Protein AF-A0A942A658-F1 (afdb_monomer_lite)

pLDDT: mean 86.62, std 17.52, range [27.34, 98.88]

Radius of gyration: 26.98 Å; chains: 1; bounding box: 68×67×110 Å

Structure (mmCIF, N/CA/C/O backbone):
data_AF-A0A942A658-F1
#
_entry.id   AF-A0A942A658-F1
#
loop_
_atom_site.group_PDB
_atom_site.id
_atom_site.type_symbol
_atom_site.label_atom_id
_atom_site.label_alt_id
_atom_site.label_comp_id
_atom_site.label_asym_id
_atom_site.label_entity_id
_atom_site.label_seq_id
_atom_site.pdbx_PDB_ins_code
_atom_site.Cartn_x
_atom_site.Cartn_y
_atom_site.Cartn_z
_atom_site.occupancy
_atom_site.B_iso_or_equiv
_atom_site.auth_seq_id
_atom_site.auth_comp_id
_atom_site.auth_asym_id
_atom_site.auth_atom_id
_atom_site.pdbx_PDB_model_num
ATOM 1 N N . MET A 1 1 ? -37.983 37.806 83.140 1.00 35.09 1 MET A N 1
ATOM 2 C CA . MET A 1 1 ? -37.768 39.060 82.381 1.00 35.09 1 MET A CA 1
ATOM 3 C C . MET A 1 1 ? -36.267 39.317 82.296 1.00 35.09 1 MET A C 1
ATOM 5 O O . MET A 1 1 ? -35.641 39.285 83.344 1.00 35.09 1 MET A O 1
ATOM 9 N N . ARG A 1 2 ? -35.761 39.611 81.084 1.00 31.11 2 ARG A N 1
ATOM 10 C CA . ARG A 1 2 ? -34.370 39.969 80.690 1.00 31.11 2 ARG A CA 1
ATOM 11 C C . ARG A 1 2 ? -33.393 38.775 80.613 1.00 31.11 2 ARG A C 1
ATOM 13 O O . ARG A 1 2 ? -33.135 38.165 81.635 1.00 31.11 2 ARG A O 1
ATOM 20 N N . HIS A 1 3 ? -33.011 38.227 79.452 1.00 30.84 3 HIS A N 1
ATOM 21 C CA . HIS A 1 3 ? -32.331 38.705 78.221 1.00 30.84 3 HIS A CA 1
ATOM 22 C C . HIS A 1 3 ? -30.792 38.820 78.282 1.00 30.84 3 HIS A C 1
ATOM 24 O O . HIS A 1 3 ? -30.257 39.445 79.189 1.00 30.84 3 HIS A O 1
ATOM 30 N N . PHE A 1 4 ? -30.187 38.321 77.183 1.00 30.64 4 PHE A N 1
ATOM 31 C CA . PHE A 1 4 ? -28.802 38.398 76.670 1.00 30.64 4 PHE A CA 1
ATOM 32 C C . PHE A 1 4 ? -27.759 37.496 77.358 1.00 30.64 4 PHE A C 1
ATOM 34 O O . PHE A 1 4 ? -27.608 37.545 78.566 1.00 30.64 4 PHE A O 1
ATOM 41 N N . GLY A 1 5 ? -26.980 36.644 76.681 1.00 29.14 5 GLY A N 1
ATOM 42 C CA . GLY A 1 5 ? -26.663 36.494 75.254 1.00 29.14 5 GLY A CA 1
ATOM 43 C C . GLY A 1 5 ? -25.136 36.446 75.074 1.00 29.14 5 GLY A C 1
ATOM 44 O O . GLY A 1 5 ? -24.477 37.357 75.567 1.00 29.14 5 GLY A O 1
ATOM 45 N N . LYS A 1 6 ? -24.609 35.396 74.413 1.00 30.64 6 LYS A N 1
ATOM 46 C CA . LYS A 1 6 ? -23.336 35.279 73.639 1.00 30.64 6 LYS A CA 1
ATOM 47 C C . LYS A 1 6 ? -23.018 33.778 73.444 1.00 30.64 6 LYS A C 1
ATOM 49 O O . LYS A 1 6 ? -22.823 33.073 74.422 1.00 30.64 6 LYS A O 1
ATOM 54 N N . LEU A 1 7 ? -23.287 33.206 72.264 1.00 30.73 7 LEU A N 1
ATOM 55 C CA . LEU A 1 7 ? -22.343 32.967 71.149 1.00 30.73 7 LEU A CA 1
ATOM 56 C C . LEU A 1 7 ? -21.129 32.094 71.526 1.00 30.73 7 LEU A C 1
ATOM 58 O O . LEU A 1 7 ? -20.229 32.602 72.183 1.00 30.73 7 LEU A O 1
ATOM 62 N N . LEU A 1 8 ? -21.059 30.852 71.014 1.00 27.61 8 LEU A N 1
ATOM 63 C CA . LEU A 1 8 ? -20.030 30.444 70.039 1.00 27.61 8 LEU A CA 1
ATOM 64 C C . LEU A 1 8 ? -20.236 29.010 69.493 1.00 27.61 8 LEU A C 1
ATOM 66 O O . LEU A 1 8 ? -20.446 28.072 70.251 1.00 27.61 8 LEU A O 1
ATOM 70 N N . ALA A 1 9 ? -20.070 28.903 68.169 1.00 27.88 9 ALA A N 1
ATOM 71 C CA . ALA A 1 9 ? -19.566 27.772 67.380 1.00 27.88 9 ALA A CA 1
ATOM 72 C C . ALA A 1 9 ? -20.341 26.435 67.365 1.00 27.88 9 ALA A C 1
ATOM 74 O O . ALA A 1 9 ? -20.093 25.527 68.153 1.00 27.88 9 ALA A O 1
ATOM 75 N N . ALA A 1 10 ? -21.182 26.270 66.338 1.00 29.12 10 ALA A N 1
ATOM 76 C CA . ALA A 1 10 ? -21.549 24.958 65.818 1.00 29.12 10 ALA A CA 1
ATOM 77 C C . ALA A 1 10 ? -20.355 24.366 65.043 1.00 29.12 10 ALA A C 1
ATOM 79 O O . ALA A 1 10 ? -19.920 24.927 64.038 1.00 29.12 10 ALA A O 1
ATOM 80 N N . LEU A 1 11 ? -19.825 23.244 65.529 1.00 28.55 11 LEU A N 1
ATOM 81 C CA . LEU A 1 11 ? -18.879 22.392 64.812 1.00 28.55 11 LEU A CA 1
ATOM 82 C C . LEU A 1 11 ? -19.645 21.587 63.751 1.00 28.55 11 LEU A C 1
ATOM 84 O O . LEU A 1 11 ? -20.446 20.713 64.079 1.00 28.55 11 LEU A O 1
ATOM 88 N N . LEU A 1 12 ? -19.383 21.888 62.480 1.00 27.48 12 LEU A N 1
ATOM 89 C CA . LEU A 1 12 ? -19.675 21.013 61.347 1.00 27.48 12 LEU A CA 1
ATOM 90 C C . LEU A 1 12 ? -18.768 19.780 61.453 1.00 27.48 12 LEU A C 1
ATOM 92 O O . LEU A 1 12 ? -17.576 19.853 61.164 1.00 27.48 12 LEU A O 1
ATOM 96 N N . ILE A 1 13 ? -19.328 18.647 61.875 1.00 29.83 13 ILE A N 1
ATOM 97 C CA . ILE A 1 13 ? -18.688 17.342 61.695 1.00 29.83 13 ILE A CA 1
ATOM 98 C C . ILE A 1 13 ? -18.979 16.919 60.255 1.00 29.83 13 ILE A C 1
ATOM 100 O O . ILE A 1 13 ? -20.044 16.385 59.951 1.00 29.83 13 ILE A O 1
ATOM 104 N N . ALA A 1 14 ? -18.038 17.204 59.356 1.00 30.62 14 ALA A N 1
ATOM 105 C CA . ALA A 1 14 ? -17.969 16.537 58.067 1.00 30.62 14 ALA A CA 1
ATOM 106 C C . ALA A 1 14 ? -17.583 15.076 58.327 1.00 30.62 14 ALA A C 1
ATOM 108 O O . ALA A 1 14 ? -16.454 14.778 58.721 1.00 30.62 14 ALA A O 1
ATOM 109 N N . ALA A 1 15 ? -18.541 14.167 58.159 1.00 29.70 15 ALA A N 1
ATOM 110 C CA . ALA A 1 15 ? -18.259 12.745 58.103 1.00 29.70 15 ALA A CA 1
ATOM 111 C C . ALA A 1 15 ? -17.427 12.478 56.841 1.00 29.70 15 ALA A C 1
ATOM 113 O O . ALA A 1 15 ? -17.954 12.454 55.730 1.00 29.70 15 ALA A O 1
ATOM 114 N N . PHE A 1 16 ? -16.119 12.295 57.021 1.00 29.23 16 PHE A N 1
ATOM 115 C CA . PHE A 1 16 ? -15.279 11.606 56.052 1.00 29.23 16 PHE A CA 1
ATOM 116 C C . PHE A 1 16 ? -15.800 10.171 55.940 1.00 29.23 16 PHE A C 1
ATOM 118 O O . PHE A 1 16 ? -15.409 9.291 56.706 1.00 29.23 16 PHE A O 1
ATOM 125 N N . PHE A 1 17 ? -16.688 9.921 54.980 1.00 32.59 17 PHE A N 1
ATOM 126 C CA . PHE A 1 17 ? -16.764 8.597 54.386 1.00 32.59 17 PHE A CA 1
ATOM 127 C C . PHE A 1 17 ? -15.475 8.424 53.591 1.00 32.59 17 PHE A C 1
ATOM 129 O O . PHE A 1 17 ? -15.380 8.806 52.428 1.00 32.59 17 PHE A O 1
ATOM 136 N N . GLY A 1 18 ? -14.455 7.891 54.266 1.00 30.41 18 GLY A N 1
ATOM 137 C CA . GLY A 1 18 ? -13.386 7.177 53.595 1.00 30.41 18 GLY A CA 1
ATOM 138 C C . GLY A 1 18 ? -14.041 6.025 52.852 1.00 30.41 18 GLY A C 1
ATOM 139 O O . GLY A 1 18 ? -14.284 4.968 53.429 1.00 30.41 18 GLY A O 1
ATOM 140 N N . GLY A 1 19 ? -14.404 6.268 51.594 1.00 27.34 19 GLY A N 1
ATOM 141 C CA . GLY A 1 19 ? -14.651 5.200 50.652 1.00 27.34 19 GLY A CA 1
ATOM 142 C C . GLY A 1 19 ? -13.352 4.423 50.572 1.00 27.34 19 GLY A C 1
ATOM 143 O O . GLY A 1 19 ? -12.394 4.883 49.955 1.00 27.34 19 GLY A O 1
ATOM 144 N N . CYS A 1 20 ? -13.292 3.283 51.257 1.00 31.55 20 CYS A N 1
ATOM 145 C CA . CYS A 1 20 ? -12.346 2.250 50.892 1.00 31.55 20 CYS A CA 1
ATOM 146 C C . CYS A 1 20 ? -12.586 2.006 49.406 1.00 31.55 20 CYS A C 1
ATOM 148 O O . CYS A 1 20 ? -13.643 1.492 49.037 1.00 31.55 20 CYS A O 1
ATOM 150 N N . ALA A 1 21 ? -11.647 2.438 48.564 1.00 36.19 21 ALA A N 1
ATOM 151 C CA . ALA A 1 21 ? -11.568 1.936 47.211 1.00 36.19 21 ALA A CA 1
ATOM 152 C C . ALA A 1 21 ? -11.599 0.412 47.346 1.00 36.19 21 ALA A C 1
ATOM 154 O O . ALA A 1 21 ? -10.743 -0.173 48.018 1.00 36.19 21 ALA A O 1
ATOM 155 N N . GLN A 1 22 ? -12.645 -0.218 46.810 1.00 30.80 22 GLN A N 1
ATOM 156 C CA . GLN A 1 22 ? -12.593 -1.650 46.574 1.00 30.80 22 GLN A CA 1
ATOM 157 C C . GLN A 1 22 ? -11.291 -1.905 45.809 1.00 30.80 22 GLN A C 1
ATOM 159 O O . GLN A 1 22 ? -11.024 -1.170 44.853 1.00 30.80 22 GLN A O 1
ATOM 164 N N . PRO A 1 23 ? -10.471 -2.888 46.212 1.00 34.53 23 PRO A N 1
ATOM 165 C CA . PRO A 1 23 ? -9.421 -3.342 45.323 1.00 34.53 23 PRO A CA 1
ATOM 166 C C . PRO A 1 23 ? -10.099 -3.698 43.998 1.00 34.53 23 PRO A C 1
ATOM 168 O O . PRO A 1 23 ? -11.097 -4.428 43.992 1.00 34.53 23 PRO A O 1
ATOM 171 N N . ALA A 1 24 ? -9.621 -3.097 42.907 1.00 38.78 24 ALA A N 1
ATOM 172 C CA . ALA A 1 24 ? -10.031 -3.484 41.569 1.00 38.78 24 ALA A CA 1
ATOM 173 C C . ALA A 1 24 ? -9.865 -5.005 41.456 1.00 38.78 24 ALA A C 1
ATOM 175 O O . ALA A 1 24 ? -8.929 -5.576 42.019 1.00 38.78 24 ALA A O 1
ATOM 176 N N . ALA A 1 25 ? -10.826 -5.673 40.822 1.00 40.91 25 ALA A N 1
ATOM 177 C CA . ALA A 1 25 ? -10.763 -7.116 40.661 1.00 40.91 25 ALA A CA 1
ATOM 178 C C . ALA A 1 25 ? -9.435 -7.492 39.984 1.00 40.91 25 ALA A C 1
ATOM 180 O O . ALA A 1 25 ? -9.153 -7.000 38.891 1.00 40.91 25 ALA A O 1
ATOM 181 N N . GLU A 1 26 ? -8.652 -8.381 40.605 1.00 44.72 26 GLU A N 1
ATOM 182 C CA . GLU A 1 26 ? -7.622 -9.135 39.890 1.00 44.72 26 GLU A CA 1
ATOM 183 C C . GLU A 1 26 ? -8.263 -9.679 38.600 1.00 44.72 26 GLU A C 1
ATOM 185 O O . GLU A 1 26 ? -9.226 -10.445 38.674 1.00 44.72 26 GLU A O 1
ATOM 190 N N . GLY A 1 27 ? -7.773 -9.286 37.416 1.00 51.91 27 GLY A N 1
ATOM 191 C CA . GLY A 1 27 ? -8.095 -10.031 36.192 1.00 51.91 27 GLY A CA 1
ATOM 192 C C . GLY A 1 27 ? -8.618 -9.300 34.953 1.00 51.91 27 GLY A C 1
ATOM 193 O O . GLY A 1 27 ? -9.035 -10.002 34.035 1.00 51.91 27 GLY A O 1
ATOM 194 N N . ASN A 1 28 ? -8.551 -7.969 34.815 1.00 63.06 28 ASN A N 1
ATOM 195 C CA . ASN A 1 28 ? -8.886 -7.330 33.522 1.00 63.06 28 ASN A CA 1
ATOM 196 C C . ASN A 1 28 ? -7.704 -7.245 32.527 1.00 63.06 28 ASN A C 1
ATOM 198 O O . ASN A 1 28 ? -7.641 -6.337 31.701 1.00 63.06 28 ASN A O 1
ATOM 202 N N . PHE A 1 29 ? -6.752 -8.185 32.568 1.00 72.25 29 PHE A N 1
ATOM 203 C CA . PHE A 1 29 ? -5.615 -8.172 31.633 1.00 72.25 29 PHE A CA 1
ATOM 204 C C . PHE A 1 29 ? -6.065 -8.359 30.169 1.00 72.25 29 PHE A C 1
ATOM 206 O O . PHE A 1 29 ? -5.449 -7.803 29.263 1.00 72.25 29 PHE A O 1
ATOM 213 N N . LYS A 1 30 ? -7.169 -9.093 29.922 1.00 76.19 30 LYS A N 1
ATOM 214 C CA . LYS A 1 30 ? -7.738 -9.243 28.571 1.00 76.19 30 LYS A CA 1
ATOM 215 C C . LYS A 1 30 ? -8.379 -7.971 28.036 1.00 76.19 30 LYS A C 1
ATOM 217 O O . LYS A 1 30 ? -8.645 -7.926 26.844 1.00 76.19 30 LYS A O 1
ATOM 222 N N . ARG A 1 31 ? -8.627 -6.951 28.868 1.00 79.56 31 ARG A N 1
ATOM 223 C CA . ARG A 1 31 ? -9.311 -5.708 28.465 1.00 79.56 31 ARG A CA 1
ATOM 224 C C . ARG A 1 31 ? -10.713 -5.963 27.880 1.00 79.56 31 ARG A C 1
ATOM 226 O O . ARG A 1 31 ? -11.172 -5.226 27.021 1.00 79.56 31 ARG A O 1
ATOM 233 N N . GLY A 1 32 ? -11.379 -7.042 28.303 1.00 79.69 32 GLY A N 1
ATOM 234 C CA . GLY A 1 32 ? -12.656 -7.484 27.721 1.00 79.69 32 GLY A CA 1
ATOM 235 C C . GLY A 1 32 ? -12.567 -8.048 26.294 1.00 79.69 32 GLY A C 1
ATOM 236 O O . GLY A 1 32 ? -13.600 -8.359 25.708 1.00 79.69 32 GLY A O 1
ATOM 237 N N . LEU A 1 33 ? -11.360 -8.210 25.745 1.00 86.56 33 LEU A N 1
ATOM 238 C CA . LEU A 1 33 ? -11.133 -8.720 24.396 1.00 86.56 33 LEU A CA 1
ATOM 239 C C . LEU A 1 33 ? -11.246 -10.250 24.349 1.00 86.56 33 LEU A C 1
ATOM 241 O O . LEU A 1 33 ? -10.886 -10.954 25.301 1.00 86.56 33 LEU A O 1
ATOM 245 N N . ASN A 1 34 ? -11.704 -10.771 23.208 1.00 91.12 34 ASN A N 1
ATOM 246 C CA . ASN A 1 34 ? -11.563 -12.191 22.885 1.00 91.12 34 ASN A CA 1
ATOM 247 C C . ASN A 1 34 ? -10.078 -12.542 22.639 1.00 91.12 34 ASN A C 1
ATOM 249 O O . ASN A 1 34 ? -9.230 -11.656 22.571 1.00 91.12 34 ASN A O 1
ATOM 253 N N . ASP A 1 35 ? -9.743 -13.826 22.503 1.00 92.62 35 ASP A N 1
ATOM 254 C CA . ASP A 1 35 ? -8.340 -14.256 22.385 1.00 92.62 35 ASP A CA 1
ATOM 255 C C . ASP A 1 35 ? -7.618 -13.695 21.140 1.00 92.62 35 ASP A C 1
ATOM 257 O O . ASP A 1 35 ? -6.425 -13.401 21.207 1.00 92.62 35 ASP A O 1
ATOM 261 N N . TYR A 1 36 ? -8.323 -13.512 20.020 1.00 94.94 36 TYR A N 1
ATOM 262 C CA . TYR A 1 36 ? -7.760 -12.971 18.775 1.00 94.94 36 TYR A CA 1
ATOM 263 C C . TYR A 1 36 ? -7.454 -11.478 18.916 1.00 94.94 36 TYR A C 1
ATOM 265 O O . TYR A 1 36 ? -6.308 -11.055 18.758 1.00 94.94 36 TYR A O 1
ATOM 273 N N . ALA A 1 37 ? -8.448 -10.694 19.338 1.00 91.88 37 ALA A N 1
ATOM 274 C CA . ALA A 1 37 ? -8.291 -9.266 19.592 1.00 91.88 37 ALA A CA 1
ATOM 275 C C . ALA A 1 37 ? -7.272 -9.001 20.714 1.00 91.88 37 ALA A C 1
ATOM 277 O O . ALA A 1 37 ? -6.451 -8.094 20.611 1.00 91.88 37 ALA A O 1
ATOM 278 N N . PHE A 1 38 ? -7.247 -9.835 21.759 1.00 90.69 38 PHE A N 1
ATOM 279 C CA . PHE A 1 38 ? -6.226 -9.769 22.802 1.00 90.69 38 PHE A CA 1
ATOM 280 C C . PHE A 1 38 ? -4.818 -9.996 22.240 1.00 90.69 38 PHE A C 1
ATOM 282 O O . PHE A 1 38 ? -3.886 -9.320 22.676 1.00 90.69 38 PHE A O 1
ATOM 289 N N . THR A 1 39 ? -4.654 -10.907 21.278 1.00 92.88 39 THR A N 1
ATOM 290 C CA . THR A 1 39 ? -3.363 -11.171 20.628 1.00 92.88 39 THR A CA 1
ATOM 291 C C . THR A 1 39 ? -2.875 -9.950 19.855 1.00 92.88 39 THR A C 1
ATOM 293 O O . THR A 1 39 ? -1.782 -9.457 20.142 1.00 92.88 39 THR A O 1
ATOM 296 N N . ALA A 1 40 ? -3.705 -9.404 18.959 1.00 92.50 40 ALA A N 1
ATOM 297 C CA . ALA A 1 40 ? -3.375 -8.202 18.189 1.00 92.50 40 ALA A CA 1
ATOM 298 C C . ALA A 1 40 ? -3.063 -7.006 19.107 1.00 92.50 40 ALA A C 1
ATOM 300 O O . ALA A 1 40 ? -2.010 -6.370 18.999 1.00 92.50 40 ALA A O 1
ATOM 301 N N . ALA A 1 41 ? -3.909 -6.789 20.117 1.00 90.25 41 ALA A N 1
ATOM 302 C CA . ALA A 1 41 ? -3.757 -5.721 21.095 1.00 90.25 41 ALA A CA 1
ATOM 303 C C . ALA A 1 41 ? -2.525 -5.856 21.999 1.00 90.25 41 ALA A C 1
ATOM 305 O O . ALA A 1 41 ? -2.186 -4.911 22.714 1.00 90.25 41 ALA A O 1
ATOM 306 N N . SER A 1 42 ? -1.874 -7.019 22.034 1.00 88.62 42 SER A N 1
ATOM 307 C CA . SER A 1 42 ? -0.711 -7.272 22.890 1.00 88.62 42 SER A CA 1
ATOM 308 C C . SER A 1 42 ? 0.629 -7.110 22.181 1.00 88.62 42 SER A C 1
ATOM 310 O O . SER A 1 42 ? 1.640 -6.971 22.874 1.00 88.62 42 SER A O 1
ATOM 312 N N . LEU A 1 43 ? 0.662 -7.089 20.839 1.00 88.75 43 LEU A N 1
ATOM 313 C CA . LEU A 1 43 ? 1.897 -6.838 20.088 1.00 88.75 43 LEU A CA 1
ATOM 314 C C . LEU A 1 43 ? 2.545 -5.564 20.640 1.00 88.75 43 LEU A C 1
ATOM 316 O O . LEU A 1 43 ? 1.887 -4.540 20.733 1.00 88.75 43 LEU A O 1
ATOM 320 N N . SER A 1 44 ? 3.800 -5.627 21.059 1.00 88.62 44 SER A N 1
ATOM 321 C CA . SER A 1 44 ? 4.543 -4.501 21.631 1.00 88.62 44 SER A CA 1
ATOM 322 C C . SER A 1 44 ? 5.988 -4.625 21.184 1.00 88.62 44 SER A C 1
ATOM 324 O O . SER A 1 44 ? 6.496 -5.741 21.073 1.00 88.62 44 SER A O 1
ATOM 326 N N . ALA A 1 45 ? 6.649 -3.506 20.915 1.00 91.44 45 ALA A N 1
ATOM 327 C CA . ALA A 1 45 ? 7.994 -3.531 20.358 1.00 91.44 45 ALA A CA 1
ATOM 328 C C . ALA A 1 45 ? 8.740 -2.215 20.578 1.00 91.44 45 ALA A C 1
ATOM 330 O O . ALA A 1 45 ? 8.155 -1.197 20.947 1.00 91.44 45 ALA A O 1
ATOM 331 N N . VAL A 1 46 ? 10.040 -2.252 20.316 1.00 92.06 46 VAL A N 1
ATOM 332 C CA . VAL A 1 46 ? 10.893 -1.077 20.163 1.00 92.06 46 VAL A CA 1
ATOM 333 C C . VAL A 1 46 ? 11.570 -1.227 18.812 1.00 92.06 46 VAL A C 1
ATOM 335 O O . VAL A 1 46 ? 12.177 -2.267 18.554 1.00 92.06 46 VAL A O 1
ATOM 338 N N . ASP A 1 47 ? 11.417 -0.236 17.941 1.00 92.44 47 ASP A N 1
ATOM 339 C CA . ASP A 1 47 ? 12.068 -0.274 16.636 1.00 92.44 47 ASP A CA 1
ATOM 340 C C . ASP A 1 47 ? 13.553 0.121 16.715 1.00 92.44 47 ASP A C 1
ATOM 342 O O . ASP A 1 47 ? 14.082 0.490 17.768 1.00 92.44 47 ASP A O 1
ATOM 346 N N . ARG A 1 48 ? 14.249 0.040 15.579 1.00 91.88 48 ARG A N 1
ATOM 347 C CA . ARG A 1 48 ? 15.686 0.348 15.470 1.00 91.88 48 ARG A CA 1
ATOM 348 C C . ARG A 1 48 ? 16.047 1.800 15.803 1.00 91.88 48 ARG A C 1
ATOM 350 O O . ARG A 1 48 ? 17.207 2.066 16.105 1.00 91.88 48 ARG A O 1
ATOM 357 N N . GLU A 1 49 ? 15.076 2.712 15.776 1.00 94.06 49 GLU A N 1
ATOM 358 C CA . GLU A 1 49 ? 15.244 4.124 16.131 1.00 94.06 49 GLU A CA 1
ATOM 359 C C . GLU A 1 49 ? 14.855 4.394 17.602 1.00 94.06 49 GLU A C 1
ATOM 361 O O . GLU A 1 49 ? 14.771 5.542 18.034 1.00 94.06 49 GLU A O 1
ATOM 366 N N . ASN A 1 50 ? 14.656 3.335 18.401 1.00 93.81 50 ASN A N 1
ATOM 367 C CA . ASN A 1 50 ? 14.217 3.361 19.801 1.00 93.81 50 ASN A CA 1
ATOM 368 C C . ASN A 1 50 ? 12.808 3.934 20.018 1.00 93.81 50 ASN A C 1
ATOM 370 O O . ASN A 1 50 ? 12.488 4.410 21.112 1.00 93.81 50 ASN A O 1
ATOM 374 N N . ARG A 1 51 ? 11.941 3.885 19.004 1.00 92.50 51 ARG A N 1
ATOM 375 C CA . ARG A 1 51 ? 10.542 4.301 19.138 1.00 92.50 51 ARG A CA 1
ATOM 376 C C . ARG A 1 51 ? 9.735 3.125 19.677 1.00 92.50 51 ARG A C 1
ATOM 378 O O . ARG A 1 51 ? 9.816 2.008 19.172 1.00 92.50 51 ARG A O 1
ATOM 385 N N . THR A 1 52 ? 8.949 3.380 20.717 1.00 91.94 52 THR A N 1
ATOM 386 C CA . THR A 1 52 ? 8.167 2.341 21.394 1.00 91.94 52 THR A CA 1
ATOM 387 C C . THR A 1 52 ? 6.786 2.192 20.769 1.00 91.94 52 THR A C 1
ATOM 389 O O . THR A 1 52 ? 6.051 3.167 20.608 1.00 91.94 52 THR A O 1
ATOM 392 N N . ILE A 1 53 ? 6.405 0.947 20.501 1.00 90.25 53 ILE A N 1
ATOM 393 C CA . ILE A 1 53 ? 5.040 0.526 20.199 1.00 90.25 53 ILE A CA 1
ATOM 394 C C . ILE A 1 53 ? 4.449 -0.059 21.478 1.00 90.25 53 ILE A C 1
ATOM 396 O O . ILE A 1 53 ? 4.812 -1.156 21.908 1.00 90.25 53 ILE A O 1
ATOM 400 N N . ALA A 1 54 ? 3.544 0.700 22.091 1.00 85.88 54 ALA A N 1
ATOM 401 C CA . ALA A 1 54 ? 2.773 0.258 23.245 1.00 85.88 54 ALA A CA 1
ATOM 402 C C . ALA A 1 54 ? 1.616 -0.655 22.802 1.00 85.88 54 ALA A C 1
ATOM 404 O O . ALA A 1 54 ? 1.122 -0.479 21.684 1.00 85.88 54 ALA A O 1
ATOM 405 N N . PRO A 1 55 ? 1.153 -1.592 23.651 1.00 86.88 55 PRO A N 1
ATOM 406 C CA . PRO A 1 55 ? -0.036 -2.395 23.365 1.00 86.88 55 PRO A CA 1
ATOM 407 C C . PRO A 1 55 ? -1.271 -1.502 23.152 1.00 86.88 55 PRO A C 1
ATOM 409 O O . PRO A 1 55 ? -1.300 -0.364 23.618 1.00 86.88 55 PRO A O 1
ATOM 412 N N . MET A 1 56 ? -2.296 -2.009 22.463 1.00 87.75 56 MET A N 1
ATOM 413 C CA . MET A 1 56 ? -3.558 -1.279 22.261 1.00 87.75 56 MET A CA 1
ATOM 414 C C . MET A 1 56 ? -4.325 -1.186 23.590 1.00 87.75 56 MET A C 1
ATOM 416 O O . MET A 1 56 ? -4.526 -2.201 24.255 1.00 87.75 56 MET A O 1
ATOM 420 N N . TYR A 1 57 ? -4.745 0.003 24.015 1.00 82.94 57 TYR A N 1
ATOM 421 C CA . TYR A 1 57 ? -5.538 0.168 25.244 1.00 82.94 57 TYR A CA 1
ATOM 422 C C . TYR A 1 57 ? -7.035 0.157 24.919 1.00 82.94 57 TYR A C 1
ATOM 424 O O . TYR A 1 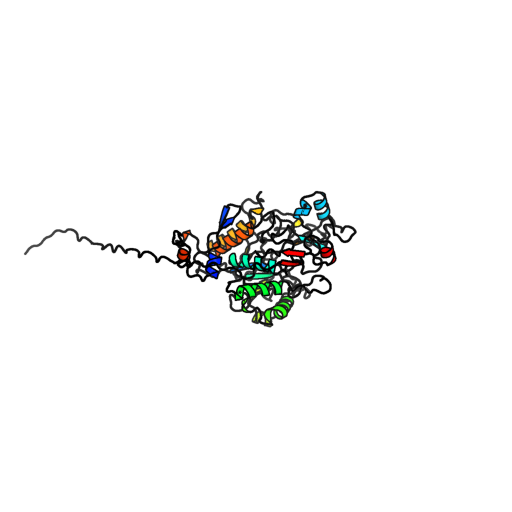57 ? -7.491 -0.674 24.137 1.00 82.94 57 TYR A O 1
ATOM 432 N N . ALA A 1 58 ? -7.809 1.037 25.553 1.00 84.31 58 ALA A N 1
ATOM 433 C CA . ALA A 1 58 ? -9.185 1.273 25.168 1.00 84.31 58 ALA A CA 1
ATOM 434 C C . ALA A 1 58 ? -9.208 1.930 23.787 1.00 84.31 58 ALA A C 1
ATOM 436 O O . ALA A 1 58 ? -8.437 2.853 23.514 1.00 84.31 58 ALA A O 1
ATOM 437 N N . GLU A 1 59 ? -10.076 1.424 22.919 1.00 88.50 59 GLU A N 1
ATOM 438 C CA . GLU A 1 59 ? -10.404 2.091 21.667 1.00 88.50 59 GLU A CA 1
ATOM 439 C C . GLU A 1 59 ? -11.070 3.432 21.983 1.00 88.50 59 GLU A C 1
ATOM 441 O O . GLU A 1 59 ? -11.907 3.534 22.889 1.00 88.50 59 GLU A O 1
ATOM 446 N N . LYS A 1 60 ? -10.682 4.475 21.254 1.00 90.50 60 LYS A N 1
ATOM 447 C CA . LYS A 1 60 ? -11.305 5.786 21.380 1.00 90.50 60 LYS A CA 1
ATOM 448 C C . LYS A 1 60 ? -12.719 5.721 20.815 1.00 90.50 60 LYS A C 1
ATOM 450 O O . LYS A 1 60 ? -12.938 5.225 19.718 1.00 90.50 60 LYS A O 1
ATOM 455 N N . THR A 1 61 ? -13.677 6.262 21.558 1.00 91.00 61 THR A N 1
ATOM 456 C CA . THR A 1 61 ? -15.113 6.182 21.224 1.00 91.00 61 THR A CA 1
ATOM 457 C C . THR A 1 61 ? -15.734 7.537 20.888 1.00 91.00 61 THR A C 1
ATOM 459 O O . THR A 1 61 ? -16.944 7.638 20.704 1.00 91.00 61 THR A O 1
ATOM 462 N N . ASP A 1 62 ? -14.920 8.591 20.809 1.00 93.44 62 ASP A N 1
ATOM 463 C CA . ASP A 1 62 ? -15.344 9.944 20.442 1.00 93.44 62 ASP A CA 1
ATOM 464 C C . ASP A 1 62 ? -15.820 10.029 18.986 1.00 93.44 62 ASP A C 1
ATOM 466 O O . ASP A 1 62 ? -16.767 10.757 18.691 1.00 93.44 62 ASP A O 1
ATOM 470 N N . LYS A 1 63 ? -15.193 9.257 18.093 1.00 94.44 63 LYS A N 1
ATOM 471 C CA . LYS A 1 63 ? -15.581 9.097 16.690 1.00 94.44 63 LYS A CA 1
ATOM 472 C C . LYS A 1 63 ? -14.952 7.845 16.085 1.00 94.44 63 LYS A C 1
ATOM 474 O O . LYS A 1 63 ? -13.965 7.319 16.598 1.00 94.44 63 LYS A O 1
ATOM 479 N N . VAL A 1 64 ? -15.502 7.427 14.951 1.00 95.12 64 VAL A N 1
ATOM 480 C CA . VAL A 1 64 ? -14.971 6.332 14.135 1.00 95.12 64 VAL A CA 1
ATOM 481 C C . VAL A 1 64 ? -13.726 6.792 13.376 1.00 95.12 64 VAL A C 1
ATOM 483 O O . VAL A 1 64 ? -13.659 7.934 12.915 1.00 95.12 64 VAL A O 1
ATOM 486 N N . ARG A 1 65 ? -12.734 5.904 13.273 1.00 97.38 65 ARG A N 1
ATOM 487 C CA . ARG A 1 65 ? -11.484 6.123 12.540 1.00 97.38 65 ARG A CA 1
ATOM 488 C C . ARG A 1 65 ? -11.095 4.841 11.817 1.00 97.38 65 ARG A C 1
ATOM 490 O O . ARG A 1 65 ? -10.959 3.805 12.458 1.00 97.38 65 ARG A O 1
ATOM 497 N N . TYR A 1 66 ? -10.864 4.947 10.518 1.00 98.56 66 TYR A N 1
ATOM 498 C CA . TYR A 1 66 ? -10.443 3.860 9.652 1.00 98.56 66 TYR A CA 1
ATOM 499 C C . TYR A 1 66 ? -9.079 4.154 9.043 1.00 98.56 66 TYR A C 1
ATOM 501 O O . TYR A 1 66 ? -8.816 5.268 8.578 1.00 98.56 66 TYR A O 1
ATOM 509 N N . VAL A 1 67 ? -8.233 3.131 8.988 1.00 98.75 67 VAL A N 1
ATOM 510 C CA . VAL A 1 67 ? -6.959 3.168 8.278 1.00 98.75 67 VAL A CA 1
ATOM 511 C C . VAL A 1 67 ? -7.008 2.218 7.089 1.00 98.75 67 VAL A C 1
ATOM 513 O O . VAL A 1 67 ? -7.183 1.011 7.244 1.00 98.75 67 VAL A O 1
ATOM 516 N N . GLY A 1 68 ? -6.840 2.789 5.898 1.00 98.50 68 GLY A N 1
ATOM 517 C CA . GLY A 1 68 ? -6.767 2.062 4.638 1.00 98.50 68 GLY A CA 1
ATOM 518 C C . GLY A 1 68 ? -5.342 2.007 4.110 1.00 98.50 68 GLY A C 1
ATOM 519 O O . GLY A 1 68 ? -4.682 3.042 4.071 1.00 98.50 68 GLY A O 1
ATOM 520 N N . VAL A 1 69 ? -4.868 0.860 3.629 1.00 98.69 69 VAL A N 1
ATOM 521 C CA . VAL A 1 69 ? -3.540 0.746 2.993 1.00 98.69 69 VAL A CA 1
ATOM 522 C C . VAL A 1 69 ? -3.685 0.411 1.511 1.00 98.69 69 VAL A C 1
ATOM 524 O O . VAL A 1 69 ? -4.365 -0.554 1.156 1.00 98.69 69 VAL A O 1
ATOM 527 N N . PHE A 1 70 ? -3.047 1.195 0.638 1.00 97.75 70 PHE A N 1
ATOM 528 C CA . PHE A 1 70 ? -3.036 0.895 -0.793 1.00 97.75 70 PHE A CA 1
ATOM 529 C C . PHE A 1 70 ? -2.203 -0.363 -1.050 1.00 97.75 70 PHE A C 1
ATOM 531 O O . PHE A 1 70 ? -1.114 -0.502 -0.493 1.00 97.75 70 PHE A O 1
ATOM 538 N N . TYR A 1 71 ? -2.713 -1.298 -1.846 1.00 97.94 71 TYR A N 1
ATOM 539 C CA . TYR A 1 71 ? -2.101 -2.615 -2.002 1.00 97.94 71 TYR A CA 1
ATOM 540 C C . TYR A 1 71 ? -1.953 -2.978 -3.475 1.00 97.94 71 TYR A C 1
ATOM 542 O O . TYR A 1 71 ? -2.948 -3.101 -4.200 1.00 97.94 71 TYR A O 1
ATOM 550 N N . TRP A 1 72 ? -0.714 -3.206 -3.911 1.00 95.75 72 TRP A N 1
ATOM 551 C CA . TRP A 1 72 ? -0.436 -3.547 -5.301 1.00 95.75 72 TRP A CA 1
ATOM 552 C C . TRP A 1 72 ? -0.416 -5.057 -5.545 1.00 95.75 72 TRP A C 1
ATOM 554 O O . TRP A 1 72 ? 0.118 -5.866 -4.783 1.00 95.75 72 TRP A O 1
ATOM 564 N N . LEU A 1 73 ? -0.996 -5.439 -6.680 1.00 94.06 73 LEU A N 1
ATOM 565 C CA . LEU A 1 73 ? -1.226 -6.832 -7.077 1.00 94.06 73 LEU A CA 1
ATOM 566 C C . LEU A 1 73 ? -0.396 -7.260 -8.289 1.00 94.06 73 LEU A C 1
ATOM 568 O O . LEU A 1 73 ? -0.558 -8.359 -8.818 1.00 94.06 73 LEU A O 1
ATOM 572 N N . TRP A 1 74 ? 0.481 -6.378 -8.750 1.00 89.38 74 TRP A N 1
ATOM 573 C CA . TRP A 1 74 ? 1.092 -6.489 -10.059 1.00 89.38 74 TRP A CA 1
ATOM 574 C C . TRP A 1 74 ? 2.430 -7.220 -10.108 1.00 89.38 74 TRP A C 1
ATOM 576 O O . TRP A 1 74 ? 2.909 -7.400 -11.216 1.00 89.38 74 TRP A O 1
ATOM 586 N N . MET A 1 75 ? 3.044 -7.694 -9.016 1.00 92.06 75 MET A N 1
ATOM 587 C CA . MET A 1 75 ? 4.365 -8.344 -9.114 1.00 92.06 75 MET A CA 1
ATOM 588 C C . MET A 1 75 ? 4.232 -9.715 -9.774 1.00 92.06 75 MET A C 1
ATOM 590 O O . MET A 1 75 ? 3.578 -10.610 -9.239 1.00 92.06 75 MET A O 1
ATOM 594 N N . GLY A 1 76 ? 4.836 -9.895 -10.950 1.00 86.62 76 GLY A N 1
ATOM 595 C CA . GLY A 1 76 ? 4.744 -11.133 -11.728 1.00 86.62 76 GLY A CA 1
ATOM 596 C C . GLY A 1 76 ? 3.327 -11.411 -12.246 1.00 86.62 76 GLY A C 1
ATOM 597 O O . GLY A 1 76 ? 2.935 -12.572 -12.403 1.00 86.62 76 GLY A O 1
ATOM 598 N N . ASN A 1 77 ? 2.527 -10.357 -12.434 1.00 81.56 77 ASN A N 1
ATOM 599 C CA . ASN A 1 77 ? 1.127 -10.452 -12.851 1.00 81.56 77 ASN A CA 1
ATOM 600 C C . ASN A 1 77 ? 0.813 -9.683 -14.143 1.00 81.56 77 ASN A C 1
ATOM 602 O O . ASN A 1 77 ? -0.288 -9.862 -14.659 1.00 81.56 77 ASN A O 1
ATOM 606 N N . ASN A 1 78 ? 1.765 -8.923 -14.702 1.00 75.00 78 ASN A N 1
ATOM 607 C CA . ASN A 1 78 ? 1.593 -8.145 -15.936 1.00 75.00 78 ASN A CA 1
ATOM 608 C C . ASN A 1 78 ? 2.631 -8.511 -17.015 1.00 75.00 78 ASN A C 1
ATOM 610 O O . ASN A 1 78 ? 3.646 -9.156 -16.744 1.00 75.00 78 ASN A O 1
ATOM 614 N N . ASP A 1 79 ? 2.386 -8.059 -18.247 1.00 70.31 79 ASP A N 1
ATOM 615 C CA . ASP A 1 79 ? 3.360 -8.121 -19.339 1.00 70.31 79 ASP A CA 1
ATOM 616 C C . ASP A 1 79 ? 4.613 -7.276 -19.021 1.00 70.31 79 ASP A C 1
ATOM 618 O O . ASP A 1 79 ? 4.538 -6.276 -18.309 1.00 70.31 79 ASP A O 1
ATOM 622 N N . HIS A 1 80 ? 5.776 -7.660 -19.562 1.00 70.19 80 HIS A N 1
ATOM 623 C CA . HIS A 1 80 ? 7.072 -6.963 -19.386 1.00 70.19 80 HIS A CA 1
ATOM 624 C C . HIS A 1 80 ? 7.681 -7.005 -17.969 1.00 70.19 80 HIS A C 1
ATOM 626 O O . HIS A 1 80 ? 8.543 -6.197 -17.615 1.00 70.19 80 HIS A O 1
ATOM 632 N N . GLN A 1 81 ? 7.280 -7.988 -17.168 1.00 76.25 81 GLN A N 1
ATOM 633 C CA . GLN A 1 81 ? 7.779 -8.226 -15.814 1.00 76.25 81 GLN A CA 1
ATOM 634 C C . GLN A 1 81 ? 8.639 -9.487 -15.764 1.00 76.25 81 GLN A C 1
ATOM 636 O O . GLN A 1 81 ? 8.216 -10.544 -15.302 1.00 76.25 81 GLN A O 1
ATOM 641 N N . PHE A 1 82 ? 9.848 -9.386 -16.307 1.00 78.81 82 PHE A N 1
ATOM 642 C CA . PHE A 1 82 ? 10.769 -10.509 -16.421 1.00 78.81 82 PHE A CA 1
ATOM 643 C C . PHE A 1 82 ? 12.157 -10.105 -15.954 1.00 78.81 82 PHE A C 1
ATOM 645 O O . PHE A 1 82 ? 12.575 -8.974 -16.183 1.00 78.81 82 PHE A O 1
ATOM 652 N N . GLY A 1 83 ? 12.884 -11.050 -15.364 1.00 86.19 83 GLY A N 1
ATOM 653 C CA . GLY A 1 83 ? 14.168 -10.780 -14.733 1.00 86.19 83 GLY A CA 1
ATOM 654 C C . GLY A 1 83 ? 14.028 -9.994 -13.429 1.00 86.19 83 GLY A C 1
ATOM 655 O O . GLY A 1 83 ? 13.012 -9.362 -13.144 1.00 86.19 83 GLY A O 1
ATOM 656 N N . VAL A 1 84 ? 15.075 -10.051 -12.612 1.00 91.12 84 VAL A N 1
ATOM 657 C CA . VAL A 1 84 ? 15.179 -9.252 -11.391 1.00 91.12 84 VAL A CA 1
ATOM 658 C C . VAL A 1 84 ? 16.247 -8.190 -11.603 1.00 91.12 84 VAL A C 1
ATOM 660 O O . VAL A 1 84 ? 17.443 -8.482 -11.572 1.00 91.12 84 VAL A O 1
ATOM 663 N N . TYR A 1 85 ? 15.801 -6.951 -11.798 1.00 92.31 85 TYR A N 1
ATOM 664 C CA . TYR A 1 85 ? 16.664 -5.782 -11.935 1.00 92.31 85 TYR A CA 1
ATOM 665 C C . TYR A 1 85 ? 16.526 -4.901 -10.695 1.00 92.31 85 TYR A C 1
ATOM 667 O O . TYR A 1 85 ? 15.583 -4.129 -10.589 1.00 92.31 85 TYR A O 1
ATOM 675 N N . ASP A 1 86 ? 17.439 -5.042 -9.739 1.00 95.44 86 ASP A N 1
ATOM 676 C CA . ASP A 1 86 ? 17.418 -4.289 -8.481 1.00 95.44 86 ASP A CA 1
ATOM 677 C C . ASP A 1 86 ? 18.237 -3.000 -8.618 1.00 95.44 86 ASP A C 1
ATOM 679 O O . ASP A 1 86 ? 19.458 -3.041 -8.784 1.00 95.44 86 ASP A O 1
ATOM 683 N N . VAL A 1 87 ? 17.565 -1.852 -8.563 1.00 96.56 87 VAL A N 1
ATOM 684 C CA . VAL A 1 87 ? 18.174 -0.535 -8.753 1.00 96.56 87 VAL A CA 1
ATOM 685 C C . VAL A 1 87 ? 19.197 -0.232 -7.669 1.00 96.56 87 VAL A C 1
ATOM 687 O O . VAL A 1 87 ? 20.274 0.272 -7.985 1.00 96.56 87 VAL A O 1
ATOM 690 N N . THR A 1 88 ? 18.922 -0.556 -6.405 1.00 97.00 88 THR A N 1
ATOM 691 C CA . THR A 1 88 ? 19.883 -0.265 -5.333 1.00 97.00 88 THR A CA 1
ATOM 692 C C . THR A 1 88 ? 21.143 -1.126 -5.471 1.00 97.00 88 THR A C 1
ATOM 694 O O . THR A 1 88 ? 22.248 -0.634 -5.233 1.00 97.00 88 THR A O 1
ATOM 697 N N . LYS A 1 89 ? 21.021 -2.374 -5.948 1.00 95.50 89 LYS A N 1
ATOM 698 C CA . LYS A 1 89 ? 22.180 -3.211 -6.311 1.00 95.50 89 LYS A CA 1
ATOM 699 C C . LYS A 1 89 ? 22.911 -2.674 -7.544 1.00 95.50 89 LYS A C 1
ATOM 701 O O . LYS A 1 89 ? 24.137 -2.604 -7.516 1.00 95.50 89 LYS A O 1
ATOM 706 N N . LEU A 1 90 ? 22.205 -2.248 -8.592 1.00 93.94 90 LEU A N 1
ATOM 707 C CA . LEU A 1 90 ? 22.816 -1.656 -9.792 1.00 93.94 90 LEU A CA 1
ATOM 708 C C . LEU A 1 90 ? 23.629 -0.399 -9.450 1.00 93.94 90 LEU A C 1
ATOM 710 O O . LEU A 1 90 ? 24.788 -0.298 -9.845 1.00 93.94 90 LEU A O 1
ATOM 714 N N . LEU A 1 91 ? 23.074 0.499 -8.632 1.00 95.00 91 LEU A N 1
ATOM 715 C CA . LEU A 1 91 ? 23.737 1.721 -8.159 1.00 95.00 91 LEU A CA 1
ATOM 716 C C . LEU A 1 91 ? 24.960 1.460 -7.258 1.00 95.00 91 LEU A C 1
ATOM 718 O O . LEU A 1 91 ? 25.728 2.382 -6.997 1.00 95.00 91 LEU A O 1
ATOM 722 N N . SER A 1 92 ? 25.164 0.229 -6.774 1.00 94.94 92 SER A N 1
ATOM 723 C CA . SER A 1 92 ? 26.305 -0.110 -5.910 1.00 94.94 92 SER A CA 1
ATOM 724 C C . SER A 1 92 ? 27.626 -0.312 -6.667 1.00 94.94 92 SER A C 1
ATOM 726 O O . SER A 1 92 ? 28.679 -0.435 -6.039 1.00 94.94 92 SER A O 1
ATOM 728 N N . THR A 1 93 ? 27.587 -0.336 -8.005 1.00 93.06 93 THR A N 1
ATOM 729 C CA . THR A 1 93 ? 28.764 -0.525 -8.867 1.00 93.06 93 THR A CA 1
ATOM 730 C C . THR A 1 93 ? 28.752 0.471 -10.030 1.00 93.06 93 THR A C 1
ATOM 732 O O . THR A 1 93 ? 27.674 0.764 -10.551 1.00 93.06 93 THR A O 1
ATOM 735 N N . PRO A 1 94 ? 29.917 0.965 -10.494 1.00 91.56 94 PRO A N 1
ATOM 736 C CA . PRO A 1 94 ? 29.984 1.839 -11.667 1.00 91.56 94 PRO A CA 1
ATOM 737 C C . PRO A 1 94 ? 29.376 1.212 -12.928 1.00 91.56 94 PRO A C 1
ATOM 739 O O . PRO A 1 94 ? 28.714 1.896 -13.707 1.00 91.56 94 PRO A O 1
ATOM 742 N N . GLU A 1 95 ? 29.574 -0.091 -13.133 1.00 89.62 95 GLU A N 1
ATOM 743 C CA . GLU A 1 95 ? 29.065 -0.814 -14.299 1.00 89.62 95 GLU A CA 1
ATOM 744 C C . GLU A 1 95 ? 27.536 -0.942 -14.261 1.00 89.62 95 GLU A C 1
ATOM 746 O O . GLU A 1 95 ? 26.867 -0.715 -15.273 1.00 89.62 95 GLU A O 1
ATOM 751 N N . GLY A 1 96 ? 26.973 -1.267 -13.092 1.00 90.25 96 GLY A N 1
ATOM 752 C CA . GLY A 1 96 ? 25.528 -1.351 -12.888 1.00 90.25 96 GLY A CA 1
ATOM 753 C C . GLY A 1 96 ? 24.840 0.010 -13.005 1.00 90.25 96 GLY A C 1
ATOM 754 O O . GLY A 1 96 ? 23.802 0.111 -13.657 1.00 90.25 96 GLY A O 1
ATOM 755 N N . GLU A 1 97 ? 25.440 1.071 -12.457 1.00 91.00 97 GLU A N 1
ATOM 756 C CA . GLU A 1 97 ? 24.942 2.442 -12.607 1.00 91.00 97 GLU A CA 1
ATOM 757 C C . GLU A 1 97 ? 24.971 2.875 -14.078 1.00 91.00 97 GLU A C 1
ATOM 759 O O . GLU A 1 97 ? 23.980 3.393 -14.600 1.00 91.00 97 GLU A O 1
ATOM 764 N N . GLN A 1 98 ? 26.068 2.593 -14.788 1.00 88.44 98 GLN A N 1
ATOM 765 C CA . GLN A 1 98 ? 26.159 2.874 -16.216 1.00 88.44 98 GLN A CA 1
ATOM 766 C C . GLN A 1 98 ? 25.056 2.151 -16.997 1.00 88.44 98 GLN A C 1
ATOM 768 O O . GLN A 1 98 ? 24.433 2.768 -17.860 1.00 88.44 98 GLN A O 1
ATOM 773 N N . ALA A 1 99 ? 24.794 0.873 -16.706 1.00 88.50 99 ALA A N 1
ATOM 774 C CA . ALA A 1 99 ? 23.717 0.115 -17.339 1.00 88.50 99 ALA A CA 1
ATOM 775 C C . ALA A 1 99 ? 22.332 0.697 -17.015 1.00 88.50 99 ALA A C 1
ATOM 777 O O . ALA A 1 99 ? 21.502 0.873 -17.913 1.00 88.50 99 ALA A O 1
ATOM 778 N N . LEU A 1 100 ? 22.088 1.058 -15.753 1.00 89.19 100 LEU A N 1
ATOM 779 C CA . LEU A 1 100 ? 20.846 1.694 -15.319 1.00 89.19 100 LEU A CA 1
ATOM 780 C C . LEU A 1 100 ? 20.585 3.005 -16.065 1.00 89.19 100 LEU A C 1
ATOM 782 O O . LEU A 1 100 ? 19.444 3.294 -16.409 1.00 89.19 100 LEU A O 1
ATOM 786 N N . PHE A 1 101 ? 21.624 3.773 -16.382 1.00 88.12 101 PHE A N 1
ATOM 787 C CA . PHE A 1 101 ? 21.466 5.073 -17.037 1.00 88.12 101 PHE A CA 1
ATOM 788 C C . PHE A 1 101 ? 21.403 5.000 -18.568 1.00 88.12 101 PHE A C 1
ATOM 790 O O . PHE A 1 101 ? 21.169 6.018 -19.225 1.00 88.12 101 PHE A O 1
ATOM 797 N N . GLN A 1 102 ? 21.560 3.812 -19.162 1.00 84.56 102 GLN A N 1
ATOM 798 C CA . GLN A 1 102 ? 21.388 3.633 -20.603 1.00 84.56 102 GLN A CA 1
ATOM 799 C C . GLN A 1 102 ? 19.936 3.863 -21.035 1.00 84.56 102 GLN A C 1
ATOM 801 O O . GLN A 1 102 ? 18.987 3.388 -20.411 1.00 84.56 102 GLN A O 1
ATOM 806 N N . THR A 1 103 ? 19.789 4.564 -22.160 1.00 81.62 103 THR A N 1
ATOM 807 C CA . THR A 1 103 ? 18.512 4.897 -22.818 1.00 81.62 103 THR A CA 1
ATOM 808 C C . THR A 1 103 ? 18.318 4.166 -24.140 1.00 81.62 103 THR A C 1
ATOM 810 O O . THR A 1 103 ? 17.498 4.547 -24.977 1.00 81.62 103 THR A O 1
ATOM 813 N N . VAL A 1 104 ? 19.097 3.108 -24.328 1.00 77.50 104 VAL A N 1
ATOM 814 C CA . VAL A 1 104 ? 19.003 2.176 -25.441 1.00 77.50 104 VAL A CA 1
ATOM 815 C C . VAL A 1 104 ? 19.118 0.774 -24.874 1.00 77.50 104 VAL A C 1
ATOM 817 O O . VAL A 1 104 ? 19.926 0.532 -23.978 1.00 77.50 104 VAL A O 1
ATOM 820 N N . ASN A 1 105 ? 18.303 -0.141 -25.390 1.00 75.31 105 ASN A N 1
ATOM 821 C CA . ASN A 1 105 ? 18.390 -1.535 -24.988 1.00 75.31 105 ASN A CA 1
ATOM 822 C C . ASN A 1 105 ? 19.699 -2.149 -25.504 1.00 75.31 105 ASN A C 1
ATOM 824 O O . ASN A 1 105 ? 20.013 -1.976 -26.688 1.00 75.31 105 ASN A O 1
ATOM 828 N N . PRO A 1 106 ? 20.464 -2.862 -24.656 1.00 65.94 106 PRO A N 1
ATOM 829 C CA . PRO A 1 106 ? 21.613 -3.618 -25.127 1.00 65.94 106 PRO A CA 1
ATOM 830 C C . PRO A 1 106 ? 21.154 -4.709 -26.106 1.00 65.94 106 PRO A C 1
ATOM 832 O O . PRO A 1 106 ? 20.044 -5.231 -26.006 1.00 65.94 106 PRO A O 1
ATOM 835 N N . HIS A 1 107 ? 22.000 -5.059 -27.077 1.00 57.69 107 HIS A N 1
ATOM 836 C CA . HIS A 1 107 ? 21.710 -6.161 -27.996 1.00 57.69 107 HIS A CA 1
ATOM 837 C C . HIS A 1 107 ? 21.693 -7.499 -27.231 1.00 57.69 107 HIS A C 1
ATOM 839 O O . HIS A 1 107 ? 22.725 -7.891 -26.693 1.00 57.69 107 HIS A O 1
ATOM 845 N N . GLY A 1 108 ? 20.558 -8.209 -27.205 1.00 57.81 108 GLY A N 1
ATOM 846 C CA . GLY A 1 108 ? 20.420 -9.523 -26.555 1.00 57.81 108 GLY A CA 1
ATOM 847 C C . GLY A 1 108 ? 19.082 -9.711 -25.828 1.00 57.81 108 GLY A C 1
ATOM 848 O O . GLY A 1 108 ? 18.182 -8.888 -25.966 1.00 57.81 108 GLY A O 1
ATOM 849 N N . ASP A 1 109 ? 18.958 -10.795 -25.059 1.00 52.09 109 ASP A N 1
ATOM 850 C CA . ASP A 1 109 ? 17.783 -11.166 -24.246 1.00 52.09 109 ASP A CA 1
ATOM 851 C C . ASP A 1 109 ? 17.774 -10.542 -22.833 1.00 52.09 109 ASP A C 1
ATOM 853 O O . ASP A 1 109 ? 16.874 -10.811 -22.036 1.00 52.09 109 ASP A O 1
ATOM 857 N N . GLY A 1 110 ? 18.746 -9.671 -22.532 1.00 51.94 110 GLY A N 1
ATOM 858 C CA . GLY A 1 110 ? 18.743 -8.816 -21.342 1.00 51.94 110 GLY A CA 1
ATOM 859 C C . GLY A 1 110 ? 19.021 -9.534 -20.017 1.00 51.94 110 GLY A C 1
ATOM 860 O O . GLY A 1 110 ? 18.604 -9.032 -18.973 1.00 51.94 110 GLY A O 1
ATOM 861 N N . MET A 1 111 ? 19.685 -10.697 -20.035 1.00 51.94 111 MET A N 1
ATOM 862 C CA . MET A 1 111 ? 19.749 -11.575 -18.857 1.00 51.94 111 MET A CA 1
ATOM 863 C C . MET A 1 111 ? 20.941 -11.383 -17.903 1.00 51.94 111 MET A C 1
ATOM 865 O O . MET A 1 111 ? 20.864 -11.865 -16.779 1.00 51.94 111 MET A O 1
ATOM 869 N N . GLU A 1 112 ? 21.988 -10.623 -18.247 1.00 50.59 112 GLU A N 1
ATOM 870 C CA . GLU A 1 112 ? 23.082 -10.315 -17.303 1.00 50.59 112 GLU A CA 1
ATOM 871 C C . GLU A 1 112 ? 23.539 -8.855 -17.436 1.00 50.59 112 GLU A C 1
ATOM 873 O O . GLU A 1 112 ? 23.915 -8.412 -18.520 1.00 50.59 112 GLU A O 1
ATOM 878 N N . ASN A 1 113 ? 23.481 -8.089 -16.337 1.00 52.44 113 ASN A N 1
ATOM 879 C CA . ASN A 1 113 ? 23.870 -6.667 -16.230 1.00 52.44 113 ASN A CA 1
ATOM 880 C C . ASN A 1 113 ? 23.190 -5.684 -17.202 1.00 52.44 113 ASN A C 1
ATOM 882 O O . ASN A 1 113 ? 23.517 -4.498 -17.218 1.00 52.44 113 ASN A O 1
ATOM 886 N N . ALA A 1 114 ? 22.224 -6.137 -17.991 1.00 71.38 114 ALA A N 1
ATOM 887 C CA . ALA A 1 114 ? 21.365 -5.271 -18.771 1.00 71.38 114 ALA A CA 1
ATOM 888 C C . ALA A 1 114 ? 20.285 -4.717 -17.839 1.00 71.38 114 ALA A C 1
ATOM 890 O O . ALA A 1 114 ? 19.545 -5.482 -17.237 1.00 71.38 114 ALA A O 1
ATOM 891 N N . SER A 1 115 ? 20.192 -3.397 -17.710 1.00 86.25 115 SER A N 1
ATOM 892 C CA . SER A 1 115 ? 19.006 -2.723 -17.176 1.00 86.25 115 SER A CA 1
ATOM 893 C C . SER A 1 115 ? 18.167 -2.300 -18.387 1.00 86.25 115 SER A C 1
ATOM 895 O O . SER A 1 115 ? 18.423 -1.236 -18.962 1.00 86.25 115 SER A O 1
ATOM 897 N N . PRO A 1 116 ? 17.257 -3.153 -18.887 1.00 86.12 116 PRO A N 1
ATOM 898 C CA . PRO A 1 116 ? 16.541 -2.877 -20.126 1.00 86.12 116 PRO A CA 1
ATOM 899 C C . PRO A 1 116 ? 15.472 -1.794 -19.936 1.00 86.12 116 PRO A C 1
ATOM 901 O O . PRO A 1 116 ? 14.821 -1.698 -18.901 1.00 86.12 116 PRO A O 1
ATOM 904 N N . LEU A 1 117 ? 15.274 -0.975 -20.960 1.00 85.62 117 LEU A N 1
ATOM 905 C CA . LEU A 1 117 ? 14.101 -0.127 -21.111 1.00 85.62 117 LEU A CA 1
ATOM 906 C C . LEU A 1 117 ? 12.837 -0.959 -21.315 1.00 85.62 117 LEU A C 1
ATOM 908 O O . LEU A 1 117 ? 12.858 -1.998 -21.971 1.00 85.62 117 LEU A O 1
ATOM 912 N N . ASP A 1 118 ? 11.748 -0.402 -20.810 1.00 84.00 118 ASP A N 1
ATOM 913 C CA . ASP A 1 118 ? 10.364 -0.860 -20.823 1.00 84.00 118 ASP A CA 1
ATOM 914 C C . ASP A 1 118 ? 10.080 -2.057 -19.902 1.00 84.00 118 ASP A C 1
ATOM 916 O O . ASP A 1 118 ? 8.973 -2.590 -19.906 1.00 84.00 118 ASP A O 1
ATOM 920 N N . TYR A 1 119 ? 11.040 -2.409 -19.039 1.00 87.62 119 TYR A N 1
ATOM 921 C CA . TYR A 1 119 ? 10.892 -3.422 -17.993 1.00 87.62 119 TYR A CA 1
ATOM 922 C C . TYR A 1 119 ? 10.809 -2.791 -16.607 1.00 87.62 119 TYR A C 1
ATOM 924 O O . TYR A 1 119 ? 11.399 -1.744 -16.309 1.00 87.62 119 TYR A O 1
ATOM 932 N N . MET A 1 120 ? 10.113 -3.494 -15.729 1.00 90.50 120 MET A N 1
ATOM 933 C CA . MET A 1 120 ? 10.053 -3.182 -14.309 1.00 90.50 120 MET A CA 1
ATOM 934 C C . MET A 1 120 ? 11.387 -3.466 -13.616 1.00 90.50 120 MET A C 1
ATOM 936 O O . MET A 1 120 ? 12.040 -4.473 -13.880 1.00 90.50 120 MET A O 1
ATOM 940 N N . HIS A 1 121 ? 11.779 -2.570 -12.719 1.00 93.56 121 HIS A N 1
ATOM 941 C CA . HIS A 1 121 ? 12.959 -2.706 -11.877 1.00 93.56 121 HIS A CA 1
ATOM 942 C C . HIS A 1 121 ? 12.553 -2.616 -10.415 1.00 93.56 121 HIS A C 1
ATOM 944 O O . HIS A 1 121 ? 11.805 -1.721 -10.039 1.00 93.56 121 HIS A O 1
ATOM 950 N N . TRP A 1 122 ? 13.082 -3.518 -9.601 1.00 95.94 122 TRP A N 1
ATOM 951 C CA . TRP A 1 122 ? 12.914 -3.522 -8.157 1.00 95.94 122 TRP A CA 1
ATOM 952 C C . TRP A 1 122 ? 13.713 -2.383 -7.529 1.00 95.94 122 TRP A C 1
ATOM 954 O O . TRP A 1 122 ? 14.869 -2.161 -7.886 1.00 95.94 122 TRP A O 1
ATOM 964 N N . THR A 1 123 ? 13.136 -1.686 -6.559 1.00 97.19 123 THR A N 1
ATOM 965 C CA . THR A 1 123 ? 13.833 -0.667 -5.767 1.00 97.19 123 THR A CA 1
ATOM 966 C C . THR A 1 123 ? 14.969 -1.310 -4.986 1.00 97.19 123 THR A C 1
ATOM 968 O O . THR A 1 123 ? 16.105 -0.837 -5.042 1.00 97.19 123 THR A O 1
ATOM 971 N N . ASN A 1 124 ? 14.664 -2.410 -4.299 1.00 96.94 124 ASN A N 1
ATOM 972 C CA . ASN A 1 124 ? 15.560 -3.256 -3.526 1.00 96.94 124 ASN A CA 1
ATOM 973 C C . ASN A 1 124 ? 14.894 -4.611 -3.213 1.00 96.94 124 ASN A C 1
ATOM 975 O O . ASN A 1 124 ? 13.733 -4.833 -3.543 1.00 96.94 124 ASN A O 1
ATOM 979 N N . GLU A 1 125 ? 15.624 -5.529 -2.572 1.00 97.44 125 GLU A N 1
ATOM 980 C CA . GLU A 1 125 ? 15.102 -6.853 -2.203 1.00 97.44 125 GLU A CA 1
ATOM 981 C C . GLU A 1 125 ? 14.121 -6.788 -1.010 1.00 97.44 125 GLU A C 1
ATOM 983 O O . GLU A 1 125 ? 14.548 -6.385 0.085 1.00 97.44 125 GLU A O 1
ATOM 988 N N . PRO A 1 126 ? 12.858 -7.238 -1.178 1.00 97.56 126 PRO A N 1
ATOM 989 C CA . PRO A 1 126 ? 11.914 -7.408 -0.072 1.00 97.56 126 PRO A CA 1
ATOM 990 C C . PRO A 1 126 ? 12.420 -8.441 0.935 1.00 97.56 126 PRO A C 1
ATOM 992 O O . PRO A 1 126 ? 13.163 -9.362 0.574 1.00 97.56 126 PRO A O 1
ATOM 995 N N . MET A 1 127 ? 11.961 -8.372 2.188 1.00 97.31 127 MET A N 1
ATOM 996 C CA . MET A 1 127 ? 12.260 -9.406 3.190 1.00 97.31 127 MET A CA 1
ATOM 997 C C . MET A 1 127 ? 11.842 -10.804 2.702 1.00 97.31 127 MET A C 1
ATOM 999 O O . MET A 1 127 ? 12.510 -11.797 2.999 1.00 97.31 127 MET A O 1
ATOM 1003 N N . LEU A 1 128 ? 10.764 -10.874 1.918 1.00 96.12 128 LEU A N 1
ATOM 1004 C CA . LEU A 1 128 ? 10.172 -12.106 1.398 1.00 96.12 128 LEU A CA 1
ATOM 1005 C C . LEU A 1 128 ? 10.723 -12.516 0.014 1.00 96.12 128 LEU A C 1
ATOM 1007 O O . LEU A 1 128 ? 10.241 -13.482 -0.588 1.00 96.12 128 LEU A O 1
ATOM 1011 N N . GLY A 1 129 ? 11.768 -11.836 -0.473 1.00 96.31 129 GLY A N 1
ATOM 1012 C CA . GLY A 1 129 ? 12.388 -12.060 -1.783 1.00 96.31 129 GLY A CA 1
ATOM 1013 C C . GLY A 1 129 ? 11.638 -11.389 -2.939 1.00 96.31 129 GLY A C 1
ATOM 1014 O O . GLY A 1 129 ? 10.620 -10.750 -2.745 1.00 96.31 129 GLY A O 1
ATOM 1015 N N . TYR A 1 130 ? 12.136 -11.539 -4.164 1.00 96.12 130 TYR A N 1
ATOM 1016 C CA . TYR A 1 130 ? 11.523 -11.031 -5.398 1.00 96.12 130 TYR A CA 1
ATOM 1017 C C . TYR A 1 130 ? 10.355 -11.919 -5.839 1.00 96.12 130 TYR A C 1
ATOM 1019 O O . TYR A 1 130 ? 10.464 -12.718 -6.774 1.00 96.12 130 TYR A O 1
ATOM 1027 N N . TYR A 1 131 ? 9.265 -11.863 -5.087 1.00 95.75 131 TYR A N 1
ATOM 1028 C CA . TYR A 1 131 ? 8.153 -12.797 -5.202 1.00 95.75 131 TYR A CA 1
ATOM 1029 C C . TYR A 1 131 ? 7.134 -12.425 -6.285 1.00 95.75 131 TYR A C 1
ATOM 1031 O O . TYR A 1 131 ? 7.179 -11.358 -6.895 1.00 95.75 131 TYR A O 1
ATOM 1039 N N . ASN A 1 132 ? 6.189 -13.338 -6.500 1.00 94.62 132 ASN A N 1
ATOM 1040 C CA . ASN A 1 132 ? 4.975 -13.108 -7.272 1.00 94.62 132 ASN A CA 1
ATOM 1041 C C . ASN A 1 132 ? 3.825 -12.698 -6.334 1.00 94.62 132 ASN A C 1
ATOM 1043 O O . ASN A 1 132 ? 3.634 -13.342 -5.305 1.00 94.62 132 ASN A O 1
ATOM 1047 N N . SER A 1 133 ? 3.016 -11.697 -6.691 1.00 95.19 133 SER A N 1
ATOM 1048 C CA . SER A 1 133 ? 1.855 -11.248 -5.895 1.00 95.19 133 SER A CA 1
ATOM 1049 C C . SER A 1 133 ? 0.767 -12.312 -5.713 1.00 95.19 133 SER A C 1
ATOM 1051 O O . SER A 1 133 ? -0.175 -12.094 -4.964 1.00 95.19 133 SER A O 1
ATOM 1053 N N . SER A 1 134 ? 0.856 -13.450 -6.406 1.00 95.44 134 SER A N 1
ATOM 1054 C CA . SER A 1 134 ? -0.043 -14.599 -6.239 1.00 95.44 134 SER A CA 1
ATOM 1055 C C . SER A 1 134 ? 0.510 -15.691 -5.315 1.00 95.44 134 SER A C 1
ATOM 1057 O O . SER A 1 134 ? -0.137 -16.728 -5.178 1.00 95.44 134 SER A O 1
ATOM 1059 N N . ASP A 1 135 ? 1.688 -15.492 -4.714 1.00 95.69 135 ASP A N 1
ATOM 1060 C CA . ASP A 1 135 ? 2.320 -16.443 -3.793 1.00 95.69 135 ASP A CA 1
ATOM 1061 C C . ASP A 1 135 ? 1.565 -16.472 -2.445 1.00 95.69 135 ASP A C 1
ATOM 1063 O O . ASP A 1 135 ? 1.674 -15.524 -1.659 1.00 95.69 135 ASP A O 1
ATOM 1067 N N . PRO A 1 136 ? 0.812 -17.545 -2.121 1.00 94.81 136 PRO A N 1
ATOM 1068 C CA . PRO A 1 136 ? 0.022 -17.604 -0.891 1.00 94.81 136 PRO A CA 1
ATOM 1069 C C . PRO A 1 136 ? 0.882 -17.590 0.379 1.00 94.81 136 PRO A C 1
ATOM 1071 O O . PRO A 1 136 ? 0.381 -17.224 1.439 1.00 94.81 136 PRO A O 1
ATOM 1074 N N . TRP A 1 137 ? 2.162 -17.970 0.299 1.00 96.06 137 TRP A N 1
ATOM 1075 C CA . TRP A 1 137 ? 3.083 -17.906 1.436 1.00 96.06 137 TRP A CA 1
ATOM 1076 C C . TRP A 1 137 ? 3.438 -16.461 1.796 1.00 96.06 137 TRP A C 1
ATOM 1078 O O . TRP A 1 137 ? 3.544 -16.115 2.974 1.00 96.06 137 TRP A O 1
ATOM 1088 N N . VAL A 1 138 ? 3.602 -15.613 0.779 1.00 97.12 138 VAL A N 1
ATOM 1089 C CA . VAL A 1 138 ? 3.871 -14.178 0.936 1.00 97.12 138 VAL A CA 1
ATOM 1090 C C . VAL A 1 138 ? 2.619 -13.456 1.414 1.00 97.12 138 VAL A C 1
ATOM 1092 O O . VAL A 1 138 ? 2.661 -12.733 2.406 1.00 97.12 138 VAL A O 1
ATOM 1095 N N . ILE A 1 139 ? 1.489 -13.716 0.753 1.00 97.88 139 ILE A N 1
ATOM 1096 C CA . ILE A 1 139 ? 0.194 -13.113 1.082 1.00 97.88 139 ILE A CA 1
ATOM 1097 C C . ILE A 1 139 ? -0.185 -13.375 2.546 1.00 97.88 139 ILE A C 1
ATOM 1099 O O . ILE A 1 139 ? -0.633 -12.450 3.219 1.00 97.88 139 ILE A O 1
ATOM 1103 N N . ALA A 1 140 ? 0.026 -14.596 3.052 1.00 97.31 140 ALA A N 1
ATOM 1104 C CA . ALA A 1 140 ? -0.207 -14.945 4.457 1.00 97.31 140 ALA A CA 1
ATOM 1105 C C . ALA A 1 140 ? 0.501 -13.971 5.418 1.00 97.31 140 ALA A C 1
ATOM 1107 O O . ALA A 1 140 ? -0.144 -13.343 6.255 1.00 97.31 140 ALA A O 1
ATOM 1108 N N . ARG A 1 141 ? 1.798 -13.728 5.194 1.00 97.44 141 ARG A N 1
ATOM 1109 C CA . ARG A 1 141 ? 2.619 -12.815 6.009 1.00 97.44 141 ARG A CA 1
ATOM 1110 C C . ARG A 1 141 ? 2.180 -11.361 5.894 1.00 97.44 141 ARG A C 1
ATOM 1112 O O . ARG A 1 141 ? 2.208 -10.638 6.885 1.00 97.44 141 ARG A O 1
ATOM 1119 N N . HIS A 1 142 ? 1.752 -10.925 4.708 1.00 98.25 142 HIS A N 1
ATOM 1120 C CA . HIS A 1 142 ? 1.178 -9.586 4.550 1.00 98.25 142 HIS A CA 1
ATOM 1121 C C . HIS A 1 142 ? -0.083 -9.425 5.393 1.00 98.25 142 HIS A C 1
ATOM 1123 O O . HIS A 1 142 ? -0.222 -8.432 6.101 1.00 98.25 142 HIS A O 1
ATOM 1129 N N . ILE A 1 143 ? -0.992 -10.401 5.334 1.00 98.12 143 ILE A N 1
ATOM 1130 C CA . ILE A 1 143 ? -2.251 -10.341 6.077 1.00 98.12 143 ILE A CA 1
ATOM 1131 C C . ILE A 1 143 ? -1.981 -10.395 7.578 1.00 98.12 143 ILE A C 1
ATOM 1133 O O . ILE A 1 143 ? -2.574 -9.608 8.304 1.00 98.12 143 ILE A O 1
ATOM 1137 N N . GLU A 1 144 ? -1.063 -11.238 8.048 1.00 97.50 144 GLU A N 1
ATOM 1138 C CA . GLU A 1 144 ? -0.635 -11.264 9.453 1.00 97.50 144 GLU A CA 1
ATOM 1139 C C . GLU A 1 144 ? -0.144 -9.888 9.914 1.00 97.50 144 GLU A C 1
ATOM 1141 O O . GLU A 1 144 ? -0.633 -9.352 10.908 1.00 97.50 144 GLU A O 1
ATOM 1146 N N . MET A 1 145 ? 0.783 -9.283 9.165 1.00 97.94 145 MET A N 1
ATOM 1147 C CA . MET A 1 145 ? 1.335 -7.966 9.486 1.00 97.94 145 MET A CA 1
ATOM 1148 C C . MET A 1 145 ? 0.251 -6.885 9.516 1.00 97.94 145 MET A C 1
ATOM 1150 O O . MET A 1 145 ? 0.137 -6.145 10.489 1.00 97.94 145 MET A O 1
ATOM 1154 N N . LEU A 1 146 ? -0.590 -6.814 8.487 1.00 98.44 146 LEU A N 1
ATOM 1155 C CA . LEU A 1 146 ? -1.630 -5.791 8.392 1.00 98.44 146 LEU A CA 1
ATOM 1156 C C . LEU A 1 146 ? -2.750 -5.997 9.428 1.00 98.44 146 LEU A C 1
ATOM 1158 O O . LEU A 1 146 ? -3.225 -5.022 10.004 1.00 98.44 146 LEU A O 1
ATOM 1162 N N . THR A 1 147 ? -3.103 -7.248 9.742 1.00 98.38 147 THR A N 1
ATOM 1163 C CA . THR A 1 147 ? -4.054 -7.588 10.818 1.00 98.38 147 THR A CA 1
ATOM 1164 C C . THR A 1 147 ? -3.508 -7.152 12.179 1.00 98.38 147 THR A C 1
ATOM 1166 O O . THR A 1 147 ? -4.194 -6.493 12.953 1.00 98.38 147 THR A O 1
ATOM 1169 N N . LEU A 1 148 ? -2.244 -7.464 12.485 1.00 97.06 148 LEU A N 1
ATOM 1170 C CA . LEU A 1 148 ? -1.620 -7.097 13.764 1.00 97.06 148 LEU A CA 1
ATOM 1171 C C . LEU A 1 148 ? -1.312 -5.592 13.884 1.00 97.06 148 LEU A C 1
ATOM 1173 O O . LEU A 1 148 ? -1.150 -5.076 14.999 1.00 97.06 148 LEU A O 1
ATOM 1177 N N . ALA A 1 149 ? -1.231 -4.894 12.751 1.00 96.62 149 ALA A N 1
ATOM 1178 C CA . ALA A 1 149 ? -1.150 -3.441 12.676 1.00 96.62 149 ALA A CA 1
ATOM 1179 C C . ALA A 1 149 ? -2.501 -2.741 12.889 1.00 96.62 149 ALA A C 1
ATOM 1181 O O . ALA A 1 149 ? -2.490 -1.521 13.036 1.00 96.62 149 ALA A O 1
ATOM 1182 N N . ASP A 1 150 ? -3.610 -3.491 12.956 1.00 96.88 150 ASP A N 1
ATOM 1183 C CA . ASP A 1 150 ? -4.981 -2.975 13.076 1.00 96.88 150 ASP A CA 1
ATOM 1184 C C . ASP A 1 150 ? -5.401 -2.095 11.882 1.00 96.88 150 ASP A C 1
ATOM 1186 O O . ASP A 1 150 ? -6.039 -1.050 12.019 1.00 96.88 150 ASP A O 1
ATOM 1190 N N . VAL A 1 151 ? -4.990 -2.518 10.680 1.00 98.62 151 VAL A N 1
ATOM 1191 C CA . VAL A 1 151 ? -5.429 -1.924 9.413 1.00 98.62 151 VAL A CA 1
ATOM 1192 C C . VAL A 1 151 ? -6.851 -2.388 9.108 1.00 98.62 151 VAL A C 1
ATOM 1194 O O . VAL A 1 151 ? -7.095 -3.580 8.939 1.00 98.62 151 VAL A O 1
ATOM 1197 N N . ASP A 1 152 ? -7.778 -1.439 8.981 1.00 98.75 152 ASP A N 1
ATOM 1198 C CA . ASP A 1 152 ? -9.203 -1.722 8.785 1.00 98.75 152 ASP A CA 1
ATOM 1199 C C . ASP A 1 152 ? -9.504 -2.273 7.387 1.00 98.75 152 ASP A C 1
ATOM 1201 O O . ASP A 1 152 ? -10.345 -3.160 7.215 1.00 98.75 152 ASP A O 1
ATOM 1205 N N . PHE A 1 153 ? -8.815 -1.756 6.367 1.00 98.88 153 PHE A N 1
ATOM 1206 C CA . PHE A 1 153 ? -8.954 -2.255 5.006 1.00 98.88 153 PHE A CA 1
ATOM 1207 C C . PHE A 1 153 ? -7.692 -2.078 4.166 1.00 98.88 153 PHE A C 1
ATOM 1209 O O . PHE A 1 153 ? -6.896 -1.159 4.349 1.00 98.88 153 PHE A O 1
ATOM 1216 N N . ILE A 1 154 ? -7.538 -2.953 3.183 1.00 98.81 154 ILE A N 1
ATOM 1217 C CA . ILE A 1 154 ? -6.659 -2.735 2.043 1.00 98.81 154 ILE A CA 1
ATOM 1218 C C . ILE A 1 154 ? -7.506 -2.366 0.837 1.00 98.81 154 ILE A C 1
ATOM 1220 O O . ILE A 1 154 ? -8.610 -2.884 0.653 1.00 98.81 154 ILE A O 1
ATOM 1224 N N . PHE A 1 155 ? -7.001 -1.473 -0.001 1.00 97.56 155 PHE A N 1
ATOM 1225 C CA . PHE A 1 155 ? -7.648 -1.177 -1.268 1.00 97.56 155 PHE A CA 1
ATOM 1226 C C . PHE A 1 155 ? -6.735 -1.574 -2.414 1.00 97.56 155 PHE A C 1
ATOM 1228 O O . PHE A 1 155 ? -5.584 -1.148 -2.487 1.00 97.56 155 PHE A O 1
ATOM 1235 N N . PHE A 1 156 ? -7.243 -2.446 -3.280 1.00 98.19 156 PHE A N 1
ATOM 1236 C CA . PHE A 1 156 ? -6.490 -2.923 -4.427 1.00 98.19 156 PHE A CA 1
ATOM 1237 C C . PHE A 1 156 ? -6.347 -1.816 -5.458 1.00 98.19 156 PHE A C 1
ATOM 1239 O O . PHE A 1 156 ? -7.334 -1.180 -5.845 1.00 98.19 156 PHE A O 1
ATOM 1246 N N . ASP A 1 157 ? -5.114 -1.627 -5.920 1.00 95.56 157 ASP A N 1
ATOM 1247 C CA . ASP A 1 157 ? -4.841 -0.783 -7.070 1.00 95.56 157 ASP A CA 1
ATOM 1248 C C . ASP A 1 157 ? -5.460 -1.398 -8.325 1.00 95.56 157 ASP A C 1
ATOM 1250 O O . ASP A 1 157 ? -4.994 -2.413 -8.835 1.00 95.56 157 ASP A O 1
ATOM 1254 N N . ALA A 1 158 ? -6.530 -0.775 -8.811 1.00 95.44 158 ALA A N 1
ATOM 1255 C CA . ALA A 1 158 ? -7.130 -1.002 -10.118 1.00 95.44 158 ALA A CA 1
ATOM 1256 C C . ALA A 1 158 ? -7.303 0.344 -10.847 1.00 95.44 158 ALA A C 1
ATOM 1258 O O . ALA A 1 158 ? -8.247 0.544 -11.617 1.00 95.44 158 ALA A O 1
ATOM 1259 N N . THR A 1 159 ? -6.400 1.298 -10.586 1.00 92.38 159 THR A N 1
ATOM 1260 C CA . THR A 1 159 ? -6.502 2.680 -11.076 1.00 92.38 159 THR A CA 1
ATOM 1261 C C . THR A 1 159 ? -6.271 2.801 -12.582 1.00 92.38 159 THR A C 1
ATOM 1263 O O . THR A 1 159 ? -6.653 3.810 -13.180 1.00 92.38 159 THR A O 1
ATOM 1266 N N . ASN A 1 160 ? -5.709 1.767 -13.216 1.00 85.56 160 ASN A N 1
ATOM 1267 C CA . ASN A 1 160 ? -5.365 1.731 -14.637 1.00 85.56 160 ASN A CA 1
ATOM 1268 C C . ASN A 1 160 ? -6.138 0.641 -15.412 1.00 85.56 160 ASN A C 1
ATOM 1270 O O . ASN A 1 160 ? -7.342 0.754 -15.642 1.00 85.56 160 ASN A O 1
ATOM 1274 N N . TYR A 1 161 ? -5.432 -0.388 -15.896 1.00 82.75 161 TYR A N 1
ATOM 1275 C CA . TYR A 1 161 ? -5.946 -1.315 -16.913 1.00 82.75 161 TYR A CA 1
ATOM 1276 C C . TYR A 1 161 ? -6.395 -2.677 -16.377 1.00 82.75 161 TYR A C 1
ATOM 1278 O O . TYR A 1 161 ? -7.250 -3.301 -17.000 1.00 82.75 161 TYR A O 1
ATOM 1286 N N . TYR A 1 162 ? -5.839 -3.149 -15.260 1.00 89.88 162 TYR A N 1
ATOM 1287 C CA . TYR A 1 162 ? -6.058 -4.512 -14.773 1.00 89.88 162 TYR A CA 1
ATOM 1288 C C . TYR A 1 162 ? -6.834 -4.537 -13.459 1.00 89.88 162 TYR A C 1
ATOM 1290 O O . TYR A 1 162 ? -6.620 -3.710 -12.578 1.00 89.88 162 TYR A O 1
ATOM 1298 N N . THR A 1 163 ? -7.710 -5.534 -13.326 1.00 92.44 163 THR A N 1
ATOM 1299 C CA . THR A 1 163 ? -8.488 -5.813 -12.106 1.00 92.44 163 THR A CA 1
ATOM 1300 C C . THR A 1 163 ? -7.927 -6.996 -11.312 1.00 92.44 163 THR A C 1
ATOM 1302 O O . THR A 1 163 ? -8.421 -7.306 -10.230 1.00 92.44 163 THR A O 1
ATOM 1305 N N . TYR A 1 164 ? -6.905 -7.678 -11.847 1.00 93.81 164 TYR A N 1
ATOM 1306 C CA . TYR A 1 164 ? -6.149 -8.768 -11.209 1.00 93.81 164 TYR A CA 1
ATOM 1307 C C . TYR A 1 164 ? -6.963 -10.013 -10.817 1.00 93.81 164 TYR A C 1
ATOM 1309 O O . TYR A 1 164 ? -6.518 -10.824 -10.000 1.00 93.81 164 TYR A O 1
ATOM 1317 N N . ALA A 1 165 ? -8.142 -10.200 -11.427 1.00 93.81 165 ALA A N 1
ATOM 1318 C CA . ALA A 1 165 ? -8.955 -11.407 -11.242 1.00 93.81 165 ALA A CA 1
ATOM 1319 C C . ALA A 1 165 ? -8.316 -12.635 -11.909 1.00 93.81 165 ALA A C 1
ATOM 1321 O O . ALA A 1 165 ? -8.543 -13.781 -11.514 1.00 93.81 165 ALA A O 1
ATOM 1322 N N . VAL A 1 166 ? -7.483 -12.381 -12.916 1.00 90.75 166 VAL A N 1
ATOM 1323 C CA . VAL A 1 166 ? -6.643 -13.350 -13.614 1.00 90.75 166 VAL A CA 1
ATOM 1324 C C . VAL A 1 166 ? -5.203 -12.842 -13.614 1.00 90.75 166 VAL A C 1
ATOM 1326 O O . VAL A 1 166 ? -4.966 -11.643 -13.486 1.00 90.75 166 VAL A O 1
ATOM 1329 N N . ASN A 1 167 ? -4.239 -13.750 -13.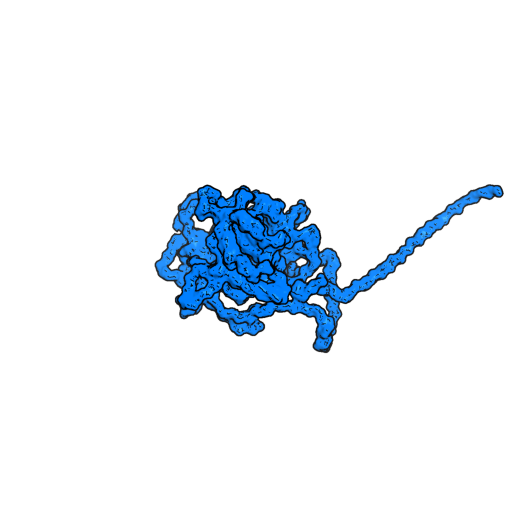745 1.00 86.62 167 ASN A N 1
ATOM 1330 C CA . ASN A 1 167 ? -2.849 -13.367 -13.959 1.00 86.62 167 ASN A CA 1
ATOM 1331 C C . ASN A 1 167 ? -2.633 -13.097 -15.461 1.00 86.62 167 ASN A C 1
ATOM 1333 O O . ASN A 1 167 ? -2.987 -13.942 -16.289 1.00 86.62 167 ASN A O 1
ATOM 1337 N N . HIS A 1 168 ? -2.083 -11.928 -15.805 1.00 82.75 168 HIS A N 1
ATOM 1338 C CA . HIS A 1 168 ? -1.893 -11.477 -17.189 1.00 82.75 168 HIS A CA 1
ATOM 1339 C C . HIS A 1 168 ? -0.480 -11.724 -17.734 1.00 82.75 168 HIS A C 1
ATOM 1341 O O . HIS A 1 168 ? -0.244 -11.505 -18.915 1.00 82.75 168 HIS A O 1
ATOM 1347 N N . SER A 1 169 ? 0.456 -12.201 -16.914 1.00 80.50 169 SER A N 1
ATOM 1348 C CA . SER A 1 169 ? 1.823 -12.484 -17.363 1.00 80.50 169 SER A CA 1
ATOM 1349 C C . SER A 1 169 ? 1.893 -13.684 -18.320 1.00 80.50 169 SER A C 1
ATOM 1351 O O . SER A 1 169 ? 1.028 -14.567 -18.320 1.00 80.50 169 SER A O 1
ATOM 1353 N N . GLN A 1 170 ? 2.956 -13.743 -19.130 1.00 73.19 170 GLN A N 1
ATOM 1354 C CA . GLN A 1 170 ? 3.216 -14.852 -20.055 1.00 73.19 170 GLN A CA 1
ATOM 1355 C C . GLN A 1 170 ? 3.560 -16.138 -19.289 1.00 73.19 170 GLN A C 1
ATOM 1357 O O . GLN A 1 170 ? 4.718 -16.415 -18.978 1.00 73.19 170 GLN A O 1
ATOM 1362 N N . GLN A 1 171 ? 2.524 -16.913 -18.975 1.00 70.31 171 GLN A N 1
ATOM 1363 C CA . GLN A 1 171 ? 2.623 -18.140 -18.192 1.00 70.31 171 GLN A CA 1
ATOM 1364 C C . GLN A 1 171 ? 3.430 -19.235 -18.913 1.00 70.31 171 GLN A C 1
ATOM 1366 O O . GLN A 1 171 ? 3.295 -19.394 -20.132 1.00 70.31 171 GLN A O 1
ATOM 1371 N N . PRO A 1 172 ? 4.208 -20.052 -18.181 1.00 65.75 172 PRO A N 1
ATOM 1372 C CA . PRO A 1 172 ? 4.793 -21.265 -18.736 1.00 65.75 172 PRO A CA 1
ATOM 1373 C C . PRO A 1 172 ? 3.698 -22.247 -19.190 1.00 65.75 172 PRO A C 1
ATOM 1375 O O . PRO A 1 172 ? 2.616 -22.338 -18.605 1.00 65.75 172 PRO A O 1
ATOM 1378 N N . GLU A 1 173 ? 3.981 -22.999 -20.254 1.00 53.84 173 GLU A N 1
ATOM 1379 C CA . GLU A 1 173 ? 3.036 -23.950 -20.846 1.00 53.84 173 GLU A CA 1
ATOM 1380 C C . GLU A 1 173 ? 2.593 -25.000 -19.804 1.00 53.84 173 GLU A C 1
ATOM 1382 O O . GLU A 1 173 ? 3.398 -25.797 -19.326 1.00 53.84 173 GLU A O 1
ATOM 1387 N N . GLY A 1 174 ? 1.305 -24.987 -19.432 1.00 57.78 174 GLY A N 1
ATOM 1388 C CA . GLY A 1 174 ? 0.696 -25.97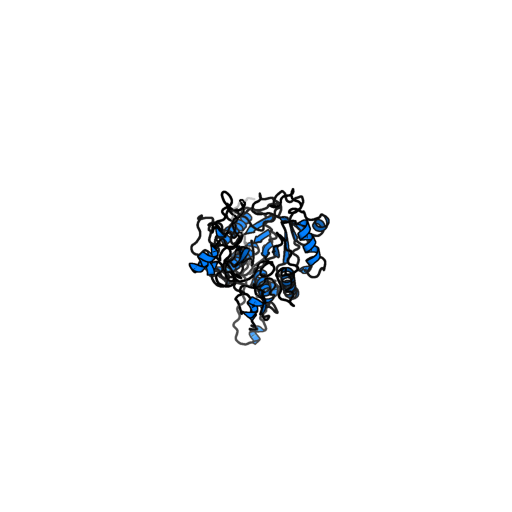7 -18.533 1.00 57.78 174 GLY A CA 1
ATOM 1389 C C . GLY A 1 174 ? 0.355 -25.520 -17.105 1.00 57.78 174 GLY A C 1
ATOM 1390 O O . GLY A 1 174 ? -0.265 -26.299 -16.384 1.00 57.78 174 GLY A O 1
ATOM 1391 N N . GLY A 1 175 ? 0.670 -24.285 -16.692 1.00 64.19 175 GLY A N 1
ATOM 1392 C CA . GLY A 1 175 ? 0.289 -23.747 -15.375 1.00 64.19 175 GLY A CA 1
ATOM 1393 C C . GLY A 1 175 ? -0.397 -22.388 -15.485 1.00 64.19 175 GLY A C 1
ATOM 1394 O O . GLY A 1 175 ? 0.153 -21.474 -16.082 1.00 64.19 175 GLY A O 1
ATOM 1395 N N . LYS A 1 176 ? -1.602 -22.233 -14.922 1.00 79.19 176 LYS A N 1
ATOM 1396 C CA . LYS A 1 176 ? -2.218 -20.909 -14.738 1.00 79.19 176 LYS A CA 1
ATOM 1397 C C . LYS A 1 176 ? -2.012 -20.476 -13.294 1.00 79.19 176 LYS A C 1
ATOM 1399 O O . LYS A 1 176 ? -2.661 -21.026 -12.404 1.00 79.19 176 LYS A O 1
ATOM 1404 N N . ILE A 1 177 ? -1.137 -19.498 -13.070 1.00 88.50 177 ILE A N 1
ATOM 1405 C CA . ILE A 1 177 ? -1.083 -18.782 -11.793 1.00 88.50 177 ILE A CA 1
ATOM 1406 C C . ILE A 1 177 ? -2.439 -18.086 -11.583 1.00 88.50 177 ILE A C 1
ATOM 1408 O O . ILE A 1 177 ? -3.020 -17.521 -12.515 1.00 88.50 177 ILE A O 1
ATOM 1412 N N . LYS A 1 178 ? -2.984 -18.190 -10.367 1.00 91.75 178 LYS A N 1
ATOM 1413 C CA . LYS A 1 178 ? -4.238 -17.526 -9.982 1.00 91.75 178 LYS A CA 1
ATOM 1414 C C . LYS A 1 178 ? -4.071 -16.005 -10.105 1.00 91.75 178 LYS A C 1
ATOM 1416 O O . LYS A 1 178 ? -2.969 -15.515 -9.931 1.00 91.75 178 LYS A O 1
ATOM 1421 N N . GLY A 1 179 ? -5.138 -15.255 -10.387 1.00 94.06 179 GLY A N 1
ATOM 1422 C CA . GLY A 1 179 ? -5.066 -13.795 -10.282 1.00 94.06 179 GLY A CA 1
ATOM 1423 C C . GLY A 1 179 ? -4.724 -13.367 -8.854 1.00 94.06 179 GLY A C 1
ATOM 1424 O O . GLY A 1 179 ? -5.301 -13.901 -7.903 1.00 94.06 179 GLY A O 1
ATOM 1425 N N . ALA A 1 180 ? -3.793 -12.426 -8.701 1.00 95.38 180 ALA A N 1
ATOM 1426 C CA . ALA A 1 180 ? -3.316 -11.991 -7.392 1.00 95.38 180 ALA A CA 1
ATOM 1427 C C . ALA A 1 180 ? -4.453 -11.518 -6.468 1.00 95.38 180 ALA A C 1
ATOM 1429 O O . ALA A 1 180 ? -4.473 -11.899 -5.301 1.00 95.38 180 ALA A O 1
ATOM 1430 N N . GLY A 1 181 ? -5.458 -10.798 -6.984 1.00 97.25 181 GLY A N 1
ATOM 1431 C CA . GLY A 1 181 ? -6.600 -10.362 -6.168 1.00 97.25 181 GLY A CA 1
ATOM 1432 C C . GLY A 1 181 ? -7.402 -11.538 -5.597 1.00 97.25 181 GLY A C 1
ATOM 1433 O O . GLY A 1 181 ? -7.776 -11.537 -4.427 1.00 97.25 181 GLY A O 1
ATOM 1434 N N . MET A 1 182 ? -7.586 -12.603 -6.384 1.00 97.50 182 MET A N 1
ATOM 1435 C CA . MET A 1 182 ? -8.238 -13.838 -5.927 1.00 97.50 182 MET A CA 1
ATOM 1436 C C . MET A 1 182 ? -7.382 -14.608 -4.915 1.00 97.50 182 MET A C 1
ATOM 1438 O O . MET A 1 182 ? -7.918 -15.214 -3.990 1.00 97.50 182 MET A O 1
ATOM 1442 N N . ALA A 1 183 ? -6.056 -14.606 -5.086 1.00 97.38 183 ALA A N 1
ATOM 1443 C CA . ALA A 1 183 ? -5.139 -15.234 -4.138 1.00 97.38 183 ALA A CA 1
ATOM 1444 C C . ALA A 1 183 ? -5.158 -14.520 -2.777 1.00 97.38 183 ALA A C 1
ATOM 1446 O O . ALA A 1 183 ? -5.198 -15.189 -1.748 1.00 97.38 183 ALA A O 1
ATOM 1447 N N . VAL A 1 184 ? -5.200 -13.183 -2.771 1.00 98.50 184 VAL A N 1
ATOM 1448 C CA . VAL A 1 184 ? -5.319 -12.390 -1.539 1.00 98.50 184 VAL A CA 1
ATOM 1449 C C . VAL A 1 184 ? -6.649 -12.655 -0.840 1.00 98.50 184 VAL A C 1
ATOM 1451 O O . VAL A 1 184 ? -6.652 -12.950 0.352 1.00 98.50 184 VAL A O 1
ATOM 1454 N N . LEU A 1 185 ? -7.769 -12.631 -1.569 1.00 98.75 185 LEU A N 1
ATOM 1455 C CA . LEU A 1 185 ? -9.092 -12.884 -0.991 1.00 98.75 185 LEU A CA 1
ATOM 1456 C C . LEU A 1 185 ? -9.248 -14.305 -0.435 1.00 98.75 185 LEU A C 1
ATOM 1458 O O . LEU A 1 185 ? -9.884 -14.483 0.598 1.00 98.75 185 LEU A O 1
ATOM 1462 N N . ASP A 1 186 ? -8.660 -15.316 -1.080 1.00 98.19 186 ASP A N 1
ATOM 1463 C CA . ASP A 1 186 ? -8.675 -16.686 -0.554 1.00 98.19 186 ASP A CA 1
ATOM 1464 C C . ASP A 1 186 ? -7.916 -16.804 0.775 1.00 98.19 186 ASP A C 1
ATOM 1466 O O . ASP A 1 186 ? -8.416 -17.446 1.697 1.00 98.19 186 ASP A O 1
ATOM 1470 N N . THR A 1 187 ? -6.748 -16.168 0.898 1.00 97.94 187 THR A N 1
ATOM 1471 C CA . THR A 1 187 ? -5.972 -16.186 2.150 1.00 97.94 187 THR A CA 1
ATOM 1472 C C . THR A 1 187 ? -6.624 -15.324 3.238 1.00 97.94 187 THR A C 1
ATOM 1474 O O . THR A 1 187 ? -6.635 -15.711 4.403 1.00 97.94 187 THR A O 1
ATOM 1477 N N . LEU A 1 188 ? -7.227 -14.183 2.880 1.00 98.62 188 LEU A N 1
ATOM 1478 C CA . LEU A 1 188 ? -8.018 -13.378 3.819 1.00 98.62 188 LEU A CA 1
ATOM 1479 C C . LEU A 1 188 ? -9.201 -14.175 4.367 1.00 98.62 188 LEU A C 1
ATOM 1481 O O . LEU A 1 188 ? -9.438 -14.145 5.571 1.00 98.62 188 LEU A O 1
ATOM 1485 N N . LEU A 1 189 ? -9.917 -14.907 3.506 1.00 98.62 189 LEU A N 1
ATOM 1486 C CA . LEU A 1 189 ? -11.046 -15.739 3.918 1.00 98.62 189 LEU A CA 1
ATOM 1487 C C . LEU A 1 189 ? -10.599 -16.840 4.885 1.00 98.62 189 LEU A C 1
ATOM 1489 O O . LEU A 1 189 ? -11.256 -17.066 5.893 1.00 98.62 189 LEU A O 1
ATOM 1493 N N . GLU A 1 190 ? -9.451 -17.468 4.617 1.00 97.94 190 GLU A N 1
ATOM 1494 C CA . GLU A 1 190 ? -8.868 -18.485 5.497 1.00 97.94 190 GLU A CA 1
ATOM 1495 C C . GLU A 1 190 ? -8.646 -17.959 6.923 1.00 97.94 190 GLU A C 1
ATOM 1497 O O . GLU A 1 190 ? -8.996 -18.636 7.888 1.00 97.94 190 GLU A O 1
ATOM 1502 N N . TYR A 1 191 ? -8.090 -16.756 7.073 1.00 98.38 191 TYR A N 1
ATOM 1503 C CA . TYR A 1 191 ? -7.841 -16.160 8.388 1.00 98.38 191 TYR A CA 1
ATOM 1504 C C . TYR A 1 191 ? -9.096 -15.535 9.011 1.00 98.38 191 TYR A C 1
ATOM 1506 O O . TYR A 1 191 ? -9.279 -15.625 10.228 1.00 98.38 191 TYR A O 1
ATOM 1514 N N . TYR A 1 192 ? -10.005 -14.993 8.201 1.00 98.44 192 TYR A N 1
ATOM 1515 C CA . TYR A 1 192 ? -11.319 -14.543 8.658 1.00 98.44 192 TYR A CA 1
ATOM 1516 C C . TYR A 1 192 ? -12.126 -15.693 9.279 1.00 98.44 192 TYR A C 1
ATOM 1518 O O . TYR A 1 192 ? -12.627 -15.559 10.395 1.00 98.44 192 TYR A O 1
ATOM 1526 N N . ASP A 1 193 ? -12.170 -16.857 8.624 1.00 98.06 193 ASP A N 1
ATOM 1527 C CA . ASP A 1 193 ? -12.890 -18.048 9.101 1.00 98.06 193 ASP A CA 1
ATOM 1528 C C . ASP A 1 193 ? -12.299 -18.623 10.401 1.00 98.06 193 ASP A C 1
ATOM 1530 O O . ASP A 1 193 ? -12.984 -19.320 11.155 1.00 98.06 193 ASP A O 1
ATOM 1534 N N . GLN A 1 194 ? -11.034 -18.313 10.705 1.00 97.31 194 GLN A N 1
ATOM 1535 C CA . GLN A 1 194 ? -10.422 -18.637 11.996 1.00 97.31 194 GLN A CA 1
ATOM 1536 C C . GLN A 1 194 ? -10.893 -17.712 13.124 1.00 97.31 194 GLN A C 1
ATOM 1538 O O . GLN A 1 194 ? -10.741 -18.072 14.289 1.00 97.31 194 GLN A O 1
ATOM 1543 N N . GLY A 1 195 ? -11.467 -16.550 12.807 1.00 97.19 195 GLY A N 1
ATOM 1544 C CA . GLY A 1 195 ? -11.907 -15.541 13.770 1.00 97.19 195 GLY A CA 1
ATOM 1545 C C . GLY A 1 195 ? -10.975 -14.335 13.899 1.00 97.19 195 GLY A C 1
ATOM 1546 O O . GLY A 1 195 ? -11.164 -13.538 14.821 1.00 97.19 195 GLY A O 1
ATOM 1547 N N . TRP A 1 196 ? -9.984 -14.188 13.012 1.00 98.12 196 TRP A N 1
ATOM 1548 C CA . TRP A 1 196 ? -9.198 -12.958 12.930 1.00 98.12 196 TRP A CA 1
ATOM 1549 C C . TRP A 1 196 ? -10.029 -11.830 12.325 1.00 98.12 196 TRP A C 1
ATOM 1551 O O . TRP A 1 196 ? -10.725 -12.018 11.324 1.00 98.12 196 TRP A O 1
ATOM 1561 N N . ASP A 1 197 ? -9.898 -10.636 12.897 1.00 97.19 197 ASP A N 1
ATOM 1562 C CA . ASP A 1 197 ? -10.413 -9.416 12.282 1.00 97.19 197 ASP A CA 1
ATOM 1563 C C . ASP A 1 197 ? -9.419 -8.923 11.227 1.00 97.19 197 ASP A C 1
ATOM 1565 O O . ASP A 1 197 ? -8.615 -8.024 11.453 1.00 97.19 197 ASP A O 1
ATOM 1569 N N . VAL A 1 198 ? -9.380 -9.641 10.105 1.00 98.62 198 VAL A N 1
ATOM 1570 C CA . VAL A 1 198 ? -8.479 -9.333 8.991 1.00 98.62 198 VAL A CA 1
ATOM 1571 C C . VAL A 1 198 ? -8.873 -8.017 8.312 1.00 98.62 198 VAL A C 1
ATOM 1573 O O . VAL A 1 198 ? -10.073 -7.713 8.254 1.00 98.62 198 VAL A O 1
ATOM 1576 N N . PRO A 1 199 ? -7.915 -7.290 7.698 1.00 98.69 199 PRO A N 1
ATOM 1577 C CA . PRO A 1 199 ? -8.231 -6.137 6.871 1.00 98.69 199 PRO A CA 1
ATOM 1578 C C . PRO A 1 199 ? -9.288 -6.497 5.831 1.00 98.69 199 PRO A C 1
ATOM 1580 O O . PRO A 1 199 ? -9.162 -7.483 5.096 1.00 98.69 199 PRO A O 1
ATOM 1583 N N . LYS A 1 200 ? -10.336 -5.684 5.759 1.00 98.81 200 LYS A N 1
ATOM 1584 C CA . LYS A 1 200 ? -11.347 -5.797 4.710 1.00 98.81 200 LYS A CA 1
ATOM 1585 C C . LYS A 1 200 ? -10.792 -5.298 3.377 1.00 98.81 200 LYS A C 1
ATOM 1587 O O . LYS A 1 200 ? -9.685 -4.772 3.306 1.00 98.81 200 LYS A O 1
ATOM 1592 N N . VAL A 1 201 ? -11.546 -5.467 2.298 1.00 98.88 201 VAL A N 1
ATOM 1593 C CA . VAL A 1 201 ? -11.095 -5.138 0.941 1.00 98.88 201 VAL A CA 1
ATOM 1594 C C . VAL A 1 201 ? -12.024 -4.133 0.276 1.00 98.88 201 VAL A C 1
ATOM 1596 O O . VAL A 1 201 ? -13.250 -4.275 0.314 1.00 98.88 201 VAL A O 1
ATOM 1599 N N . ALA A 1 202 ? -11.414 -3.148 -0.376 1.00 98.62 202 ALA A N 1
ATOM 1600 C CA . ALA A 1 202 ? -12.035 -2.258 -1.349 1.00 98.62 202 ALA A CA 1
ATOM 1601 C C . ALA A 1 202 ? -11.202 -2.233 -2.645 1.00 98.62 202 ALA A C 1
ATOM 1603 O O . ALA A 1 202 ? -10.091 -2.762 -2.701 1.00 98.62 202 ALA A O 1
ATOM 1604 N N . PHE A 1 203 ? -11.722 -1.604 -3.696 1.00 98.69 203 PHE A N 1
ATOM 1605 C CA . PHE A 1 203 ? -10.975 -1.352 -4.933 1.00 98.69 203 PHE A CA 1
ATOM 1606 C C . PHE A 1 203 ? -10.871 0.144 -5.184 1.00 98.69 203 PHE A C 1
ATOM 1608 O O . PHE A 1 203 ? -11.831 0.877 -4.943 1.00 98.69 203 PHE A O 1
ATOM 1615 N N . TYR A 1 204 ? -9.731 0.578 -5.717 1.00 98.38 204 TYR A N 1
ATOM 1616 C CA . TYR A 1 204 ? -9.546 1.940 -6.199 1.00 98.38 204 TYR A CA 1
ATOM 1617 C C . TYR A 1 204 ? -9.388 1.928 -7.715 1.00 98.38 204 TYR A C 1
ATOM 1619 O O . TYR A 1 204 ? -8.466 1.321 -8.249 1.00 98.38 204 TYR A O 1
ATOM 1627 N N . THR A 1 205 ? -10.286 2.627 -8.403 1.00 97.62 205 THR A N 1
ATOM 1628 C CA . THR A 1 205 ? -10.287 2.849 -9.851 1.00 97.62 205 THR A CA 1
ATOM 1629 C C . THR A 1 205 ? -10.105 4.337 -10.168 1.00 97.62 205 THR A C 1
ATOM 1631 O O . THR A 1 205 ? -10.399 5.198 -9.342 1.00 97.62 205 THR A O 1
ATOM 1634 N N . ASN A 1 206 ? -9.577 4.656 -11.349 1.00 95.00 206 ASN A N 1
ATOM 1635 C CA . ASN A 1 206 ? -9.451 6.040 -11.822 1.00 95.00 206 ASN A CA 1
ATOM 1636 C C . ASN A 1 206 ? -9.675 6.092 -13.337 1.00 95.00 206 ASN A C 1
ATOM 1638 O O . ASN A 1 206 ? -10.595 6.745 -13.826 1.00 95.00 206 ASN A O 1
ATOM 1642 N N . SER A 1 207 ? -8.879 5.318 -14.076 1.00 92.38 207 SER A N 1
ATOM 1643 C CA . SER A 1 207 ? -9.006 5.161 -15.522 1.00 92.38 207 SER A CA 1
ATOM 1644 C C . SER A 1 207 ? -10.253 4.371 -15.885 1.00 92.38 207 SER A C 1
ATOM 1646 O O . SER A 1 207 ? -10.393 3.237 -15.430 1.00 92.38 207 SER A O 1
ATOM 1648 N N . CYS A 1 208 ? -11.133 4.934 -16.722 1.00 94.12 208 CYS A N 1
ATOM 1649 C CA . CYS A 1 208 ? -12.385 4.287 -17.140 1.00 94.12 208 CYS A CA 1
ATOM 1650 C C . CYS A 1 208 ? -13.115 3.578 -15.980 1.00 94.12 208 CYS A C 1
ATOM 1652 O O . CYS A 1 208 ? -13.472 2.403 -16.103 1.00 94.12 208 CYS A O 1
ATOM 1654 N N . SER A 1 209 ? -13.307 4.271 -14.846 1.00 96.12 209 SER A N 1
ATOM 1655 C CA . SER A 1 209 ? -13.871 3.694 -13.613 1.00 96.12 209 SER A CA 1
ATOM 1656 C C . SER A 1 209 ? -15.135 2.867 -13.862 1.00 96.12 209 SER A C 1
ATOM 1658 O O . SER A 1 209 ? -15.286 1.794 -13.291 1.00 96.12 209 SER A O 1
ATOM 1660 N N . GLY A 1 210 ? -16.021 3.302 -14.760 1.00 96.50 210 GLY A N 1
ATOM 1661 C CA . GLY A 1 210 ? -17.226 2.557 -15.128 1.00 96.50 210 GLY A CA 1
ATOM 1662 C C . GLY A 1 210 ? -16.961 1.144 -15.644 1.00 96.50 210 GLY A C 1
ATOM 1663 O O . GLY A 1 210 ? -17.593 0.196 -15.176 1.00 96.50 210 GLY A O 1
ATOM 1664 N N . ASP A 1 211 ? -15.996 0.991 -16.550 1.00 95.75 211 ASP A N 1
ATOM 1665 C CA . ASP A 1 211 ? -15.636 -0.311 -17.117 1.00 95.75 211 ASP A CA 1
ATOM 1666 C C . ASP A 1 211 ? -14.936 -1.174 -16.066 1.00 95.75 211 ASP A C 1
ATOM 1668 O O . ASP A 1 211 ? -15.302 -2.331 -15.852 1.00 95.75 211 ASP A O 1
ATOM 1672 N N . ARG A 1 212 ? -13.968 -0.585 -15.352 1.00 96.38 212 ARG A N 1
ATOM 1673 C CA . ARG A 1 212 ? -13.192 -1.282 -14.319 1.00 96.38 212 ARG A CA 1
ATOM 1674 C C . ARG A 1 212 ? -14.080 -1.780 -13.184 1.00 96.38 212 ARG A C 1
ATOM 1676 O O . ARG A 1 212 ? -13.957 -2.933 -12.782 1.00 96.38 212 ARG A O 1
ATOM 1683 N N . VAL A 1 213 ? -15.014 -0.964 -12.698 1.00 98.25 213 VAL A N 1
ATOM 1684 C CA . VAL A 1 213 ? -15.939 -1.356 -11.624 1.00 98.25 213 VAL A CA 1
ATOM 1685 C C . VAL A 1 213 ? -16.918 -2.436 -12.089 1.00 98.25 213 VAL A C 1
ATOM 1687 O O . VAL A 1 213 ? -17.213 -3.351 -11.320 1.00 98.25 213 VAL A O 1
ATOM 1690 N N . GLN A 1 214 ? -17.379 -2.404 -13.343 1.00 98.19 214 GLN A N 1
ATOM 1691 C CA . GLN A 1 214 ? -18.207 -3.482 -13.895 1.00 98.19 214 GLN A CA 1
ATOM 1692 C C . GLN A 1 214 ? -17.438 -4.813 -13.959 1.00 98.19 214 GLN A C 1
ATOM 1694 O O . GLN A 1 214 ? -17.959 -5.847 -13.535 1.00 98.19 214 GLN A O 1
ATOM 1699 N N . GLU A 1 215 ? -16.194 -4.789 -14.444 1.00 97.88 215 GLU A N 1
ATOM 1700 C CA . GLU A 1 215 ? -15.308 -5.960 -14.479 1.00 97.88 215 GLU A CA 1
ATOM 1701 C C . GLU A 1 215 ? -15.032 -6.503 -13.068 1.00 97.88 215 GLU A C 1
ATOM 1703 O O . GLU A 1 215 ? -15.112 -7.712 -12.839 1.00 97.88 215 GLU A O 1
ATOM 1708 N N . ILE A 1 216 ? -14.756 -5.613 -12.107 1.00 98.44 216 ILE A N 1
ATOM 1709 C CA . ILE A 1 216 ? -14.547 -5.957 -10.696 1.00 98.44 216 ILE A CA 1
ATOM 1710 C C . ILE A 1 216 ? -15.800 -6.615 -10.111 1.00 98.44 216 ILE A C 1
ATOM 1712 O O . ILE A 1 216 ? -15.706 -7.677 -9.492 1.00 98.44 216 ILE A O 1
ATOM 1716 N N . PHE A 1 217 ? -16.980 -6.029 -10.326 1.00 98.62 217 PHE A N 1
ATOM 1717 C CA . PHE A 1 217 ? -18.238 -6.592 -9.843 1.00 98.62 217 PHE A CA 1
ATOM 1718 C C . PHE A 1 217 ? -18.455 -8.009 -10.384 1.00 98.62 217 PHE A C 1
ATOM 1720 O O . PHE A 1 217 ? -18.737 -8.936 -9.621 1.00 98.62 217 PHE A O 1
ATOM 1727 N N . ASP A 1 218 ? -18.287 -8.188 -11.695 1.00 98.50 218 ASP A N 1
ATOM 1728 C CA . ASP A 1 218 ? -18.511 -9.465 -12.365 1.00 98.50 218 ASP A CA 1
ATOM 1729 C C . ASP A 1 218 ? -17.539 -10.553 -11.895 1.00 98.50 218 ASP A C 1
ATOM 1731 O O . ASP A 1 218 ? -17.948 -11.706 -11.732 1.00 98.50 218 ASP A O 1
ATOM 1735 N N . ALA A 1 219 ? -16.273 -10.192 -11.672 1.00 97.62 219 ALA A N 1
ATOM 1736 C CA . ALA A 1 219 ? -15.228 -11.129 -11.286 1.00 97.62 219 ALA A CA 1
ATOM 1737 C C . ALA A 1 219 ? -15.250 -11.483 -9.793 1.00 97.62 219 ALA A C 1
ATOM 1739 O O . ALA A 1 219 ? -15.083 -12.652 -9.444 1.00 97.62 219 ALA A O 1
ATOM 1740 N N . TYR A 1 220 ? -15.454 -10.497 -8.918 1.00 98.44 220 TYR A N 1
ATOM 1741 C CA . TYR A 1 220 ? -15.243 -10.648 -7.476 1.00 98.44 220 TYR A CA 1
ATOM 1742 C C . TYR A 1 220 ? -16.542 -10.678 -6.670 1.00 98.44 220 TYR A C 1
ATOM 1744 O O . TYR A 1 220 ? -16.724 -11.556 -5.823 1.00 98.44 220 TYR A O 1
ATOM 1752 N N . TYR A 1 221 ? -17.468 -9.757 -6.948 1.00 98.44 221 TYR A N 1
ATOM 1753 C CA . TYR A 1 221 ? -18.646 -9.526 -6.104 1.00 98.44 221 TYR A CA 1
ATOM 1754 C C . TYR A 1 221 ? -19.825 -10.430 -6.472 1.00 98.44 221 TYR A C 1
ATOM 1756 O O . TYR A 1 221 ? -20.499 -10.957 -5.589 1.00 98.44 221 TYR A O 1
ATOM 1764 N N . ARG A 1 222 ? -20.051 -10.686 -7.768 1.00 97.75 222 ARG A N 1
ATOM 1765 C CA . ARG A 1 222 ? -21.237 -11.405 -8.273 1.00 97.75 222 ARG A CA 1
ATOM 1766 C C . ARG A 1 222 ? -21.448 -12.784 -7.640 1.00 97.75 222 ARG A C 1
ATOM 1768 O O . ARG A 1 222 ? -22.589 -13.219 -7.509 1.00 97.75 222 ARG A O 1
ATOM 1775 N N . SER A 1 223 ? -20.373 -13.489 -7.283 1.00 96.88 223 SER A N 1
ATOM 1776 C CA . SER A 1 223 ? -20.473 -14.830 -6.689 1.00 96.88 223 SER A CA 1
ATOM 1777 C C . SER A 1 223 ? -20.944 -14.832 -5.231 1.00 96.88 223 SER A C 1
ATOM 1779 O O . SER A 1 223 ? -21.412 -15.864 -4.757 1.00 96.88 223 SER A O 1
ATOM 1781 N N . GLY A 1 224 ? -20.776 -13.717 -4.510 1.00 97.81 224 GLY A N 1
ATOM 1782 C CA . GLY A 1 224 ? -20.994 -13.629 -3.063 1.00 97.81 224 GLY A CA 1
ATOM 1783 C C . GLY A 1 224 ? -19.978 -14.396 -2.204 1.00 97.81 224 GLY A C 1
ATOM 1784 O O . GLY A 1 224 ? -20.108 -14.395 -0.987 1.00 97.81 224 GLY A O 1
ATOM 1785 N N . LYS A 1 225 ? -18.957 -15.040 -2.796 1.00 98.12 225 LYS A N 1
ATOM 1786 C CA . LYS A 1 225 ? -17.979 -15.869 -2.062 1.00 98.12 225 LYS A CA 1
ATOM 1787 C C . LYS A 1 225 ? -17.226 -15.095 -0.975 1.00 98.12 225 LYS A C 1
ATOM 1789 O O . LYS A 1 225 ? -16.906 -15.666 0.059 1.00 98.12 225 LYS A O 1
ATOM 1794 N N . TYR A 1 226 ? -16.924 -13.826 -1.231 1.00 98.56 226 TYR A N 1
ATOM 1795 C CA . TYR A 1 226 ? -16.089 -12.985 -0.370 1.00 98.56 226 TYR A CA 1
ATOM 1796 C C . TYR A 1 226 ? -16.896 -11.886 0.339 1.00 98.56 226 TYR A C 1
ATOM 1798 O O . TYR A 1 226 ? -16.346 -10.852 0.703 1.00 98.56 226 TYR A O 1
ATOM 1806 N N . GLU A 1 227 ? -18.206 -12.084 0.515 1.00 98.19 227 GLU A N 1
ATOM 1807 C CA . GLU A 1 227 ? -19.120 -11.060 1.039 1.00 98.19 227 GLU A CA 1
ATOM 1808 C C . GLU A 1 227 ? -18.702 -10.503 2.410 1.00 98.19 227 GLU A C 1
ATOM 1810 O O . GLU A 1 227 ? -18.857 -9.303 2.651 1.00 98.19 227 GLU A O 1
ATOM 1815 N N . ASP A 1 228 ? -18.131 -11.345 3.275 1.00 98.19 228 ASP A N 1
ATOM 1816 C CA . ASP A 1 228 ? -17.660 -10.984 4.621 1.00 98.19 228 ASP A CA 1
ATOM 1817 C C . ASP A 1 228 ? -16.294 -10.268 4.638 1.00 98.19 228 ASP A C 1
ATOM 1819 O O . ASP A 1 228 ? -15.854 -9.752 5.675 1.00 98.19 228 ASP A O 1
ATOM 1823 N N . LEU A 1 229 ? -15.616 -10.220 3.487 1.00 98.81 229 LEU A N 1
ATOM 1824 C CA . LEU A 1 229 ? -14.317 -9.568 3.328 1.00 98.81 229 LEU A CA 1
ATOM 1825 C C . LEU A 1 229 ? -14.422 -8.147 2.782 1.00 98.81 229 LEU A C 1
ATOM 1827 O O . LEU A 1 229 ? -13.446 -7.409 2.867 1.00 98.81 229 LEU A O 1
ATOM 1831 N N . TRP A 1 230 ? -15.561 -7.731 2.229 1.00 98.81 230 TRP A N 1
ATOM 1832 C CA . TRP A 1 230 ? -15.687 -6.372 1.707 1.00 98.81 230 TRP A CA 1
ATOM 1833 C C . TRP A 1 230 ? -15.780 -5.345 2.829 1.00 98.81 230 TRP A C 1
ATOM 1835 O O . TRP A 1 230 ? -16.479 -5.549 3.821 1.00 98.81 230 TRP A O 1
ATOM 1845 N N . PHE A 1 231 ? -15.109 -4.212 2.648 1.00 98.81 231 PHE A N 1
ATOM 1846 C CA . PHE A 1 231 ? -15.189 -3.106 3.592 1.00 98.81 231 PHE A CA 1
ATOM 1847 C C . PHE A 1 231 ? -16.523 -2.365 3.413 1.00 98.81 231 PHE A C 1
ATOM 1849 O O . PHE A 1 231 ? -16.811 -1.881 2.319 1.00 98.81 231 PHE A O 1
ATOM 1856 N N . LYS A 1 232 ? -17.360 -2.330 4.462 1.00 98.25 232 LYS A N 1
ATOM 1857 C CA . LYS A 1 232 ? -18.746 -1.814 4.417 1.00 98.25 232 LYS A CA 1
ATOM 1858 C C . LYS A 1 232 ? -19.088 -0.910 5.611 1.00 98.25 232 LYS A C 1
ATOM 1860 O O . LYS A 1 232 ? -19.993 -1.258 6.374 1.00 98.25 232 LYS A O 1
ATOM 1865 N N . PRO A 1 233 ? -18.398 0.226 5.807 1.00 95.56 233 PRO A N 1
ATOM 1866 C CA . PRO A 1 233 ? -18.660 1.103 6.952 1.00 95.56 233 PRO A CA 1
ATOM 1867 C C . PRO A 1 233 ? -20.117 1.599 6.970 1.00 95.56 233 PRO A C 1
ATOM 1869 O O . PRO A 1 233 ? -20.760 1.589 8.014 1.00 95.56 233 PRO A O 1
ATOM 1872 N N . GLU A 1 234 ? -20.678 1.895 5.793 1.00 93.00 234 GLU A N 1
ATOM 1873 C CA . GLU A 1 234 ? -22.058 2.375 5.604 1.00 93.00 234 GLU A CA 1
ATOM 1874 C C . GLU A 1 234 ? -23.024 1.265 5.129 1.00 93.00 234 GLU A C 1
ATOM 1876 O O . GLU A 1 234 ? -24.078 1.516 4.543 1.00 93.00 234 GLU A O 1
ATOM 1881 N N . GLY A 1 235 ? -22.656 -0.006 5.328 1.00 96.69 235 GLY A N 1
ATOM 1882 C CA . GLY A 1 235 ? -23.480 -1.172 4.982 1.00 96.69 235 GLY A CA 1
ATOM 1883 C C . GLY A 1 235 ? -23.432 -1.625 3.515 1.00 96.69 235 GLY A C 1
ATOM 1884 O O . GLY A 1 235 ? -23.888 -2.731 3.220 1.00 96.69 235 GLY A O 1
ATOM 1885 N N . LYS A 1 236 ? -22.840 -0.841 2.604 1.00 98.25 236 LYS A N 1
ATOM 1886 C CA . LYS A 1 236 ? -22.534 -1.242 1.215 1.00 98.25 236 LYS A CA 1
ATOM 1887 C C . LYS A 1 236 ? -21.026 -1.392 1.001 1.00 98.25 236 LYS A C 1
ATOM 1889 O O . LYS A 1 236 ? -20.271 -0.707 1.687 1.00 98.25 236 LYS A O 1
ATOM 1894 N N . PRO A 1 237 ? -20.568 -2.255 0.071 1.00 98.62 237 PRO A N 1
ATOM 1895 C CA . PRO A 1 237 ? -19.146 -2.363 -0.239 1.00 98.62 237 PRO A CA 1
ATOM 1896 C C . PRO A 1 237 ? -18.588 -1.035 -0.737 1.00 98.62 237 PRO A C 1
ATOM 1898 O O . PRO A 1 237 ? -19.163 -0.425 -1.636 1.00 98.62 237 PRO A O 1
ATOM 1901 N N . LEU A 1 238 ? -17.468 -0.611 -0.162 1.00 98.75 238 LEU A N 1
ATOM 1902 C CA . LEU A 1 238 ? -16.743 0.570 -0.600 1.00 98.75 238 LEU A CA 1
ATOM 1903 C C . LEU A 1 238 ? -16.093 0.320 -1.967 1.00 98.75 238 LEU A C 1
ATOM 1905 O O . LEU A 1 238 ? -15.414 -0.691 -2.171 1.00 98.75 238 LEU A O 1
ATOM 1909 N N . ILE A 1 239 ? -16.233 1.283 -2.874 1.00 98.75 239 ILE A N 1
ATOM 1910 C CA . ILE A 1 239 ? -15.426 1.381 -4.088 1.00 98.75 239 ILE A CA 1
ATOM 1911 C C . ILE A 1 239 ? -14.988 2.825 -4.305 1.00 98.75 239 ILE A C 1
ATOM 1913 O O . ILE A 1 239 ? -15.756 3.759 -4.074 1.00 98.75 239 ILE A O 1
ATOM 1917 N N . ILE A 1 240 ? -13.749 3.017 -4.746 1.00 98.62 240 ILE A N 1
ATOM 1918 C CA . ILE A 1 240 ? -13.231 4.333 -5.100 1.00 98.62 240 ILE A CA 1
ATOM 1919 C C . ILE A 1 240 ? -13.162 4.426 -6.622 1.00 98.62 240 ILE A C 1
ATOM 1921 O O . ILE A 1 240 ? -12.664 3.516 -7.289 1.00 98.62 240 ILE A O 1
ATOM 1925 N N . GLY A 1 241 ? -13.692 5.504 -7.188 1.00 97.69 241 GLY A N 1
ATOM 1926 C CA . GLY A 1 241 ? -13.733 5.714 -8.632 1.00 97.69 241 GLY A CA 1
ATOM 1927 C C . GLY A 1 241 ? -14.365 7.045 -8.989 1.00 97.69 241 GLY A C 1
ATOM 1928 O O . GLY A 1 241 ? -14.503 7.915 -8.138 1.00 97.69 241 GLY A O 1
ATOM 1929 N N . THR A 1 242 ? -14.726 7.231 -10.252 1.00 97.25 242 THR A N 1
ATOM 1930 C CA . THR A 1 242 ? -15.306 8.493 -10.726 1.00 97.25 242 THR A CA 1
ATOM 1931 C C . THR A 1 242 ? -16.807 8.368 -10.977 1.00 97.25 242 THR A C 1
ATOM 1933 O O . THR A 1 242 ? -17.268 7.432 -11.646 1.00 97.25 242 THR A O 1
ATOM 1936 N N . THR A 1 243 ? -17.573 9.342 -10.483 1.00 97.19 243 THR A N 1
ATOM 1937 C CA . THR A 1 243 ? -18.959 9.593 -10.912 1.00 97.19 243 THR A CA 1
ATOM 1938 C C . THR A 1 243 ? -19.089 10.966 -11.575 1.00 97.19 243 THR A C 1
ATOM 1940 O O . THR A 1 243 ? -18.117 11.710 -11.729 1.00 97.19 243 THR A O 1
ATOM 1943 N N . GLU A 1 244 ? -20.307 11.337 -11.965 1.00 94.94 244 GLU A N 1
ATOM 1944 C CA . GLU A 1 244 ? -20.636 12.693 -12.402 1.00 94.94 244 GLU A CA 1
ATOM 1945 C C . GLU A 1 244 ? -20.324 13.774 -11.348 1.00 94.94 244 GLU A C 1
ATOM 1947 O O . GLU A 1 244 ? -20.160 14.941 -11.702 1.00 94.94 244 GLU A O 1
ATOM 1952 N N . ASN A 1 245 ? -20.189 13.390 -10.074 1.00 95.69 245 ASN A N 1
ATOM 1953 C CA . ASN A 1 245 ? -19.904 14.286 -8.955 1.00 95.69 245 ASN A CA 1
ATOM 1954 C C . ASN A 1 245 ? -18.406 14.398 -8.630 1.00 95.69 245 ASN A C 1
ATOM 1956 O O . ASN A 1 245 ? -18.049 15.069 -7.665 1.00 95.69 245 ASN A O 1
ATOM 1960 N N . ASN A 1 246 ? -17.509 13.803 -9.429 1.00 96.00 246 ASN A N 1
ATOM 1961 C CA . ASN A 1 246 ? -16.066 13.807 -9.157 1.00 96.00 246 ASN A CA 1
ATOM 1962 C C . ASN A 1 246 ? -15.446 15.214 -9.059 1.00 96.00 246 ASN A C 1
ATOM 1964 O O . ASN A 1 246 ? -14.378 15.385 -8.478 1.00 96.00 246 ASN A O 1
ATOM 1968 N N . GLY A 1 247 ? -16.089 16.232 -9.642 1.00 93.38 247 GLY A N 1
ATOM 1969 C CA . GLY A 1 247 ? -15.665 17.630 -9.503 1.00 93.38 247 GLY A CA 1
ATOM 1970 C C . GLY A 1 247 ? -14.306 17.953 -10.136 1.00 93.38 247 GLY A C 1
ATOM 1971 O O . GLY A 1 247 ? -13.746 19.010 -9.875 1.00 93.38 247 GLY A O 1
ATOM 1972 N N . GLY A 1 248 ? -13.759 17.062 -10.971 1.00 93.81 248 GLY A N 1
ATOM 1973 C CA . GLY A 1 248 ? -12.423 17.216 -11.556 1.00 93.81 248 GLY A CA 1
ATOM 1974 C C . GLY A 1 248 ? -11.276 16.745 -10.655 1.00 93.81 248 GLY A C 1
ATOM 1975 O O . GLY A 1 248 ? -10.123 17.096 -10.928 1.00 93.81 248 GLY A O 1
ATOM 1976 N N . GLY A 1 249 ? -11.588 15.960 -9.616 1.00 95.19 249 GLY A N 1
ATOM 1977 C CA . GLY A 1 249 ? -10.617 15.303 -8.739 1.00 95.19 249 GLY A CA 1
ATOM 1978 C C . GLY A 1 249 ? -9.764 14.243 -9.444 1.00 95.19 249 GLY A C 1
ATOM 1979 O O . GLY A 1 249 ? -8.651 13.985 -9.005 1.00 95.19 249 GLY A O 1
ATOM 1980 N N . SER A 1 250 ? -10.223 13.682 -10.564 1.00 94.12 250 SER A N 1
ATOM 1981 C CA . SER A 1 250 ? -9.461 12.781 -11.440 1.00 94.12 250 SER A CA 1
ATOM 1982 C C . SER A 1 250 ? -8.685 13.535 -12.532 1.00 94.12 250 SER A C 1
ATOM 1984 O O . SER A 1 250 ? -9.062 14.635 -12.946 1.00 94.12 250 SER A O 1
ATOM 1986 N N . ASP A 1 251 ? -7.582 12.949 -13.001 1.00 90.50 251 ASP A N 1
ATOM 1987 C CA . ASP A 1 251 ? -6.800 13.423 -14.150 1.00 90.50 251 ASP A CA 1
ATOM 1988 C C . ASP A 1 251 ? -7.305 12.915 -15.503 1.00 90.50 251 ASP A C 1
ATOM 1990 O O . ASP A 1 251 ? -6.722 13.249 -16.537 1.00 90.50 251 ASP A O 1
ATOM 1994 N N . MET A 1 252 ? -8.401 12.156 -15.508 1.00 90.19 252 MET A N 1
ATOM 1995 C CA . MET A 1 252 ? -9.005 11.677 -16.738 1.00 90.19 252 MET A CA 1
ATOM 1996 C C . MET A 1 252 ? -9.775 12.756 -17.489 1.00 90.19 252 MET A C 1
ATOM 1998 O O . MET A 1 252 ? -10.480 13.568 -16.895 1.00 90.19 252 MET A O 1
ATOM 2002 N N . ASP A 1 253 ? -9.621 12.737 -18.814 1.00 86.50 253 ASP A N 1
ATOM 2003 C CA . ASP A 1 253 ? -10.212 13.697 -19.745 1.00 86.50 253 ASP A CA 1
ATOM 2004 C C . ASP A 1 253 ? -11.669 13.318 -20.065 1.00 86.50 253 ASP A C 1
ATOM 2006 O O . ASP A 1 253 ? -11.884 12.331 -20.776 1.00 86.50 253 ASP A O 1
ATOM 2010 N N . PRO A 1 254 ? -12.673 14.083 -19.591 1.00 85.19 254 PRO A N 1
ATOM 2011 C CA . PRO A 1 254 ? -14.080 13.781 -19.847 1.00 85.19 254 PRO A CA 1
ATOM 2012 C C . PRO A 1 254 ? -14.469 13.833 -21.330 1.00 85.19 254 PRO A C 1
ATOM 2014 O O . PRO A 1 254 ? -15.492 13.257 -21.704 1.00 85.19 254 PRO A O 1
ATOM 2017 N N . ASP A 1 255 ? -13.670 14.500 -22.169 1.00 85.94 255 ASP A N 1
ATOM 2018 C CA . ASP A 1 255 ? -13.903 14.609 -23.610 1.00 85.94 255 ASP A CA 1
ATOM 2019 C C . ASP A 1 255 ? -13.304 13.424 -24.401 1.00 85.94 255 ASP A C 1
ATOM 2021 O O . ASP A 1 255 ? -13.592 13.268 -25.593 1.00 85.94 255 ASP A O 1
ATOM 2025 N N . ASP A 1 256 ? -12.510 12.556 -23.757 1.00 84.44 256 ASP A N 1
ATOM 2026 C CA . ASP A 1 256 ? -11.931 11.346 -24.350 1.00 84.44 256 ASP A CA 1
ATOM 2027 C C . ASP A 1 256 ? -12.605 10.080 -23.778 1.00 84.44 256 ASP A C 1
ATOM 2029 O O . ASP A 1 256 ? -12.135 9.502 -22.791 1.00 84.44 256 ASP A O 1
ATOM 2033 N N . PRO A 1 257 ? -13.681 9.568 -24.409 1.00 79.50 257 PRO A N 1
ATOM 2034 C CA . PRO A 1 257 ? -14.403 8.392 -23.919 1.00 79.50 257 PRO A CA 1
ATOM 2035 C C . PRO A 1 257 ? -13.577 7.097 -23.960 1.00 79.50 257 PRO A C 1
ATOM 2037 O O . PRO A 1 257 ? -14.016 6.080 -23.433 1.00 79.50 257 PRO A O 1
ATOM 2040 N N . SER A 1 258 ? -12.391 7.094 -24.587 1.00 81.88 258 SER A N 1
ATOM 2041 C CA . SER A 1 258 ? -11.466 5.953 -24.509 1.00 81.88 258 SER A CA 1
ATOM 2042 C C . SER A 1 258 ? -10.667 5.914 -23.202 1.00 81.88 258 SER A C 1
ATOM 2044 O O . SER A 1 258 ? -10.043 4.898 -22.896 1.00 81.88 258 SER A O 1
ATOM 2046 N N . LYS A 1 259 ? -10.688 7.013 -22.440 1.00 78.38 259 LYS A N 1
ATOM 2047 C CA . LYS A 1 259 ? -9.972 7.191 -21.170 1.00 78.38 259 LYS A CA 1
ATOM 2048 C C . LYS A 1 259 ? -10.901 7.522 -20.007 1.00 78.38 259 LYS A C 1
ATOM 2050 O O . LYS A 1 259 ? -10.520 7.342 -18.851 1.00 78.38 259 LYS A O 1
ATOM 2055 N N . TYR A 1 260 ? -12.116 7.973 -20.300 1.00 88.88 260 TYR A N 1
ATOM 2056 C CA . TYR A 1 260 ? -13.086 8.378 -19.299 1.00 88.88 260 TYR A CA 1
ATOM 2057 C C . TYR A 1 260 ? -14.417 7.647 -19.464 1.00 88.88 260 TYR A C 1
ATOM 2059 O O . TYR A 1 260 ? -15.083 7.731 -20.494 1.00 88.88 260 TYR A O 1
ATOM 2067 N N . ASN A 1 261 ? -14.819 6.958 -18.399 1.00 94.19 261 ASN A N 1
ATOM 2068 C CA . ASN A 1 261 ? -16.147 6.385 -18.236 1.00 94.19 261 ASN A CA 1
ATOM 2069 C C . ASN A 1 261 ? -16.480 6.364 -16.739 1.00 94.19 261 ASN A C 1
ATOM 2071 O O . ASN A 1 261 ? -15.683 5.856 -15.949 1.00 94.19 261 ASN A O 1
ATOM 2075 N N . ASN A 1 262 ? -17.637 6.896 -16.349 1.00 96.56 262 ASN A N 1
ATOM 2076 C CA . ASN A 1 262 ? -18.070 6.937 -14.951 1.00 96.56 262 ASN A CA 1
ATOM 2077 C C . ASN A 1 262 ? -18.782 5.656 -14.528 1.00 96.56 262 ASN A C 1
ATOM 2079 O O . ASN A 1 262 ? -19.363 4.937 -15.342 1.00 96.56 262 ASN A O 1
ATOM 2083 N N . ILE A 1 263 ? -18.777 5.404 -13.221 1.00 98.19 263 ILE A N 1
ATOM 2084 C CA . ILE A 1 263 ? -19.511 4.291 -12.618 1.00 98.19 263 ILE A CA 1
ATOM 2085 C C . ILE A 1 263 ? -21.000 4.425 -12.949 1.00 98.19 263 ILE A C 1
ATOM 2087 O O . ILE A 1 263 ? -21.608 5.474 -12.737 1.00 98.19 263 ILE A O 1
ATOM 2091 N N . SER A 1 264 ? -21.594 3.355 -13.483 1.00 98.19 264 SER A N 1
ATOM 2092 C CA . SER A 1 264 ? -23.001 3.366 -13.894 1.00 98.19 264 SER A CA 1
ATOM 2093 C C . SER A 1 264 ? -23.947 3.532 -12.692 1.00 98.19 264 SER A C 1
ATOM 2095 O O . SER A 1 264 ? -23.639 3.021 -11.613 1.00 98.19 264 SER A O 1
ATOM 2097 N N . PRO A 1 265 ? -25.140 4.142 -12.855 1.00 98.25 265 PRO A N 1
ATOM 2098 C CA . PRO A 1 265 ? -26.092 4.320 -11.753 1.00 98.25 265 PRO A CA 1
ATOM 2099 C C . PRO A 1 265 ? -26.461 3.023 -11.018 1.00 98.25 265 PRO A C 1
ATOM 2101 O O . PRO A 1 265 ? -26.625 3.025 -9.804 1.00 98.25 265 PRO A O 1
ATOM 2104 N N . ALA A 1 266 ? -26.542 1.896 -11.734 1.00 98.25 266 ALA A N 1
ATOM 2105 C CA . ALA A 1 266 ? -26.830 0.595 -11.127 1.00 98.25 266 ALA A CA 1
ATOM 2106 C C . ALA A 1 266 ? -25.706 0.125 -10.185 1.00 98.25 266 ALA A C 1
ATOM 2108 O O . ALA A 1 266 ? -25.974 -0.470 -9.145 1.00 98.25 266 ALA A O 1
ATOM 2109 N N . LEU A 1 267 ? -24.447 0.405 -10.531 1.00 98.56 267 LEU A N 1
ATOM 2110 C CA . LEU A 1 267 ? -23.303 0.085 -9.677 1.00 98.56 267 LEU A CA 1
ATOM 2111 C C . LEU A 1 267 ? -23.160 1.099 -8.535 1.00 98.56 267 LEU A C 1
ATOM 2113 O O . LEU A 1 267 ? -22.818 0.694 -7.431 1.00 98.56 267 LEU A O 1
ATOM 2117 N N . GLN A 1 268 ? -23.510 2.371 -8.751 1.00 98.44 268 GLN A N 1
ATOM 2118 C CA . GLN A 1 268 ? -23.619 3.360 -7.668 1.00 98.44 268 GLN A CA 1
ATOM 2119 C C . GLN A 1 268 ? -24.730 3.000 -6.656 1.00 98.44 268 GLN A C 1
ATOM 2121 O O . GLN A 1 268 ? -24.654 3.365 -5.487 1.00 98.44 268 GLN A O 1
ATOM 2126 N N . GLU A 1 269 ? -25.766 2.257 -7.063 1.00 98.12 269 GLU A N 1
ATOM 2127 C CA . GLU A 1 269 ? -26.769 1.728 -6.130 1.00 98.12 269 GLU A CA 1
ATOM 2128 C C . GLU A 1 269 ? -26.230 0.547 -5.306 1.00 98.12 269 GLU A C 1
ATOM 2130 O O . GLU A 1 269 ? -26.592 0.406 -4.135 1.00 98.12 269 GLU A O 1
ATOM 2135 N N . TYR A 1 270 ? -25.354 -0.282 -5.881 1.00 98.38 270 TYR A N 1
ATOM 2136 C CA . TYR A 1 270 ? -24.763 -1.437 -5.199 1.00 98.38 270 TYR A CA 1
ATOM 2137 C C . TYR A 1 270 ? -23.627 -1.050 -4.239 1.00 98.38 270 TYR A C 1
ATOM 2139 O O . TYR A 1 270 ? -23.579 -1.557 -3.118 1.00 98.38 270 TYR A O 1
ATOM 2147 N N . PHE A 1 271 ? -22.732 -0.157 -4.665 1.00 98.69 271 PHE A N 1
ATOM 2148 C CA . PHE A 1 271 ? -21.549 0.257 -3.908 1.00 98.69 271 PHE A CA 1
ATOM 2149 C C . PHE A 1 271 ? -21.785 1.534 -3.087 1.00 98.69 271 PHE A C 1
ATOM 2151 O O . PHE A 1 271 ? -22.627 2.361 -3.427 1.00 98.69 271 PHE A O 1
ATOM 2158 N N . ASP A 1 272 ? -21.009 1.706 -2.016 1.00 98.00 272 ASP A N 1
ATOM 2159 C CA . ASP A 1 272 ? -20.718 3.027 -1.453 1.00 98.00 272 ASP A CA 1
ATOM 2160 C C . ASP A 1 272 ? -19.539 3.615 -2.238 1.00 98.00 272 ASP A C 1
ATOM 2162 O O . ASP A 1 272 ? -18.424 3.092 -2.178 1.00 98.00 272 ASP A O 1
ATOM 2166 N N . VAL A 1 273 ? -19.799 4.638 -3.052 1.00 98.25 273 VAL A N 1
ATOM 2167 C CA . VAL A 1 273 ? -18.798 5.201 -3.965 1.00 98.25 273 VAL A CA 1
ATOM 2168 C C . VAL A 1 273 ? -18.132 6.410 -3.321 1.00 98.25 273 VAL A C 1
ATOM 2170 O O . VAL A 1 273 ? -18.795 7.400 -3.013 1.00 98.25 273 VAL A O 1
ATOM 2173 N N . LYS A 1 274 ? -16.806 6.362 -3.173 1.00 98.06 274 LYS A N 1
ATOM 2174 C CA . LYS A 1 274 ? -15.986 7.545 -2.875 1.00 98.06 274 LYS A CA 1
ATOM 2175 C C . LYS A 1 274 ? -15.307 8.035 -4.149 1.00 98.06 274 LYS A C 1
ATOM 2177 O O . LYS A 1 274 ? -14.889 7.237 -4.989 1.00 98.06 274 LYS A O 1
ATOM 2182 N N . GLU A 1 275 ? -15.192 9.350 -4.293 1.00 98.19 275 GLU A N 1
ATOM 2183 C CA . GLU A 1 275 ? -14.652 9.955 -5.508 1.00 98.19 275 GLU A CA 1
ATOM 2184 C C . GLU A 1 275 ? -13.130 9.838 -5.564 1.00 98.19 275 GLU A C 1
ATOM 2186 O O . GLU A 1 275 ? -12.441 10.231 -4.628 1.00 98.19 275 GLU A O 1
ATOM 2191 N N . SER A 1 276 ? -12.587 9.352 -6.679 1.00 97.69 276 SER A N 1
ATOM 2192 C CA . SER A 1 276 ? -11.144 9.352 -6.929 1.00 97.69 276 SER A CA 1
ATOM 2193 C C . SER A 1 276 ? -10.585 10.774 -6.807 1.00 97.69 276 SER A C 1
ATOM 2195 O O . SER A 1 276 ? -11.084 11.704 -7.450 1.00 97.69 276 SER A O 1
ATOM 2197 N N . GLN A 1 277 ? -9.535 10.929 -6.000 1.00 97.62 277 GLN A N 1
ATOM 2198 C CA . GLN A 1 277 ? -8.713 12.130 -5.938 1.00 97.62 277 GLN A CA 1
ATOM 2199 C C . GLN A 1 277 ? -7.310 11.792 -6.425 1.00 97.62 277 GLN A C 1
ATOM 2201 O O . GLN A 1 277 ? -6.502 11.184 -5.718 1.00 97.62 277 GLN A O 1
ATOM 2206 N N . TRP A 1 278 ? -7.007 12.263 -7.624 1.00 94.81 278 TRP A N 1
ATOM 2207 C CA . TRP A 1 278 ? -5.684 12.194 -8.198 1.00 94.81 278 TRP A CA 1
ATOM 2208 C C . TRP A 1 278 ? -4.813 13.343 -7.673 1.00 94.81 278 TRP A C 1
ATOM 2210 O O . TRP A 1 278 ? -5.280 14.483 -7.565 1.00 94.81 278 TRP A O 1
ATOM 2220 N N . PRO A 1 279 ? -3.539 13.090 -7.341 1.00 91.94 279 PRO A N 1
ATOM 2221 C CA . PRO A 1 279 ? -2.735 14.052 -6.592 1.00 91.94 279 PRO A CA 1
ATOM 2222 C C . PRO A 1 279 ? -2.227 15.240 -7.427 1.00 91.94 279 PRO A C 1
ATOM 2224 O O . PRO A 1 279 ? -1.726 16.209 -6.866 1.00 91.94 279 PRO A O 1
ATOM 2227 N N . THR A 1 280 ? -2.366 15.196 -8.758 1.00 90.50 280 THR A N 1
ATOM 2228 C CA . THR A 1 280 ? -2.066 16.333 -9.653 1.00 90.50 280 THR A CA 1
ATOM 2229 C C . THR A 1 280 ? -3.238 17.297 -9.818 1.00 90.50 280 THR A C 1
ATOM 2231 O O . THR A 1 280 ? -3.112 18.314 -10.504 1.00 90.50 280 THR A O 1
ATOM 2234 N N . ARG A 1 281 ? -4.397 16.967 -9.245 1.00 93.19 281 ARG A N 1
ATOM 2235 C CA . ARG A 1 281 ? -5.637 17.721 -9.402 1.00 93.19 281 ARG A CA 1
ATOM 2236 C C . ARG A 1 281 ? -5.896 18.586 -8.186 1.00 93.19 281 ARG A C 1
ATOM 2238 O O . ARG A 1 281 ? -5.402 18.324 -7.093 1.00 93.19 281 ARG A O 1
ATOM 2245 N N . GLU A 1 282 ? -6.693 19.628 -8.388 1.00 94.19 282 GLU A N 1
ATOM 2246 C CA . GLU A 1 282 ? -7.185 20.433 -7.278 1.00 94.19 282 GLU A CA 1
ATOM 2247 C C . GLU A 1 282 ? -7.996 19.550 -6.323 1.00 94.19 282 GLU A C 1
ATOM 2249 O O . GLU A 1 282 ? -8.808 18.727 -6.760 1.00 94.19 282 GLU A O 1
ATOM 2254 N N . ALA A 1 283 ? -7.746 19.705 -5.024 1.00 96.06 283 ALA A N 1
ATOM 2255 C CA . ALA A 1 283 ? -8.410 18.921 -3.997 1.00 96.06 283 ALA A CA 1
ATOM 2256 C C . ALA A 1 283 ? -9.916 19.216 -3.985 1.00 96.06 283 ALA A C 1
ATOM 2258 O O . ALA A 1 283 ? -10.324 20.361 -3.801 1.00 96.06 283 ALA A O 1
ATOM 2259 N N . GLN A 1 284 ? -10.728 18.174 -4.150 1.00 97.88 284 GLN A N 1
ATOM 2260 C CA . GLN A 1 284 ? -12.187 18.253 -4.085 1.00 97.88 284 GLN A CA 1
ATOM 2261 C C . GLN A 1 284 ? -12.676 17.820 -2.696 1.00 97.88 284 GLN A C 1
ATOM 2263 O O . GLN A 1 284 ? -12.177 16.811 -2.203 1.00 97.88 284 GLN A O 1
ATOM 2268 N N . PRO A 1 285 ? -13.637 18.495 -2.041 1.00 97.94 285 PRO A N 1
ATOM 2269 C CA . PRO A 1 285 ? -14.100 18.121 -0.694 1.00 97.94 285 PRO A CA 1
ATOM 2270 C C . PRO A 1 285 ? -14.514 16.645 -0.534 1.00 97.94 285 PRO A C 1
ATOM 2272 O O . PRO A 1 285 ? -14.258 16.042 0.505 1.00 97.94 285 PRO A O 1
ATOM 2275 N N . GLN A 1 286 ? -15.103 16.058 -1.574 1.00 97.50 286 GLN A N 1
ATOM 2276 C CA . GLN A 1 286 ? -15.568 14.671 -1.670 1.00 97.50 286 GLN A CA 1
ATOM 2277 C C . GLN A 1 286 ? -14.492 13.667 -2.120 1.00 97.50 286 GLN A C 1
ATOM 2279 O O . GLN A 1 286 ? -14.746 12.463 -2.158 1.00 97.50 286 GLN A O 1
ATOM 2284 N N . GLY A 1 287 ? -13.303 14.152 -2.479 1.00 97.94 287 GLY A N 1
ATOM 2285 C CA . GLY A 1 287 ? -12.209 13.339 -2.999 1.00 97.94 287 GLY A CA 1
ATOM 2286 C C . GLY A 1 287 ? -11.633 12.367 -1.968 1.00 97.94 287 GLY A C 1
ATOM 2287 O O . GLY A 1 287 ? -11.570 12.660 -0.777 1.00 97.94 287 GLY A O 1
ATOM 2288 N N . PHE A 1 288 ? -11.185 11.205 -2.428 1.00 98.31 288 PHE A N 1
ATOM 2289 C CA . PHE A 1 288 ? -10.599 10.143 -1.620 1.00 98.31 288 PHE A CA 1
ATOM 2290 C C . PHE A 1 288 ? -9.162 9.880 -2.090 1.00 98.31 288 PHE A C 1
ATOM 2292 O O . PHE A 1 288 ? -8.949 9.216 -3.109 1.00 98.31 288 PHE A O 1
ATOM 2299 N N . PRO A 1 289 ? -8.150 10.447 -1.413 1.00 97.38 289 PRO A N 1
ATOM 2300 C CA . PRO A 1 289 ? -6.779 10.433 -1.907 1.00 97.38 289 PRO A CA 1
ATOM 2301 C C . PRO A 1 289 ? -6.102 9.085 -1.656 1.00 97.38 289 PRO A C 1
ATOM 2303 O O . PRO A 1 289 ? -6.220 8.510 -0.576 1.00 97.38 289 PRO A O 1
ATOM 2306 N N . TRP A 1 290 ? -5.319 8.616 -2.627 1.00 94.56 290 TRP A N 1
ATOM 2307 C CA . TRP A 1 290 ? -4.318 7.559 -2.418 1.00 94.56 290 TRP A CA 1
ATOM 2308 C C . TRP A 1 290 ? -2.905 8.127 -2.189 1.00 94.56 290 TRP A C 1
ATOM 2310 O O . TRP A 1 290 ? -2.025 7.396 -1.750 1.00 94.56 290 TRP A O 1
ATOM 2320 N N . MET A 1 291 ? -2.696 9.421 -2.478 1.00 94.38 291 MET A N 1
ATOM 2321 C CA . MET A 1 291 ? -1.458 10.176 -2.254 1.00 94.38 291 MET A CA 1
ATOM 2322 C C . MET A 1 291 ? -1.754 11.685 -2.128 1.00 94.38 291 MET A C 1
ATOM 2324 O O . MET A 1 291 ? -2.722 12.175 -2.709 1.00 94.38 291 MET A O 1
ATOM 2328 N N . SER A 1 292 ? -0.888 12.435 -1.437 1.00 93.81 292 SER A N 1
ATOM 2329 C CA . SER A 1 292 ? -0.803 13.907 -1.483 1.00 93.81 292 SER A CA 1
ATOM 2330 C C . SER A 1 292 ? 0.604 14.340 -1.913 1.00 93.81 292 SER A C 1
ATOM 2332 O O . SER A 1 292 ? 1.588 13.778 -1.447 1.00 93.81 292 SER A O 1
ATOM 2334 N N . TRP A 1 293 ? 0.728 15.338 -2.797 1.00 91.88 293 TRP A N 1
ATOM 2335 C CA . TRP A 1 293 ? 2.035 15.953 -3.128 1.00 91.88 293 TRP A CA 1
ATOM 2336 C C . TRP A 1 293 ? 2.363 17.156 -2.239 1.00 91.88 293 TRP A C 1
ATOM 2338 O O . TRP A 1 293 ? 3.478 17.687 -2.251 1.00 91.88 293 TRP A O 1
ATOM 2348 N N . ASP A 1 294 ? 1.367 17.618 -1.490 1.00 90.75 294 ASP A N 1
ATOM 2349 C CA . ASP A 1 294 ? 1.483 18.747 -0.590 1.00 90.75 294 ASP A CA 1
ATOM 2350 C C . ASP A 1 294 ? 1.781 18.292 0.832 1.00 90.75 294 ASP A C 1
ATOM 2352 O O . ASP A 1 294 ? 1.304 17.252 1.279 1.00 90.75 294 ASP A O 1
ATOM 2356 N N . TYR A 1 295 ? 2.510 19.156 1.535 1.00 92.75 295 TYR A N 1
ATOM 2357 C CA . TYR A 1 295 ? 2.671 19.122 2.979 1.00 92.75 295 TYR A CA 1
ATOM 2358 C C . TYR A 1 295 ? 2.389 20.522 3.551 1.00 92.75 295 TYR A C 1
ATOM 2360 O O . TYR A 1 295 ? 2.964 21.497 3.037 1.00 92.75 295 TYR A O 1
ATOM 2368 N N . PRO A 1 296 ? 1.562 20.646 4.606 1.00 95.44 296 PRO A N 1
ATOM 2369 C CA . PRO A 1 296 ? 0.715 19.583 5.156 1.00 95.44 296 PRO A CA 1
ATOM 2370 C C . PRO A 1 296 ? -0.237 18.997 4.097 1.00 95.44 296 PRO A C 1
ATOM 2372 O O . PRO A 1 296 ? -0.623 19.703 3.158 1.00 95.44 296 PRO A O 1
ATOM 2375 N N . GLN A 1 297 ? -0.574 17.712 4.219 1.00 95.88 297 GLN A N 1
ATOM 2376 C CA . GLN A 1 297 ? -1.399 17.008 3.236 1.00 95.88 297 GLN A CA 1
ATOM 2377 C C . GLN A 1 297 ? -2.810 17.580 3.172 1.00 95.88 297 GLN A C 1
ATOM 2379 O O . GLN A 1 297 ? -3.334 18.142 4.139 1.00 95.88 297 GLN A O 1
ATOM 2384 N N . LYS A 1 298 ? -3.454 17.425 2.015 1.00 95.81 298 LYS A N 1
ATOM 2385 C CA . LYS A 1 298 ? -4.837 17.871 1.834 1.00 95.81 298 LYS A CA 1
ATOM 2386 C C . LYS A 1 298 ? -5.791 16.991 2.637 1.00 95.81 298 LYS A C 1
ATOM 2388 O O . LYS A 1 298 ? -5.762 15.769 2.537 1.00 95.81 298 LYS A O 1
ATOM 2393 N N . PHE A 1 299 ? -6.645 17.648 3.417 1.00 97.81 299 PHE A N 1
ATOM 2394 C CA . PHE A 1 299 ? -7.803 17.036 4.058 1.00 97.81 299 PHE A CA 1
ATOM 2395 C C . PHE A 1 299 ? -9.044 17.306 3.207 1.00 97.81 299 PHE A C 1
ATOM 2397 O O . PHE A 1 299 ? -9.275 18.451 2.814 1.00 97.81 299 PHE A O 1
ATOM 2404 N N . HIS A 1 300 ? -9.825 16.264 2.947 1.00 98.25 300 HIS A N 1
ATOM 2405 C CA . HIS A 1 300 ? -11.034 16.304 2.132 1.00 98.25 300 HIS A CA 1
ATOM 2406 C C . HIS A 1 300 ? -12.260 16.302 3.051 1.00 98.25 300 HIS A C 1
ATOM 2408 O O . HIS A 1 300 ? -12.537 15.308 3.717 1.00 98.25 300 HIS A O 1
ATOM 2414 N N . GLU A 1 301 ? -12.948 17.443 3.156 1.00 97.31 301 GLU A N 1
ATOM 2415 C CA . GLU A 1 301 ? -13.927 17.697 4.226 1.00 97.31 301 GLU A CA 1
ATOM 2416 C C . GLU A 1 301 ? -15.178 16.809 4.162 1.00 97.31 301 GLU A C 1
ATOM 2418 O O . GLU A 1 301 ? -15.670 16.386 5.206 1.00 97.31 301 GLU A O 1
ATOM 2423 N N . GLU A 1 302 ? -15.681 16.498 2.965 1.00 97.56 302 GLU A N 1
ATOM 2424 C CA . GLU A 1 302 ? -16.896 15.689 2.789 1.00 97.56 302 GLU A CA 1
ATOM 2425 C C . GLU A 1 302 ? -16.601 14.190 2.871 1.00 97.56 302 GLU A C 1
ATOM 2427 O O . GLU A 1 302 ? -17.357 13.445 3.492 1.00 97.56 302 GLU A O 1
ATOM 2432 N N . SER A 1 303 ? -15.487 13.730 2.289 1.00 97.31 303 SER A N 1
ATOM 2433 C CA . SER A 1 303 ? -15.061 12.329 2.426 1.00 97.31 303 SER A CA 1
ATOM 2434 C C . SER A 1 303 ? -14.407 12.033 3.777 1.00 97.31 303 SER A C 1
ATOM 2436 O O . SER A 1 303 ? -14.212 10.864 4.110 1.00 97.31 303 SER A O 1
ATOM 2438 N N . ARG A 1 304 ? -14.061 13.082 4.540 1.00 98.06 304 ARG A N 1
ATOM 2439 C CA . ARG A 1 304 ? -13.336 13.032 5.818 1.00 98.06 304 ARG A CA 1
ATOM 2440 C C . ARG A 1 304 ? -12.009 12.275 5.713 1.00 98.06 304 ARG A C 1
ATOM 2442 O O . ARG A 1 304 ? -11.563 11.656 6.686 1.00 98.06 304 ARG A O 1
ATOM 2449 N N . ALA A 1 305 ? -11.382 12.335 4.537 1.00 98.44 305 ALA A N 1
ATOM 2450 C CA . ALA A 1 305 ? -10.190 11.570 4.199 1.00 98.44 305 ALA A CA 1
ATOM 2451 C C . ALA A 1 305 ? -8.916 12.428 4.155 1.00 98.44 305 ALA A C 1
ATOM 2453 O O . ALA A 1 305 ? -8.921 13.587 3.730 1.00 98.44 305 ALA A O 1
ATOM 2454 N N . ILE A 1 306 ? -7.800 11.828 4.562 1.00 98.62 306 ILE A N 1
ATOM 2455 C CA . ILE A 1 306 ? -6.438 12.349 4.398 1.00 98.62 306 ILE A CA 1
ATOM 2456 C C . ILE A 1 306 ? -5.507 11.191 4.033 1.00 98.62 306 ILE A C 1
ATOM 2458 O O . ILE A 1 306 ? -5.707 10.068 4.492 1.00 98.62 306 ILE A O 1
ATOM 2462 N N . ASN A 1 307 ? -4.485 11.459 3.223 1.00 98.31 307 ASN A N 1
ATOM 2463 C CA . ASN A 1 307 ? -3.456 10.476 2.904 1.00 98.31 307 ASN A CA 1
ATOM 2464 C C . ASN A 1 307 ? -2.161 10.728 3.690 1.00 98.31 307 ASN A C 1
ATOM 2466 O O . ASN A 1 307 ? -1.777 11.879 3.891 1.00 98.31 307 ASN A O 1
ATOM 2470 N N . VAL A 1 308 ? -1.477 9.647 4.067 1.00 98.06 308 VAL A N 1
ATOM 2471 C CA . VAL A 1 308 ? -0.109 9.646 4.588 1.00 98.06 308 VAL A CA 1
ATOM 2472 C C . VAL A 1 308 ? 0.810 8.832 3.677 1.00 98.06 308 VAL A C 1
ATOM 2474 O O . VAL A 1 308 ? 0.568 7.658 3.385 1.00 98.06 308 VAL A O 1
ATOM 2477 N N . SER A 1 309 ? 1.905 9.450 3.246 1.00 95.56 309 SER A N 1
ATOM 2478 C CA . SER A 1 309 ? 2.880 8.831 2.347 1.00 95.56 309 SER A CA 1
ATOM 2479 C C . SER A 1 309 ? 4.194 8.519 3.068 1.00 95.56 309 SER A C 1
ATOM 2481 O O . SER A 1 309 ? 4.755 9.362 3.755 1.00 95.56 309 SER A O 1
ATOM 2483 N N . VAL A 1 310 ? 4.754 7.314 2.908 1.00 94.62 310 VAL A N 1
ATOM 2484 C CA . VAL A 1 310 ? 6.139 7.056 3.368 1.00 94.62 310 VAL A CA 1
ATOM 2485 C C . VAL A 1 310 ? 7.155 7.820 2.513 1.00 94.62 310 VAL A C 1
ATOM 2487 O O . VAL A 1 310 ? 8.208 8.228 2.997 1.00 94.62 310 VAL A O 1
ATOM 2490 N N . SER A 1 311 ? 6.800 8.024 1.246 1.00 94.44 311 SER A N 1
ATOM 2491 C CA . SER A 1 311 ? 7.407 8.933 0.286 1.00 94.44 311 SER A CA 1
ATOM 2492 C C . SER A 1 311 ? 6.373 9.259 -0.800 1.00 94.44 311 SER A C 1
ATOM 2494 O O . SER A 1 311 ? 5.448 8.475 -1.025 1.00 94.44 311 SER A O 1
ATOM 2496 N N . GLN A 1 312 ? 6.540 10.388 -1.487 1.00 92.69 312 GLN A N 1
ATOM 2497 C CA . GLN A 1 312 ? 5.593 10.943 -2.448 1.00 92.69 312 GLN A CA 1
ATOM 2498 C C . GLN A 1 312 ? 6.325 11.591 -3.624 1.00 92.69 312 GLN A C 1
ATOM 2500 O O . GLN A 1 312 ? 7.534 11.846 -3.592 1.00 92.69 312 GLN A O 1
ATOM 2505 N N . HIS A 1 313 ? 5.585 11.881 -4.691 1.00 92.00 313 HIS A N 1
ATOM 2506 C CA . HIS A 1 313 ? 6.128 12.669 -5.790 1.00 92.00 313 HIS A CA 1
ATOM 2507 C C . HIS A 1 313 ? 6.561 14.060 -5.321 1.00 92.00 313 HIS A C 1
ATOM 2509 O O . HIS A 1 313 ? 6.029 14.643 -4.376 1.00 92.00 313 HIS A O 1
ATOM 2515 N N . SER A 1 314 ? 7.544 14.611 -6.024 1.00 88.31 314 SER A N 1
ATOM 2516 C CA . SER A 1 314 ? 7.972 15.980 -5.792 1.00 88.31 314 SER A CA 1
ATOM 2517 C C . SER A 1 314 ? 6.902 16.961 -6.280 1.00 88.31 314 SER A C 1
ATOM 2519 O O . SER A 1 314 ? 6.180 16.680 -7.233 1.00 88.31 314 SER A O 1
ATOM 2521 N N . LYS A 1 315 ? 6.862 18.171 -5.713 1.00 82.81 315 LYS A N 1
ATOM 2522 C CA . LYS A 1 315 ? 5.924 19.230 -6.133 1.00 82.81 315 LYS A CA 1
ATOM 2523 C C . LYS A 1 315 ? 6.073 19.670 -7.596 1.00 82.81 315 LYS A C 1
ATOM 2525 O O . LYS A 1 315 ? 5.242 20.426 -8.084 1.00 82.81 315 LYS A O 1
ATOM 2530 N N . THR A 1 316 ? 7.150 19.273 -8.271 1.00 80.44 316 THR A N 1
ATOM 2531 C CA . THR A 1 316 ? 7.452 19.687 -9.649 1.00 80.44 316 THR A CA 1
ATOM 2532 C C . THR A 1 316 ? 7.467 18.529 -10.640 1.00 80.44 316 THR A C 1
ATOM 2534 O O . THR A 1 316 ? 7.292 18.758 -11.829 1.00 80.44 316 THR A O 1
ATOM 2537 N N . HIS A 1 317 ? 7.672 17.296 -10.176 1.00 82.69 317 HIS A N 1
ATOM 2538 C CA . HIS A 1 317 ? 7.843 16.123 -11.027 1.00 82.69 317 HIS A CA 1
ATOM 2539 C C . HIS A 1 317 ? 7.344 14.851 -10.341 1.00 82.69 317 HIS A C 1
ATOM 2541 O O . HIS A 1 317 ? 7.622 14.613 -9.164 1.00 82.69 317 HIS A O 1
ATOM 2547 N N . VAL A 1 318 ? 6.746 13.971 -11.141 1.00 86.69 318 VAL A N 1
ATOM 2548 C CA . VAL A 1 318 ? 6.372 12.604 -10.746 1.00 86.69 318 VAL A CA 1
ATOM 2549 C C . VAL A 1 318 ? 7.554 11.635 -10.684 1.00 86.69 318 VAL A C 1
ATOM 2551 O O . VAL A 1 318 ? 7.382 10.495 -10.303 1.00 86.69 318 VAL A O 1
ATOM 2554 N N . LEU A 1 319 ? 8.749 12.037 -11.120 1.00 89.56 319 LEU A N 1
ATOM 2555 C CA . LEU A 1 319 ? 9.848 11.101 -11.361 1.00 89.56 319 LEU A CA 1
ATOM 2556 C C . LEU A 1 319 ? 10.696 10.858 -10.110 1.00 89.56 319 LEU A C 1
ATOM 2558 O O . LEU A 1 319 ? 11.573 11.664 -9.784 1.00 89.56 319 LEU A O 1
ATOM 2562 N N . PHE A 1 320 ? 10.533 9.698 -9.476 1.00 93.44 320 PHE A N 1
ATOM 2563 C CA . PHE A 1 320 ? 11.420 9.236 -8.406 1.00 93.44 320 PHE A CA 1
ATOM 2564 C C . PHE A 1 320 ? 12.866 9.038 -8.888 1.00 93.44 320 PHE A C 1
ATOM 2566 O O . PHE A 1 320 ? 13.806 9.248 -8.118 1.00 93.44 320 PHE A O 1
ATOM 2573 N N . SER A 1 321 ? 13.087 8.741 -10.178 1.00 92.88 321 SER A N 1
ATOM 2574 C CA . SER A 1 321 ? 14.441 8.635 -10.750 1.00 92.88 321 SER A CA 1
ATOM 2575 C C . SER A 1 321 ? 15.235 9.947 -10.736 1.00 92.88 321 SER A C 1
ATOM 2577 O O . SER A 1 321 ? 16.459 9.923 -10.874 1.00 92.88 321 SER A O 1
ATOM 2579 N N . LEU A 1 322 ? 14.576 11.099 -10.550 1.00 91.12 322 LEU A N 1
ATOM 2580 C CA . LEU A 1 322 ? 15.262 12.379 -10.343 1.00 91.12 322 LEU A CA 1
ATOM 2581 C C . LEU A 1 322 ? 15.830 12.526 -8.929 1.00 91.12 322 LEU A C 1
ATOM 2583 O O . LEU A 1 322 ? 16.636 13.429 -8.708 1.00 91.12 322 LEU A O 1
ATOM 2587 N N . ARG A 1 323 ? 15.437 11.652 -7.990 1.00 93.44 323 ARG A N 1
ATOM 2588 C CA . ARG A 1 323 ? 15.854 11.694 -6.581 1.00 93.44 323 ARG A CA 1
ATOM 2589 C C . ARG A 1 323 ? 15.660 13.077 -5.963 1.00 93.44 323 ARG A C 1
ATOM 2591 O O . ARG A 1 323 ? 16.533 13.612 -5.282 1.00 93.44 323 ARG A O 1
ATOM 2598 N N . HIS A 1 324 ? 14.525 13.702 -6.270 1.00 93.88 324 HIS A N 1
ATOM 2599 C CA . HIS A 1 324 ? 14.201 14.995 -5.689 1.00 93.88 324 HIS A CA 1
ATOM 2600 C C . HIS A 1 324 ? 14.062 14.844 -4.170 1.00 93.88 324 HIS A C 1
ATOM 2602 O O . HIS A 1 324 ? 13.499 13.857 -3.705 1.00 93.88 324 HIS A O 1
ATOM 2608 N N . LYS A 1 325 ? 14.521 15.834 -3.393 1.00 94.81 325 LYS A N 1
ATOM 2609 C CA . LYS A 1 325 ? 14.543 15.732 -1.924 1.00 94.81 325 LYS A CA 1
ATOM 2610 C C . LYS A 1 325 ? 13.183 15.384 -1.310 1.00 94.81 325 LYS A C 1
ATOM 2612 O O . LYS A 1 325 ? 13.128 14.526 -0.448 1.00 94.81 325 LYS A O 1
ATOM 2617 N N . TRP A 1 326 ? 12.100 15.972 -1.829 1.00 94.75 326 TRP A N 1
ATOM 2618 C CA . TRP A 1 326 ? 10.707 15.703 -1.423 1.00 94.75 326 TRP A CA 1
ATOM 2619 C C . TRP A 1 326 ? 10.223 14.265 -1.656 1.00 94.75 326 TRP A C 1
ATOM 2621 O O . TRP A 1 326 ? 9.158 13.914 -1.174 1.00 94.75 326 TRP A O 1
ATOM 2631 N N . SER A 1 327 ? 10.979 13.456 -2.397 1.00 95.75 327 SER A N 1
ATOM 2632 C CA . SER A 1 327 ? 10.662 12.055 -2.693 1.00 95.75 327 SER A CA 1
ATOM 2633 C C . SER A 1 327 ? 11.570 11.072 -1.948 1.00 95.75 327 SER A C 1
ATOM 2635 O O . SER A 1 327 ? 11.554 9.873 -2.231 1.00 95.75 327 SER A O 1
ATOM 2637 N N . SER A 1 328 ? 12.391 11.549 -1.009 1.00 97.19 328 SER A N 1
ATOM 2638 C CA . SER A 1 328 ? 13.157 10.681 -0.112 1.00 97.19 328 SER A CA 1
ATOM 2639 C C . SER A 1 328 ? 12.310 10.300 1.102 1.00 97.19 328 SER A C 1
ATOM 2641 O O . SER A 1 328 ? 11.715 11.173 1.735 1.00 97.19 328 SER A O 1
ATOM 2643 N N . LYS A 1 329 ? 12.339 9.024 1.512 1.00 96.69 329 LYS A N 1
ATOM 2644 C CA . LYS A 1 329 ? 11.778 8.588 2.812 1.00 96.69 329 LYS A CA 1
ATOM 2645 C C . LYS A 1 329 ? 12.381 9.349 4.007 1.00 96.69 329 LYS A C 1
ATOM 2647 O O . LYS A 1 329 ? 11.764 9.435 5.070 1.00 96.69 329 LYS A O 1
ATOM 2652 N N . GLY A 1 330 ? 13.591 9.885 3.840 1.00 97.44 330 GLY A N 1
ATOM 2653 C CA . GLY A 1 330 ? 14.327 10.640 4.851 1.00 97.44 330 GLY A CA 1
ATOM 2654 C C . GLY A 1 330 ? 14.056 12.137 4.870 1.00 97.44 330 GLY A C 1
ATOM 2655 O O . GLY A 1 330 ? 14.712 12.847 5.623 1.00 97.44 330 GLY A O 1
ATOM 2656 N N . TYR A 1 331 ? 13.170 12.645 4.020 1.00 97.69 331 TYR A N 1
ATOM 2657 C CA . TYR A 1 331 ? 12.916 14.075 3.950 1.00 97.69 331 TYR A CA 1
ATOM 2658 C C . TYR A 1 331 ? 12.217 14.598 5.216 1.00 97.69 331 TYR A C 1
ATOM 2660 O O . TYR A 1 331 ? 11.218 14.027 5.643 1.00 97.69 331 TYR A O 1
ATOM 2668 N N . ASP A 1 332 ? 12.734 15.685 5.798 1.00 97.50 332 ASP A N 1
ATOM 2669 C CA . ASP A 1 332 ? 12.108 16.401 6.914 1.00 97.50 332 ASP A CA 1
ATOM 2670 C C . ASP A 1 332 ? 11.532 17.739 6.431 1.00 97.50 332 ASP A C 1
ATOM 2672 O O . ASP A 1 332 ? 12.255 18.651 6.010 1.00 97.50 332 ASP A O 1
ATOM 2676 N N . TYR A 1 333 ? 10.212 17.878 6.529 1.00 95.44 333 TYR A N 1
ATOM 2677 C CA . TYR A 1 333 ? 9.501 19.098 6.161 1.00 95.44 333 TYR A CA 1
ATOM 2678 C C . TYR A 1 333 ? 9.779 20.290 7.083 1.00 95.44 333 TYR A C 1
ATOM 2680 O O . TYR A 1 333 ? 9.594 21.432 6.659 1.00 95.44 333 TYR A O 1
ATOM 2688 N N . HIS A 1 334 ? 10.237 20.056 8.313 1.00 95.38 334 HIS A N 1
ATOM 2689 C CA . HIS A 1 334 ? 10.541 21.119 9.272 1.00 95.38 334 HIS A CA 1
ATOM 2690 C C . HIS A 1 334 ? 11.911 21.749 9.033 1.00 95.38 334 HIS A C 1
ATOM 2692 O O . HIS A 1 334 ? 12.088 22.944 9.276 1.00 95.38 334 HIS A O 1
ATOM 2698 N N . THR A 1 335 ? 12.884 20.969 8.554 1.00 96.75 335 THR A N 1
ATOM 2699 C CA . THR A 1 335 ? 14.248 21.451 8.277 1.00 96.75 335 THR A CA 1
ATOM 2700 C C . THR A 1 335 ? 14.527 21.667 6.791 1.00 96.75 335 THR A C 1
ATOM 2702 O O . THR A 1 335 ? 15.543 22.274 6.459 1.00 96.75 335 THR A O 1
ATOM 2705 N N . ASP A 1 336 ? 13.637 21.209 5.902 1.00 95.81 336 ASP A N 1
ATOM 2706 C CA . ASP A 1 336 ? 13.765 21.287 4.438 1.00 95.81 336 ASP A CA 1
ATOM 2707 C C . ASP A 1 336 ? 14.999 20.527 3.890 1.00 95.81 336 ASP A C 1
ATOM 2709 O O . ASP A 1 336 ? 15.557 20.854 2.831 1.00 95.81 336 ASP A O 1
ATOM 2713 N N . THR A 1 337 ? 15.418 19.471 4.601 1.00 96.94 337 THR A N 1
ATOM 2714 C CA . THR A 1 337 ? 16.594 18.631 4.302 1.00 96.94 337 THR A CA 1
ATOM 2715 C C . THR A 1 337 ? 16.265 17.140 4.347 1.00 96.94 337 THR A C 1
ATOM 2717 O O . THR A 1 337 ? 15.274 16.736 4.941 1.00 96.94 337 THR A O 1
ATOM 2720 N N . ILE A 1 338 ? 17.126 16.308 3.754 1.00 98.00 338 ILE A N 1
ATOM 2721 C CA . ILE A 1 338 ? 17.077 14.848 3.919 1.00 98.00 338 ILE A CA 1
ATOM 2722 C C . ILE A 1 338 ? 17.928 14.476 5.137 1.00 98.00 338 ILE A C 1
ATOM 2724 O O . ILE A 1 338 ? 19.082 14.901 5.227 1.00 98.00 338 ILE A O 1
ATOM 2728 N N . GLU A 1 339 ? 17.371 13.705 6.066 1.00 97.06 339 GLU A N 1
ATOM 2729 C CA . GLU A 1 339 ? 18.120 13.139 7.186 1.00 97.06 339 GLU A CA 1
ATOM 2730 C C . GLU A 1 339 ? 19.152 12.111 6.705 1.00 97.06 339 GLU A C 1
ATOM 2732 O O . GLU A 1 339 ? 18.895 11.325 5.794 1.00 97.06 339 GLU A O 1
ATOM 2737 N N . GLU A 1 340 ? 20.320 12.073 7.354 1.00 96.00 340 GLU A N 1
ATOM 2738 C CA . GLU A 1 340 ? 21.377 11.103 7.030 1.00 96.00 340 GLU A CA 1
ATOM 2739 C C . GLU A 1 340 ? 20.870 9.656 7.152 1.00 96.00 340 GLU A C 1
ATOM 2741 O O . GLU A 1 340 ? 21.129 8.822 6.284 1.00 96.00 340 GLU A O 1
ATOM 2746 N N . ASN A 1 341 ? 20.086 9.372 8.198 1.00 96.50 341 ASN A N 1
ATOM 2747 C CA . ASN A 1 341 ? 19.393 8.100 8.361 1.00 96.50 341 ASN A CA 1
ATOM 2748 C C . ASN A 1 341 ? 18.013 8.145 7.694 1.00 96.50 341 ASN A C 1
ATOM 2750 O O . ASN A 1 341 ? 16.986 8.076 8.363 1.00 96.50 341 ASN A O 1
ATOM 2754 N N . TRP A 1 342 ? 17.969 8.223 6.365 1.00 97.00 342 TRP A N 1
ATOM 2755 C CA . TRP A 1 342 ? 16.699 8.231 5.629 1.00 97.00 342 TRP A CA 1
ATOM 2756 C C . TRP A 1 342 ? 15.811 7.012 5.935 1.00 97.00 342 TRP A C 1
ATOM 2758 O O . TRP A 1 342 ? 14.583 7.096 5.876 1.00 97.00 342 TRP A O 1
ATOM 2768 N N . ALA A 1 343 ? 16.425 5.884 6.309 1.00 96.62 343 ALA A N 1
ATOM 2769 C CA . ALA A 1 343 ? 15.742 4.655 6.697 1.00 96.62 343 ALA A CA 1
ATOM 2770 C C . ALA A 1 343 ? 14.936 4.799 8.001 1.00 96.62 343 ALA A C 1
ATOM 2772 O O . ALA A 1 343 ? 14.086 3.951 8.278 1.00 96.62 343 ALA A O 1
ATOM 2773 N N . ALA A 1 344 ? 15.149 5.874 8.775 1.00 96.44 344 ALA A N 1
ATOM 2774 C CA . ALA A 1 344 ? 14.318 6.252 9.917 1.00 96.44 344 ALA A CA 1
ATOM 2775 C C . ALA A 1 344 ? 12.857 6.556 9.522 1.00 96.44 344 ALA A C 1
ATOM 2777 O O . ALA A 1 344 ? 11.968 6.492 10.377 1.00 96.44 344 ALA A O 1
ATOM 2778 N N . GLY A 1 345 ? 12.605 6.857 8.240 1.00 96.50 345 GLY A N 1
ATOM 2779 C CA . GLY A 1 345 ? 11.270 7.145 7.716 1.00 96.50 345 GLY A CA 1
ATOM 2780 C C . GLY A 1 345 ? 10.745 8.501 8.181 1.00 96.50 345 GLY A C 1
ATOM 2781 O O . GLY A 1 345 ? 9.590 8.612 8.598 1.00 96.50 345 GLY A O 1
ATOM 2782 N N . ARG A 1 346 ? 11.602 9.529 8.175 1.00 97.38 346 ARG A N 1
ATOM 2783 C CA . ARG A 1 346 ? 11.266 10.861 8.690 1.00 97.38 346 ARG A CA 1
ATOM 2784 C C . ARG A 1 346 ? 10.090 11.507 7.962 1.00 97.38 346 ARG A C 1
ATOM 2786 O O . ARG A 1 346 ? 9.228 12.084 8.621 1.00 97.38 346 ARG A O 1
ATOM 2793 N N . ASN A 1 347 ? 10.006 11.323 6.647 1.00 97.56 347 ASN A N 1
ATOM 2794 C CA . ASN A 1 347 ? 8.890 11.819 5.850 1.00 97.56 347 ASN A CA 1
ATOM 2795 C C . ASN A 1 347 ? 7.556 11.277 6.382 1.00 97.56 347 ASN A C 1
ATOM 2797 O O . ASN A 1 347 ? 6.613 12.028 6.613 1.00 97.56 347 ASN A O 1
ATOM 2801 N N . PHE A 1 348 ? 7.516 9.979 6.692 1.00 97.62 348 PHE A N 1
ATOM 2802 C CA . PHE A 1 348 ? 6.321 9.339 7.226 1.00 97.62 348 PHE A CA 1
ATOM 2803 C C . PHE A 1 348 ? 5.936 9.866 8.617 1.00 97.62 348 PHE A C 1
ATOM 2805 O O . PHE A 1 348 ? 4.751 9.996 8.912 1.00 97.62 348 PHE A O 1
ATOM 2812 N N . GLU A 1 349 ?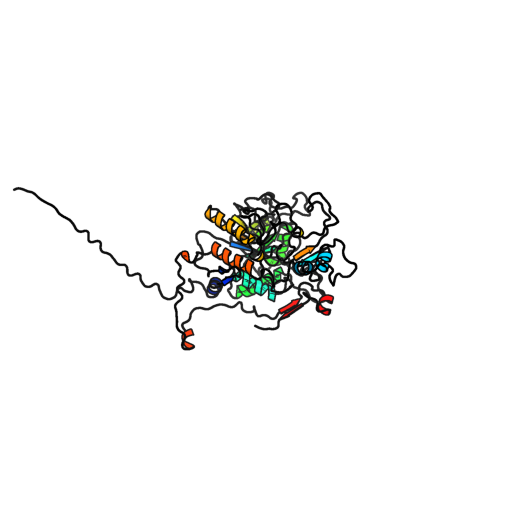 6.910 10.220 9.470 1.00 96.69 349 GLU A N 1
ATOM 2813 C CA . GLU A 1 349 ? 6.621 10.891 10.750 1.00 96.69 349 GLU A CA 1
ATOM 2814 C C . GLU A 1 349 ? 5.918 12.232 10.543 1.00 96.69 349 GLU A C 1
ATOM 2816 O O . GLU A 1 349 ? 4.929 12.503 11.220 1.00 96.69 349 GLU A O 1
ATOM 2821 N N . ASN A 1 350 ? 6.416 13.063 9.620 1.00 97.75 350 ASN A N 1
ATOM 2822 C CA . ASN A 1 350 ? 5.806 14.360 9.328 1.00 97.75 350 ASN A CA 1
ATOM 2823 C C . ASN A 1 350 ? 4.373 14.187 8.818 1.00 97.75 350 ASN A C 1
ATOM 2825 O O . ASN A 1 350 ? 3.457 14.878 9.255 1.00 97.75 350 ASN A O 1
ATOM 2829 N N . GLU A 1 351 ? 4.161 13.221 7.933 1.00 97.94 351 GLU A N 1
ATO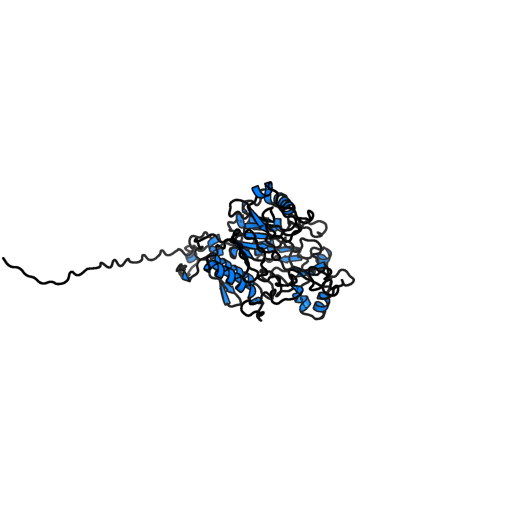M 2830 C CA . GLU A 1 351 ? 2.852 12.954 7.350 1.00 97.94 351 GLU A CA 1
ATOM 2831 C C . GLU A 1 351 ? 1.818 12.556 8.421 1.00 97.94 351 GLU A C 1
ATOM 2833 O O . GLU A 1 351 ? 0.694 13.063 8.430 1.00 97.94 351 GLU A O 1
ATOM 2838 N N . TRP A 1 352 ? 2.207 11.721 9.386 1.00 98.31 352 TRP A N 1
ATOM 2839 C CA . TRP A 1 352 ? 1.365 11.396 10.540 1.00 98.31 352 TRP A CA 1
ATOM 2840 C C . TRP A 1 352 ? 1.206 12.560 11.529 1.00 98.31 352 TRP A C 1
ATOM 2842 O O . TRP A 1 352 ? 0.149 12.705 12.144 1.00 98.31 352 TRP A O 1
ATOM 2852 N N . GLU A 1 353 ? 2.220 13.410 11.691 1.00 98.19 353 GLU A N 1
ATOM 2853 C CA . GLU A 1 353 ? 2.139 14.619 12.518 1.00 98.19 353 GLU A CA 1
ATOM 2854 C C . GLU A 1 353 ? 1.023 15.557 12.040 1.00 98.19 353 GLU A C 1
ATOM 2856 O O . GLU A 1 353 ? 0.278 16.084 12.874 1.00 98.19 353 GLU A O 1
ATOM 2861 N N . THR A 1 354 ? 0.833 15.694 10.724 1.00 98.44 354 THR A N 1
ATOM 2862 C CA . THR A 1 354 ? -0.298 16.442 10.160 1.00 98.44 354 THR A CA 1
ATOM 2863 C C . THR A 1 354 ? -1.637 15.856 10.593 1.00 98.44 354 THR A C 1
ATOM 2865 O O . THR A 1 354 ? -2.508 16.614 11.013 1.00 98.44 354 THR A O 1
ATOM 2868 N N . VAL A 1 355 ? -1.810 14.527 10.540 1.00 98.62 355 VAL A N 1
ATOM 2869 C CA . VAL A 1 355 ? -3.060 13.858 10.956 1.00 98.62 355 VAL A CA 1
ATOM 2870 C C . VAL A 1 355 ? -3.414 14.250 12.391 1.00 98.62 355 VAL A C 1
ATOM 2872 O O . VAL A 1 355 ? -4.520 14.720 12.655 1.00 98.62 355 VAL A O 1
ATOM 2875 N N . PHE A 1 356 ? -2.458 14.135 13.316 1.00 98.12 356 PHE A N 1
ATOM 2876 C CA . PHE A 1 356 ? -2.692 14.465 14.724 1.00 98.12 356 PHE A CA 1
ATOM 2877 C C . PHE A 1 356 ? -2.886 15.964 14.964 1.00 98.12 356 PHE A C 1
ATOM 2879 O O . PHE A 1 356 ? -3.687 16.348 15.815 1.00 98.12 356 PHE A O 1
ATOM 2886 N N . THR A 1 357 ? -2.179 16.811 14.215 1.00 98.44 357 THR A N 1
ATOM 2887 C CA . THR A 1 357 ? -2.370 18.268 14.259 1.00 98.44 357 THR A CA 1
ATOM 2888 C C . THR A 1 357 ? -3.789 18.630 13.844 1.00 98.44 357 THR A C 1
ATOM 2890 O O . THR A 1 357 ? -4.475 19.362 14.548 1.00 98.44 357 THR A O 1
ATOM 2893 N N . TYR A 1 358 ? -4.268 18.047 12.751 1.00 98.19 358 TYR A N 1
ATOM 2894 C CA . TYR A 1 358 ? -5.614 18.270 12.241 1.00 98.19 358 TYR A CA 1
ATOM 2895 C C . TYR A 1 358 ? -6.701 17.747 13.183 1.00 98.19 358 TYR A C 1
ATOM 2897 O O . TYR A 1 358 ? -7.694 18.446 13.383 1.00 98.19 358 TYR A O 1
ATOM 2905 N N . GLU A 1 359 ? -6.517 16.588 13.823 1.00 96.31 359 GLU A N 1
ATOM 2906 C CA . GLU A 1 359 ? -7.437 16.146 14.880 1.00 96.31 359 GLU A CA 1
ATOM 2907 C C . GLU A 1 359 ? -7.475 17.134 16.056 1.00 96.31 359 GLU A C 1
ATOM 2909 O O . GLU A 1 359 ? -8.553 17.465 16.547 1.00 96.31 359 GLU A O 1
ATOM 2914 N N . ALA A 1 360 ? -6.319 17.652 16.484 1.00 96.75 360 ALA A N 1
ATOM 2915 C CA . ALA A 1 360 ? -6.240 18.636 17.564 1.00 96.75 360 ALA A CA 1
ATOM 2916 C C . ALA A 1 360 ? -6.870 19.993 17.190 1.00 96.75 360 ALA A C 1
ATOM 2918 O O . ALA A 1 360 ? -7.391 20.693 18.058 1.00 96.75 360 ALA A O 1
ATOM 2919 N N . GLU A 1 361 ? -6.858 20.350 15.905 1.00 97.25 361 GLU A N 1
ATOM 2920 C CA . GLU A 1 361 ? -7.543 21.523 15.346 1.00 97.25 361 GLU A CA 1
ATOM 2921 C C . GLU A 1 361 ? -9.058 21.316 15.164 1.00 97.25 361 GLU A C 1
ATOM 2923 O O . GLU A 1 361 ? -9.766 22.250 14.785 1.00 97.25 361 GLU A O 1
ATOM 2928 N N . GLY A 1 362 ? -9.576 20.118 15.458 1.00 96.25 362 GLY A N 1
ATOM 2929 C CA . GLY A 1 362 ? -11.000 19.794 15.378 1.00 96.25 362 GLY A CA 1
ATOM 2930 C C . GLY A 1 362 ? -11.461 19.315 14.003 1.00 96.25 362 GLY A C 1
ATOM 2931 O O . GLY A 1 362 ? -12.663 19.300 13.741 1.00 96.25 362 GLY A O 1
ATOM 2932 N N . LYS A 1 363 ? -10.542 18.921 13.109 1.00 96.19 363 LYS A N 1
ATOM 2933 C CA . LYS A 1 363 ? -10.930 18.260 11.861 1.00 96.19 363 LYS A CA 1
ATOM 2934 C C . LYS A 1 363 ? -11.409 16.845 12.145 1.00 96.19 363 LYS A C 1
ATOM 2936 O O . LYS A 1 363 ? -10.752 16.024 12.792 1.00 96.19 363 LYS A O 1
ATOM 2941 N N . GLU A 1 364 ? -12.560 16.547 11.577 1.00 95.38 364 GLU A N 1
ATOM 2942 C CA . GLU A 1 364 ? -13.246 15.277 11.712 1.00 95.38 364 GLU A CA 1
ATOM 2943 C C . GLU A 1 364 ? -12.652 14.227 10.766 1.00 95.38 364 GLU A C 1
ATOM 2945 O O . GLU A 1 364 ? -13.319 13.777 9.846 1.00 95.38 364 GLU A O 1
ATOM 2950 N N . ILE A 1 365 ? -11.386 13.849 10.970 1.00 97.94 365 ILE A N 1
ATOM 2951 C CA . ILE A 1 365 ? -10.746 12.767 10.206 1.00 97.94 365 ILE A CA 1
ATOM 2952 C C . ILE A 1 365 ? -11.431 11.446 10.544 1.00 97.94 365 I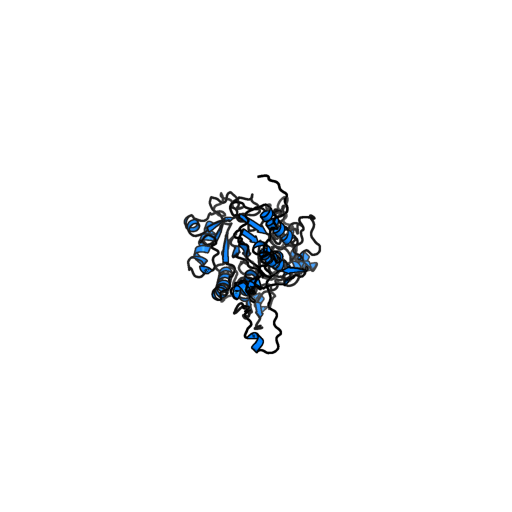LE A C 1
ATOM 2954 O O . ILE A 1 365 ? -11.459 11.059 11.715 1.00 97.94 365 ILE A O 1
ATOM 2958 N N . GLU A 1 366 ? -11.952 10.791 9.511 1.00 98.19 366 GLU A N 1
ATOM 2959 C CA . GLU A 1 366 ? -12.558 9.462 9.569 1.00 98.19 366 GLU A CA 1
ATOM 2960 C C . GLU A 1 366 ? -11.703 8.447 8.813 1.00 98.19 366 GLU A C 1
ATOM 2962 O O . GLU A 1 366 ? -11.477 7.359 9.325 1.00 98.19 366 GLU A O 1
ATOM 2967 N N . PHE A 1 367 ? -11.158 8.816 7.649 1.00 98.69 367 PHE A N 1
ATOM 2968 C CA . PHE A 1 367 ? -10.301 7.945 6.845 1.00 98.69 367 PHE A CA 1
ATOM 2969 C C . PHE A 1 367 ? -8.867 8.472 6.795 1.00 98.69 367 PHE A C 1
ATOM 2971 O O . PHE A 1 367 ? -8.616 9.592 6.348 1.00 98.69 367 PHE A O 1
ATOM 2978 N N . VAL A 1 368 ? -7.911 7.635 7.192 1.00 98.81 368 VAL A N 1
ATOM 2979 C CA . VAL A 1 368 ? -6.490 7.829 6.890 1.00 98.81 368 VAL A CA 1
ATOM 2980 C C . VAL A 1 368 ? -6.084 6.779 5.865 1.00 98.81 368 VAL A C 1
ATOM 2982 O O . VAL A 1 368 ? -6.092 5.586 6.161 1.00 98.81 368 VAL A O 1
ATOM 2985 N N . THR A 1 369 ? -5.735 7.201 4.654 1.00 98.38 369 THR A N 1
ATOM 2986 C CA . THR A 1 369 ? -5.186 6.298 3.637 1.00 98.38 369 THR A CA 1
ATOM 2987 C C . THR A 1 369 ? -3.664 6.312 3.696 1.00 98.38 369 THR A C 1
ATOM 2989 O O . THR A 1 369 ? -3.055 7.351 3.928 1.00 98.38 369 THR A O 1
ATOM 2992 N N . VAL A 1 370 ? -3.029 5.165 3.484 1.00 98.31 370 VAL A N 1
ATOM 2993 C CA . VAL A 1 370 ? -1.572 5.008 3.472 1.00 98.31 370 VAL A CA 1
ATOM 2994 C C . VAL A 1 370 ? -1.143 4.634 2.061 1.00 98.31 370 VAL A C 1
ATOM 2996 O O . VAL A 1 370 ? -1.671 3.670 1.504 1.00 98.31 370 VAL A O 1
ATOM 2999 N N . THR A 1 371 ? -0.187 5.380 1.500 1.00 93.62 371 THR A N 1
ATOM 3000 C CA . THR A 1 371 ? 0.187 5.298 0.073 1.00 93.62 371 THR A CA 1
ATOM 3001 C C . THR A 1 371 ? 0.649 3.931 -0.382 1.00 93.62 371 THR A C 1
ATOM 3003 O O . THR A 1 371 ? 0.412 3.625 -1.537 1.00 93.62 371 THR A O 1
ATOM 3006 N N . GLY A 1 372 ? 1.182 3.078 0.493 1.00 89.75 372 GLY A N 1
ATOM 3007 C CA . GLY A 1 372 ? 0.857 1.665 0.345 1.00 89.75 372 GLY A CA 1
ATOM 3008 C C . GLY A 1 372 ? 1.915 0.648 0.728 1.00 89.75 372 GLY A C 1
ATOM 3009 O O . GLY A 1 372 ? 2.967 0.958 1.280 1.00 89.75 372 GLY A O 1
ATOM 3010 N N . TRP A 1 373 ? 1.558 -0.594 0.416 1.00 96.75 373 TRP A N 1
ATOM 3011 C CA . TRP A 1 373 ? 2.222 -1.840 0.754 1.00 96.75 373 TRP A CA 1
ATOM 3012 C C . TRP A 1 373 ? 2.529 -2.653 -0.500 1.00 96.75 373 TRP A C 1
ATOM 3014 O O . TRP A 1 373 ? 1.605 -2.968 -1.255 1.00 96.75 373 TRP A O 1
ATOM 3024 N N . ASN A 1 374 ? 3.782 -3.089 -0.645 1.00 94.88 374 ASN A N 1
ATOM 3025 C CA . ASN A 1 374 ? 4.222 -4.021 -1.676 1.00 94.88 374 ASN A CA 1
ATOM 3026 C C . ASN A 1 374 ? 4.055 -3.466 -3.101 1.00 94.88 374 ASN A C 1
ATOM 3028 O O . ASN A 1 374 ? 3.397 -4.077 -3.928 1.00 94.88 374 ASN A O 1
ATOM 3032 N N . GLU A 1 375 ? 4.607 -2.298 -3.412 1.00 92.94 375 GLU A N 1
ATOM 3033 C CA . GLU A 1 375 ? 4.730 -1.842 -4.801 1.00 92.94 375 GLU A CA 1
ATOM 3034 C C . GLU A 1 375 ? 6.028 -2.339 -5.438 1.00 92.94 375 GLU A C 1
ATOM 3036 O O . GLU A 1 375 ? 5.999 -2.814 -6.570 1.00 92.94 375 GLU A O 1
ATOM 3041 N N . TRP A 1 376 ? 7.139 -2.211 -4.701 1.00 94.69 376 TRP A N 1
ATOM 3042 C CA . TRP A 1 376 ? 8.548 -2.510 -5.004 1.00 94.69 376 TRP A CA 1
ATOM 3043 C C . TRP A 1 376 ? 9.159 -2.133 -6.352 1.00 94.69 376 TRP A C 1
ATOM 3045 O O . TRP A 1 376 ? 10.384 -2.052 -6.431 1.00 94.69 376 TRP A O 1
ATOM 3055 N N . VAL A 1 377 ? 8.392 -1.963 -7.421 1.00 93.75 377 VAL A N 1
ATOM 3056 C CA . VAL A 1 377 ? 8.910 -1.857 -8.780 1.00 93.75 377 VAL A CA 1
ATOM 3057 C C . VAL A 1 377 ? 8.577 -0.518 -9.419 1.00 93.75 377 VAL A C 1
ATOM 3059 O O . VAL A 1 377 ? 7.525 0.071 -9.187 1.00 93.75 377 VAL A O 1
ATOM 3062 N N . GLY A 1 378 ? 9.494 -0.036 -10.252 1.00 92.31 378 GLY A N 1
ATOM 3063 C CA . GLY A 1 378 ? 9.294 1.097 -11.148 1.00 92.31 378 GLY A CA 1
ATOM 3064 C C . GLY A 1 378 ? 9.651 0.703 -12.576 1.00 92.31 378 GLY A C 1
ATOM 3065 O O . GLY A 1 378 ? 10.671 0.048 -12.813 1.00 92.31 378 GLY A O 1
ATOM 3066 N N . GLN A 1 379 ? 8.825 1.086 -13.550 1.00 90.81 379 GLN A N 1
ATOM 3067 C CA . GLN A 1 379 ? 9.147 0.835 -14.953 1.00 90.81 379 GLN A CA 1
ATOM 3068 C C . GLN A 1 379 ? 10.253 1.783 -15.409 1.00 90.81 379 GLN A C 1
ATOM 3070 O O . GLN A 1 379 ? 10.111 3.003 -15.317 1.00 90.81 379 GLN A O 1
ATOM 3075 N N . LYS A 1 380 ? 11.341 1.227 -15.948 1.00 89.62 380 LYS A N 1
ATOM 3076 C CA . LYS A 1 380 ? 12.369 2.017 -16.625 1.00 89.62 380 LYS A CA 1
ATOM 3077 C C . LYS A 1 380 ? 11.897 2.327 -18.035 1.00 89.62 380 LYS A C 1
ATOM 3079 O O . LYS A 1 380 ? 11.892 1.427 -18.858 1.00 89.62 380 LYS A O 1
ATOM 3084 N N . THR A 1 381 ? 11.577 3.567 -18.366 1.00 86.56 381 THR A N 1
ATOM 3085 C CA . THR A 1 381 ? 11.228 3.944 -19.748 1.00 86.56 381 THR A CA 1
ATOM 3086 C C . THR A 1 381 ? 12.145 5.044 -20.262 1.00 86.56 381 THR A C 1
ATOM 3088 O O . THR A 1 381 ? 12.957 5.620 -19.529 1.00 86.56 381 THR A O 1
ATOM 3091 N N . ARG A 1 382 ? 12.083 5.318 -21.566 1.00 81.44 382 ARG A N 1
ATOM 3092 C CA . ARG A 1 382 ? 12.796 6.453 -22.155 1.00 81.44 382 ARG A CA 1
ATOM 3093 C C . ARG A 1 382 ? 12.005 7.735 -21.920 1.00 81.44 382 ARG A C 1
ATOM 3095 O O . ARG A 1 382 ? 10.797 7.747 -22.093 1.00 81.44 382 ARG A O 1
ATOM 3102 N N . ALA A 1 383 ? 12.699 8.837 -21.640 1.00 72.31 383 ALA A N 1
ATOM 3103 C CA . ALA A 1 383 ? 12.105 10.170 -21.648 1.00 72.31 383 ALA A CA 1
ATOM 3104 C C . ALA A 1 383 ? 11.746 10.638 -23.069 1.00 72.31 383 ALA A C 1
ATOM 3106 O O . ALA A 1 383 ? 12.518 11.338 -23.727 1.00 72.31 383 ALA A O 1
ATOM 3107 N N . ASP A 1 384 ? 10.590 10.200 -23.570 1.00 58.22 384 ASP A N 1
ATOM 3108 C CA . ASP A 1 384 ? 10.117 10.440 -24.936 1.00 58.22 384 ASP A CA 1
ATOM 3109 C C . ASP A 1 384 ? 8.958 11.449 -25.049 1.00 58.22 384 ASP A C 1
ATOM 3111 O O . ASP A 1 384 ? 8.682 11.918 -26.160 1.00 58.22 384 ASP A O 1
ATOM 3115 N N . SER A 1 385 ? 8.344 11.852 -23.930 1.00 51.34 385 SER A N 1
ATOM 3116 C CA . SER A 1 385 ? 7.215 12.788 -23.894 1.00 51.34 385 SER A CA 1
ATOM 3117 C C . SER A 1 385 ? 7.488 14.076 -23.106 1.00 51.34 385 SER A C 1
ATOM 3119 O O . SER A 1 385 ? 8.281 14.119 -22.164 1.00 51.34 385 SER A O 1
ATOM 3121 N N . ASP A 1 386 ? 6.788 15.140 -23.507 1.00 46.75 386 ASP A N 1
ATOM 3122 C CA . ASP A 1 386 ? 6.839 16.468 -22.883 1.00 46.75 386 ASP A CA 1
ATOM 3123 C C . ASP A 1 386 ? 6.149 16.501 -21.500 1.00 46.75 386 ASP A C 1
ATOM 3125 O O . ASP A 1 386 ? 6.358 17.440 -20.740 1.00 46.75 386 ASP A O 1
ATOM 3129 N N . ALA A 1 387 ? 5.362 15.473 -21.144 1.00 49.47 387 ALA A N 1
ATOM 3130 C CA . ALA A 1 387 ? 4.591 15.410 -19.896 1.00 49.47 387 ALA A CA 1
ATOM 3131 C C . ALA A 1 387 ? 5.450 15.184 -18.635 1.00 49.47 387 ALA A C 1
ATOM 3133 O O . ALA A 1 387 ? 4.996 15.447 -17.526 1.00 49.47 387 ALA A O 1
ATOM 3134 N N . TYR A 1 388 ? 6.690 14.713 -18.801 1.00 52.75 388 TYR A N 1
ATOM 3135 C CA . TYR A 1 388 ? 7.568 14.306 -17.694 1.00 52.75 388 TYR A CA 1
ATOM 3136 C C . TYR A 1 388 ? 8.930 15.014 -17.694 1.00 52.75 388 TYR A C 1
ATOM 3138 O O . TYR A 1 388 ? 9.808 14.678 -16.900 1.00 52.75 388 TYR A O 1
ATOM 3146 N N . CYS A 1 389 ? 9.132 15.979 -18.595 1.00 48.00 389 CYS A N 1
ATOM 3147 C CA . CYS A 1 389 ? 10.388 16.704 -18.756 1.00 48.00 389 CYS A CA 1
ATOM 3148 C C . CYS A 1 389 ? 10.145 18.212 -18.651 1.00 48.00 389 CYS A C 1
ATOM 3150 O O . CYS A 1 389 ? 9.460 18.777 -19.504 1.00 48.00 389 CYS A O 1
ATOM 3152 N N . ASP A 1 390 ? 10.782 18.876 -17.681 1.00 47.84 390 ASP A N 1
ATOM 3153 C CA . ASP A 1 390 ? 11.001 20.325 -17.721 1.00 47.84 390 ASP A CA 1
ATOM 3154 C C . ASP A 1 390 ? 11.618 20.698 -19.087 1.00 47.84 390 ASP A C 1
ATOM 3156 O O . ASP A 1 390 ? 12.800 20.450 -19.342 1.00 47.84 390 ASP A O 1
ATOM 3160 N N . ASN A 1 391 ? 10.814 21.308 -19.965 1.00 43.06 391 ASN A N 1
ATOM 3161 C CA . ASN A 1 391 ? 11.182 21.812 -21.298 1.00 43.06 391 ASN A CA 1
ATOM 3162 C C . ASN A 1 391 ? 11.349 20.784 -22.437 1.00 43.06 391 ASN A C 1
ATOM 3164 O O . ASN A 1 391 ? 12.207 20.948 -23.308 1.00 43.06 391 ASN A O 1
ATOM 3168 N N . GLY A 1 392 ? 10.456 19.798 -22.499 1.00 46.81 392 GLY A N 1
ATOM 3169 C CA . GLY A 1 392 ? 10.227 18.984 -23.696 1.00 46.81 392 GLY A CA 1
ATOM 3170 C C . GLY A 1 392 ? 11.153 17.776 -23.852 1.00 46.81 392 GLY A C 1
ATOM 3171 O O . GLY A 1 392 ? 12.048 17.552 -23.036 1.00 46.81 392 GLY A O 1
ATOM 3172 N N . ARG A 1 393 ? 10.900 16.958 -24.887 1.00 48.12 393 ARG A N 1
ATOM 3173 C CA . ARG A 1 393 ? 11.572 15.662 -25.126 1.00 48.12 393 ARG A CA 1
ATOM 3174 C C . ARG A 1 393 ? 13.076 15.719 -24.850 1.00 48.12 393 ARG A C 1
ATOM 3176 O O . ARG A 1 393 ? 13.829 16.329 -25.613 1.00 48.12 393 ARG A O 1
ATOM 3183 N N . ASN A 1 394 ? 13.532 14.983 -23.835 1.00 54.78 394 ASN A N 1
ATOM 3184 C CA . ASN A 1 394 ? 14.952 14.724 -23.627 1.00 54.78 394 ASN A CA 1
ATOM 3185 C C . ASN A 1 394 ? 15.281 13.244 -23.883 1.00 54.78 394 ASN A C 1
ATOM 3187 O O . ASN A 1 394 ? 15.470 12.476 -22.936 1.00 54.78 394 ASN A O 1
ATOM 3191 N N . PRO A 1 395 ? 15.437 12.841 -25.159 1.00 56.06 395 PRO A N 1
ATOM 3192 C CA . PRO A 1 395 ? 15.648 11.451 -25.567 1.00 56.06 395 PRO A CA 1
ATOM 3193 C C . PRO A 1 395 ? 16.961 10.823 -25.060 1.00 56.06 395 PRO A C 1
ATOM 3195 O O . PRO A 1 395 ? 17.269 9.693 -25.448 1.00 56.06 395 PRO A O 1
ATOM 3198 N N . THR A 1 396 ? 17.740 11.550 -24.249 1.00 59.94 396 THR A N 1
ATOM 3199 C CA . THR A 1 396 ? 19.007 11.121 -23.644 1.00 59.94 396 THR A CA 1
ATOM 3200 C C . THR A 1 396 ? 18.876 10.656 -22.191 1.00 59.94 396 THR A C 1
ATOM 3202 O O . THR A 1 396 ? 19.869 10.195 -21.635 1.00 59.94 396 THR A O 1
ATOM 3205 N N . ARG A 1 397 ? 17.680 10.720 -21.576 1.00 73.69 397 ARG A N 1
ATOM 3206 C CA . ARG A 1 397 ? 17.442 10.276 -20.187 1.00 73.69 397 ARG A CA 1
ATOM 3207 C C . ARG A 1 397 ? 16.471 9.094 -20.096 1.00 73.69 397 ARG A C 1
ATOM 3209 O O . ARG A 1 397 ? 15.563 8.966 -20.918 1.00 73.69 397 ARG A O 1
ATOM 3216 N N . PHE A 1 398 ? 16.691 8.225 -19.112 1.00 85.44 398 PHE A N 1
ATOM 3217 C CA . PHE A 1 398 ? 15.696 7.243 -18.679 1.00 85.44 398 PHE A CA 1
ATOM 3218 C C . PHE A 1 398 ? 14.805 7.892 -17.613 1.00 85.44 398 PHE A C 1
ATOM 3220 O O . PHE A 1 398 ? 15.197 8.894 -17.005 1.00 85.44 398 PHE A O 1
ATOM 3227 N N . MET A 1 399 ? 13.627 7.329 -17.384 1.00 87.62 399 MET A N 1
ATOM 3228 C CA . MET A 1 399 ? 12.724 7.755 -16.325 1.00 87.62 399 MET A CA 1
ATOM 3229 C C . MET A 1 399 ? 12.188 6.549 -15.551 1.00 87.62 399 MET A C 1
ATOM 3231 O O . MET A 1 399 ? 12.029 5.469 -16.119 1.00 87.62 399 MET A O 1
ATOM 3235 N N . MET A 1 400 ? 11.916 6.758 -14.265 1.00 92.25 400 MET A N 1
ATOM 3236 C CA . MET A 1 400 ? 11.050 5.908 -13.451 1.00 92.25 400 MET A CA 1
ATOM 3237 C C . MET A 1 400 ? 10.147 6.822 -12.629 1.00 92.25 400 MET A C 1
ATOM 3239 O O . MET A 1 400 ? 10.641 7.747 -11.975 1.00 92.25 400 MET A O 1
ATOM 3243 N N . VAL A 1 401 ? 8.840 6.588 -12.733 1.00 88.94 401 VAL A N 1
ATOM 3244 C CA . VAL A 1 401 ? 7.802 7.442 -12.150 1.00 88.94 401 VAL A CA 1
ATOM 3245 C C . VAL A 1 401 ? 7.716 7.172 -10.656 1.00 88.94 401 VAL A C 1
ATOM 3247 O O . VAL A 1 401 ? 8.314 7.900 -9.883 1.00 88.94 401 VAL A O 1
ATOM 3250 N N . ASP A 1 402 ? 7.085 6.074 -10.264 1.00 88.81 402 ASP A N 1
ATOM 3251 C CA . ASP A 1 402 ? 6.613 5.872 -8.895 1.00 88.81 402 ASP A CA 1
ATOM 3252 C C . ASP A 1 402 ? 7.654 5.326 -7.905 1.00 88.81 402 ASP A C 1
ATOM 3254 O O . ASP A 1 402 ? 7.537 5.519 -6.697 1.00 88.81 402 ASP A O 1
ATOM 3258 N N . ASN A 1 403 ? 8.684 4.646 -8.406 1.00 94.31 403 ASN A N 1
ATOM 3259 C CA . ASN A 1 403 ? 9.702 3.981 -7.599 1.00 94.31 403 ASN A CA 1
ATOM 3260 C C . ASN A 1 403 ? 11.057 4.030 -8.297 1.00 94.31 403 ASN A C 1
ATOM 3262 O O . ASN A 1 403 ? 11.139 3.897 -9.518 1.00 94.31 403 ASN A O 1
ATOM 3266 N N . PHE A 1 404 ? 12.130 4.188 -7.522 1.00 96.56 404 PHE A N 1
ATOM 3267 C CA . PHE A 1 404 ? 13.489 4.183 -8.051 1.00 96.56 404 PHE A CA 1
ATOM 3268 C C . PHE A 1 404 ? 14.444 3.329 -7.222 1.00 96.56 404 PHE A C 1
ATOM 3270 O O . PHE A 1 404 ? 15.004 2.387 -7.754 1.00 96.56 404 PHE A O 1
ATOM 3277 N N . SER A 1 405 ? 14.642 3.608 -5.936 1.00 97.56 405 SER A N 1
ATOM 3278 C CA . SER A 1 405 ? 15.604 2.877 -5.092 1.00 97.56 405 SER A CA 1
ATOM 3279 C C . SER A 1 405 ? 15.072 2.701 -3.672 1.00 97.56 405 SER A C 1
ATOM 3281 O O . SER A 1 405 ? 13.982 3.174 -3.365 1.00 97.56 405 SER A O 1
ATOM 3283 N N . ALA A 1 406 ? 15.825 2.042 -2.785 1.00 97.19 406 ALA A N 1
ATOM 3284 C CA . ALA A 1 406 ? 15.382 1.812 -1.408 1.00 97.19 406 ALA A CA 1
ATOM 3285 C C . ALA A 1 406 ? 14.959 3.106 -0.683 1.00 97.19 406 ALA A C 1
ATOM 3287 O O . ALA A 1 406 ? 13.920 3.140 -0.027 1.00 97.19 406 ALA A O 1
ATOM 3288 N N . GLU A 1 407 ? 15.721 4.188 -0.864 1.00 97.56 407 GLU A N 1
ATOM 3289 C CA . GLU A 1 407 ? 15.407 5.514 -0.313 1.00 97.56 407 GLU A CA 1
ATOM 3290 C C . GLU A 1 407 ? 14.262 6.215 -1.059 1.00 97.56 407 GLU A C 1
ATOM 3292 O O . GLU A 1 407 ? 13.434 6.891 -0.450 1.00 97.56 407 GLU A O 1
ATOM 3297 N N . TYR A 1 408 ? 14.219 6.052 -2.380 1.00 97.38 408 TYR A N 1
ATOM 3298 C CA . TYR A 1 408 ? 13.263 6.692 -3.279 1.00 97.38 408 TYR A CA 1
ATOM 3299 C C . TYR A 1 408 ? 12.233 5.650 -3.717 1.00 97.38 408 TYR A C 1
ATOM 3301 O O . TYR A 1 408 ? 12.221 5.217 -4.872 1.00 97.38 408 TYR A O 1
ATOM 3309 N N . SER A 1 409 ? 11.399 5.227 -2.768 1.00 95.44 409 SER A N 1
ATOM 3310 C CA . SER A 1 409 ? 10.299 4.284 -2.984 1.00 95.44 409 SER A CA 1
ATOM 3311 C C . SER A 1 409 ? 9.122 4.580 -2.065 1.00 95.44 409 SER A C 1
ATOM 3313 O O . SER A 1 409 ? 9.292 5.152 -0.982 1.00 95.44 409 SER A O 1
ATOM 3315 N N . ARG A 1 410 ? 7.931 4.141 -2.462 1.00 92.12 410 ARG A N 1
ATOM 3316 C CA . ARG A 1 410 ? 6.681 4.369 -1.714 1.00 92.12 410 ARG A CA 1
ATOM 3317 C C . ARG A 1 410 ? 6.268 3.206 -0.819 1.00 92.12 410 ARG A C 1
ATOM 3319 O O . ARG A 1 410 ? 5.226 3.268 -0.180 1.00 92.12 410 ARG A O 1
ATOM 3326 N N . ASP A 1 411 ? 7.108 2.179 -0.745 1.00 93.62 411 ASP A N 1
ATOM 3327 C CA . ASP A 1 411 ? 6.783 0.942 -0.044 1.00 93.62 411 ASP A CA 1
ATOM 3328 C C . ASP A 1 411 ? 6.965 1.030 1.478 1.00 93.62 411 ASP A C 1
ATOM 3330 O O . ASP A 1 411 ? 7.917 1.658 1.965 1.00 93.62 411 ASP A O 1
ATOM 3334 N N . ILE A 1 412 ? 6.066 0.382 2.216 1.00 95.56 412 ILE A N 1
ATOM 3335 C CA . ILE A 1 412 ? 6.157 0.187 3.668 1.00 95.56 412 ILE A CA 1
ATOM 3336 C C . ILE A 1 412 ? 6.397 -1.277 4.057 1.00 95.56 412 ILE A C 1
ATOM 3338 O O . ILE A 1 412 ? 6.654 -1.541 5.234 1.00 95.56 412 ILE A O 1
ATOM 3342 N N . GLU A 1 413 ? 6.313 -2.222 3.113 1.00 97.75 413 GLU A N 1
ATOM 3343 C CA . GLU A 1 413 ? 6.624 -3.624 3.381 1.00 97.75 413 GLU A CA 1
ATOM 3344 C C . GLU A 1 413 ? 8.092 -3.758 3.813 1.00 97.75 413 GLU A C 1
ATOM 3346 O O . GLU A 1 413 ? 8.973 -3.139 3.215 1.00 97.75 413 GLU A O 1
ATOM 3351 N N . PRO A 1 414 ? 8.401 -4.586 4.827 1.00 97.81 414 PRO A N 1
ATOM 3352 C CA . PRO A 1 414 ? 9.769 -4.757 5.274 1.00 97.81 414 PRO A CA 1
ATOM 3353 C C . PRO A 1 414 ? 10.738 -5.215 4.184 1.00 97.81 414 PRO A C 1
ATOM 3355 O O . PRO A 1 414 ? 10.521 -6.219 3.500 1.00 97.81 414 PRO A O 1
ATOM 3358 N N . ASP A 1 415 ? 11.880 -4.535 4.093 1.00 97.31 415 ASP A N 1
ATOM 3359 C CA . ASP A 1 415 ? 12.966 -4.972 3.224 1.00 97.31 415 ASP A CA 1
ATOM 3360 C C . ASP A 1 415 ? 13.949 -5.940 3.900 1.00 97.31 415 ASP A C 1
ATOM 3362 O O . ASP A 1 415 ? 13.939 -6.172 5.112 1.00 97.31 415 ASP A O 1
ATOM 3366 N N . LYS A 1 416 ? 14.853 -6.507 3.098 1.00 96.94 416 LYS A N 1
ATOM 3367 C CA . LYS A 1 416 ? 15.900 -7.402 3.597 1.00 96.94 416 LYS A CA 1
ATOM 3368 C C . LYS A 1 416 ? 17.078 -6.676 4.267 1.00 96.94 416 LYS A C 1
ATOM 3370 O O . LYS A 1 416 ? 17.738 -7.254 5.140 1.00 96.94 416 LYS A O 1
ATOM 3375 N N . THR A 1 417 ? 17.374 -5.437 3.868 1.00 96.56 417 THR A N 1
ATOM 3376 C CA . THR A 1 417 ? 18.700 -4.824 4.067 1.00 96.56 417 THR A CA 1
ATOM 3377 C C . THR A 1 417 ? 18.672 -3.403 4.625 1.00 96.56 417 THR A C 1
ATOM 3379 O O . THR A 1 417 ? 19.396 -3.148 5.589 1.00 96.56 417 THR A O 1
ATOM 3382 N N . TYR A 1 418 ? 17.919 -2.476 4.032 1.00 96.00 418 TYR A N 1
ATOM 3383 C CA . TYR A 1 418 ? 18.102 -1.041 4.244 1.00 96.00 418 TYR A CA 1
ATOM 3384 C C . TYR A 1 418 ? 17.219 -0.512 5.374 1.00 96.00 418 TYR A C 1
ATOM 3386 O O . TYR A 1 418 ? 17.729 -0.202 6.458 1.00 96.00 418 TYR A O 1
ATOM 3394 N N . TYR A 1 419 ? 15.908 -0.425 5.146 1.00 94.69 419 TYR A N 1
ATOM 3395 C CA . TYR A 1 419 ? 14.963 0.107 6.130 1.00 94.69 419 TYR A CA 1
ATOM 3396 C C . TYR A 1 419 ? 14.294 -0.977 6.981 1.00 94.69 419 TYR A C 1
ATOM 3398 O O . TYR A 1 419 ? 13.803 -0.665 8.065 1.00 94.69 419 TYR A O 1
ATOM 3406 N N . LYS A 1 420 ? 14.388 -2.251 6.583 1.00 95.94 420 LYS A N 1
ATOM 3407 C CA . LYS A 1 420 ? 13.822 -3.411 7.282 1.00 95.94 420 LYS A CA 1
ATOM 3408 C C . LYS A 1 420 ? 12.358 -3.154 7.637 1.00 95.94 420 LYS A C 1
ATOM 3410 O O . LYS A 1 420 ? 11.616 -2.630 6.824 1.00 95.94 420 LYS A O 1
ATOM 3415 N N . ASP A 1 421 ? 11.942 -3.472 8.849 1.00 95.81 421 ASP A N 1
ATOM 3416 C CA . ASP A 1 421 ? 10.592 -3.271 9.365 1.00 95.81 421 ASP A CA 1
ATOM 3417 C C . ASP A 1 421 ? 10.312 -1.846 9.867 1.00 95.81 421 ASP A C 1
ATOM 3419 O O . ASP A 1 421 ? 9.216 -1.573 10.345 1.00 95.81 421 ASP A O 1
ATOM 3423 N N . ASN A 1 422 ? 11.257 -0.910 9.764 1.00 94.88 422 ASN A N 1
ATOM 3424 C CA . ASN A 1 422 ? 11.172 0.356 10.490 1.00 94.88 422 ASN A CA 1
ATOM 3425 C C . ASN A 1 422 ? 9.942 1.206 10.130 1.00 94.88 422 ASN A C 1
ATOM 3427 O O . ASN A 1 422 ? 9.264 1.725 11.013 1.00 94.88 422 ASN A O 1
ATOM 3431 N N . VAL A 1 423 ? 9.626 1.315 8.838 1.00 95.06 423 VAL A N 1
ATOM 3432 C CA . VAL A 1 423 ? 8.452 2.062 8.347 1.00 95.06 423 VAL A CA 1
ATOM 3433 C C . VAL A 1 423 ? 7.133 1.335 8.626 1.00 95.06 423 VAL A C 1
ATOM 3435 O O . VAL A 1 423 ? 6.134 1.978 8.943 1.00 95.06 423 VAL A O 1
ATOM 3438 N N . TYR A 1 424 ? 7.135 -0.001 8.632 1.00 97.19 424 TYR A N 1
ATOM 3439 C CA . TYR A 1 424 ? 6.001 -0.794 9.114 1.00 97.19 424 TYR A CA 1
ATOM 3440 C C . TYR A 1 424 ? 5.751 -0.561 10.613 1.00 97.19 424 TYR A C 1
ATOM 3442 O O . TYR A 1 424 ? 4.615 -0.362 11.038 1.00 97.19 424 TYR A O 1
ATOM 3450 N N . MET A 1 425 ? 6.804 -0.484 11.425 1.00 96.75 425 MET A N 1
ATOM 3451 C CA . MET A 1 425 ? 6.680 -0.202 12.857 1.00 96.75 425 MET A CA 1
ATOM 3452 C C . MET A 1 425 ? 6.114 1.199 13.129 1.00 96.75 425 MET A C 1
ATOM 3454 O O . MET A 1 425 ? 5.317 1.375 14.055 1.00 96.75 425 MET A O 1
ATOM 3458 N N . GLN A 1 426 ? 6.426 2.187 12.285 1.00 96.62 426 GLN A N 1
ATOM 3459 C CA . GLN A 1 426 ? 5.771 3.498 12.336 1.00 96.62 426 GLN A CA 1
ATOM 3460 C C . GLN A 1 426 ? 4.272 3.408 12.040 1.00 96.62 426 GLN A C 1
ATOM 3462 O O . GLN A 1 426 ? 3.492 4.027 12.765 1.00 96.62 426 GLN A O 1
ATOM 3467 N N . LEU A 1 427 ? 3.863 2.621 11.031 1.00 97.62 427 LEU A N 1
ATOM 3468 C CA . LEU A 1 427 ? 2.447 2.373 10.740 1.00 97.62 427 LEU A CA 1
ATOM 3469 C C . LEU A 1 427 ? 1.748 1.822 11.986 1.00 97.62 427 LEU A C 1
ATOM 3471 O O . LEU A 1 427 ? 0.821 2.456 12.484 1.00 97.62 427 LEU A O 1
ATOM 3475 N N . VAL A 1 428 ? 2.246 0.714 12.548 1.00 97.00 428 VAL A N 1
ATOM 3476 C CA . VAL A 1 428 ? 1.666 0.080 13.746 1.00 97.00 428 VAL A CA 1
ATOM 3477 C C . VAL A 1 428 ? 1.534 1.090 14.888 1.00 97.00 428 VAL A C 1
ATOM 3479 O O . VAL A 1 428 ? 0.483 1.208 15.517 1.00 97.00 428 VAL A O 1
ATOM 3482 N N . ARG A 1 429 ? 2.596 1.853 15.169 1.00 95.69 429 ARG A N 1
ATOM 3483 C CA . ARG A 1 429 ? 2.599 2.838 16.256 1.00 95.69 429 ARG A CA 1
ATOM 3484 C C . ARG A 1 429 ? 1.555 3.935 16.041 1.00 95.69 429 ARG A C 1
ATOM 3486 O O . ARG A 1 429 ? 0.870 4.327 16.987 1.00 95.69 429 ARG A O 1
ATOM 3493 N N . ASN A 1 430 ? 1.462 4.460 14.824 1.00 96.81 430 ASN A N 1
ATOM 3494 C CA . ASN A 1 430 ? 0.629 5.617 14.530 1.00 96.81 430 ASN A CA 1
ATOM 3495 C C . ASN A 1 430 ? -0.850 5.242 14.364 1.00 96.81 430 ASN A C 1
ATOM 3497 O O . ASN A 1 430 ? -1.690 5.975 14.882 1.00 96.81 430 ASN A O 1
ATOM 3501 N N . VAL A 1 431 ? -1.168 4.073 13.789 1.00 97.19 431 VAL A N 1
ATOM 3502 C CA . VAL A 1 431 ? -2.527 3.491 13.816 1.00 97.19 431 VAL A CA 1
ATOM 3503 C C . VAL A 1 431 ? -3.012 3.379 15.257 1.00 97.19 431 VAL A C 1
ATOM 3505 O O . VAL A 1 431 ? -4.105 3.827 15.598 1.00 97.19 431 VAL A O 1
ATOM 3508 N N . ARG A 1 432 ? -2.152 2.887 16.155 1.00 93.81 432 ARG A N 1
ATOM 3509 C CA . ARG A 1 432 ? -2.516 2.753 17.566 1.00 93.81 432 ARG A CA 1
ATOM 3510 C C . ARG A 1 432 ? -2.751 4.085 18.250 1.00 93.81 432 ARG A C 1
ATOM 3512 O O . ARG A 1 432 ? -3.728 4.238 18.972 1.00 93.81 432 ARG A O 1
ATOM 3519 N N . ARG A 1 433 ? -1.878 5.063 18.005 1.00 93.94 433 ARG A N 1
ATOM 3520 C CA . ARG A 1 433 ? -2.046 6.425 18.525 1.00 93.94 433 ARG A CA 1
ATOM 3521 C C . ARG A 1 433 ? -3.321 7.085 17.995 1.00 93.94 433 ARG A C 1
ATOM 3523 O O . ARG A 1 433 ? -3.926 7.880 18.714 1.00 93.94 433 ARG A O 1
ATOM 3530 N N . LEU A 1 434 ? -3.713 6.782 16.759 1.00 95.88 434 LEU A N 1
ATOM 3531 C CA . LEU A 1 434 ? -4.935 7.279 16.137 1.00 95.88 434 LEU A CA 1
ATOM 3532 C C . LEU A 1 434 ? -6.175 6.665 16.806 1.00 95.88 434 LEU A C 1
ATOM 3534 O O . LEU A 1 434 ? -7.025 7.415 17.286 1.00 95.88 434 LEU A O 1
ATOM 3538 N N . LYS A 1 435 ? -6.239 5.332 16.905 1.00 94.62 435 LYS A N 1
ATOM 3539 C CA . LYS A 1 435 ? -7.447 4.578 17.290 1.00 94.62 435 LYS A CA 1
ATOM 3540 C C . LYS A 1 435 ? -7.594 4.297 18.789 1.00 94.62 435 LYS A C 1
ATOM 3542 O O . LYS A 1 435 ? -8.712 4.102 19.249 1.00 94.62 435 LYS A O 1
ATOM 3547 N N . TYR A 1 436 ? -6.515 4.321 19.573 1.00 91.19 436 TYR A N 1
ATOM 3548 C CA . TYR A 1 436 ? -6.537 3.909 20.983 1.00 91.19 436 TYR A CA 1
ATOM 3549 C C . TYR A 1 436 ? -5.978 4.973 21.922 1.00 91.19 436 TYR A C 1
ATOM 3551 O O . TYR A 1 436 ? -5.121 5.784 21.559 1.00 91.19 436 TYR A O 1
ATOM 3559 N N . ASP A 1 437 ? -6.458 4.948 23.161 1.00 84.50 437 ASP A N 1
ATOM 3560 C CA . ASP A 1 437 ? -5.923 5.773 24.234 1.00 84.50 437 ASP A CA 1
ATOM 3561 C C . ASP A 1 437 ? -4.479 5.384 24.588 1.00 84.50 437 ASP A C 1
ATOM 3563 O O . ASP A 1 437 ? -4.041 4.241 24.442 1.00 84.50 437 ASP A O 1
ATOM 3567 N N . GLY A 1 438 ? -3.709 6.362 25.067 1.00 69.62 438 GLY A N 1
ATOM 3568 C CA . GLY A 1 438 ? -2.350 6.129 25.547 1.00 69.62 438 GLY A CA 1
ATOM 3569 C C . GLY A 1 438 ? -2.309 5.533 26.957 1.00 69.62 438 GLY A C 1
ATOM 3570 O O . GLY A 1 438 ? -3.262 5.633 27.727 1.00 69.62 438 GLY A O 1
ATOM 3571 N N . LEU A 1 439 ? -1.135 5.019 27.338 1.00 58.16 439 LEU A N 1
ATOM 3572 C CA . LEU A 1 439 ? -0.787 4.606 28.710 1.00 58.16 439 LEU A CA 1
ATOM 3573 C C . LEU A 1 439 ? -1.161 5.652 29.780 1.00 58.16 439 LEU A C 1
ATOM 3575 O O . LEU A 1 439 ? -1.505 5.310 30.910 1.00 58.16 439 LEU A O 1
ATOM 3579 N N . GLU A 1 440 ? -1.085 6.932 29.418 1.00 57.12 440 GLU A N 1
ATOM 3580 C CA . GLU A 1 440 ? -1.340 8.073 30.301 1.00 57.12 440 GLU A CA 1
ATOM 3581 C C . GLU A 1 440 ? -2.826 8.268 30.637 1.00 57.12 440 GLU A C 1
ATOM 3583 O O . GLU A 1 440 ? -3.142 8.922 31.629 1.00 57.12 440 GLU A O 1
ATOM 3588 N N . ALA A 1 441 ? -3.745 7.650 29.882 1.00 56.97 441 ALA A N 1
ATOM 3589 C CA . ALA A 1 441 ? -5.188 7.721 30.125 1.00 56.97 441 ALA A CA 1
ATOM 3590 C C . ALA A 1 441 ? -5.644 6.938 31.378 1.00 56.97 441 ALA A C 1
ATOM 3592 O O . ALA A 1 441 ? -6.837 6.825 31.651 1.00 56.97 441 ALA A O 1
ATOM 3593 N N . GLY A 1 442 ? -4.709 6.387 32.162 1.00 47.75 442 GLY A N 1
ATOM 3594 C CA . GLY A 1 442 ? -4.997 5.742 33.446 1.00 47.75 442 GLY A CA 1
ATOM 3595 C C . GLY A 1 442 ? -5.567 4.326 33.336 1.00 47.75 442 GLY A C 1
ATOM 3596 O O . GLY A 1 442 ? -5.860 3.711 34.361 1.00 47.75 442 GLY A O 1
ATOM 3597 N N . ALA A 1 443 ? -5.677 3.774 32.125 1.00 54.62 443 ALA A N 1
ATOM 3598 C CA . ALA A 1 443 ? -5.994 2.370 31.897 1.00 54.62 443 ALA A CA 1
ATOM 3599 C C . ALA A 1 443 ? -4.754 1.507 32.185 1.00 54.62 443 ALA A C 1
ATOM 3601 O O . ALA A 1 443 ? -4.107 0.993 31.277 1.00 54.62 443 ALA A O 1
ATOM 3602 N N . ALA A 1 444 ? -4.376 1.372 33.458 1.00 53.62 444 ALA A N 1
ATOM 3603 C CA . ALA A 1 444 ? -3.329 0.436 33.835 1.00 53.62 444 ALA A CA 1
ATOM 3604 C C . ALA A 1 444 ? -3.771 -0.981 33.433 1.00 53.62 444 ALA A C 1
ATOM 3606 O O . ALA A 1 444 ? -4.742 -1.515 33.973 1.00 53.62 444 ALA A O 1
ATOM 3607 N N . ILE A 1 445 ? -3.065 -1.598 32.480 1.00 63.41 445 ILE A N 1
ATOM 3608 C CA . ILE A 1 445 ? -3.150 -3.046 32.296 1.00 63.41 445 ILE A CA 1
ATOM 3609 C C . ILE A 1 445 ? -2.471 -3.647 33.526 1.00 63.41 445 ILE A C 1
ATOM 3611 O O . ILE A 1 445 ? -1.243 -3.696 33.618 1.00 63.41 445 ILE A O 1
ATOM 3615 N N . GLU A 1 446 ? -3.272 -4.051 34.507 1.00 60.88 446 GLU A N 1
ATOM 3616 C CA . GLU A 1 446 ? -2.762 -4.763 35.671 1.00 60.88 446 GLU A CA 1
ATOM 3617 C C . GLU A 1 446 ? -2.398 -6.191 35.264 1.00 60.88 446 GLU A C 1
ATOM 3619 O O . GLU A 1 446 ? -3.232 -7.098 35.189 1.00 60.88 446 GLU A O 1
ATOM 3624 N N . TRP A 1 447 ? -1.113 -6.391 34.984 1.00 64.19 447 TRP A N 1
ATOM 3625 C CA . TRP A 1 447 ? -0.539 -7.718 34.843 1.00 64.19 447 TRP A CA 1
ATOM 3626 C C . TRP A 1 447 ? -0.412 -8.344 36.233 1.00 64.19 447 TRP A C 1
ATOM 3628 O O . TRP A 1 447 ? 0.471 -7.987 37.012 1.00 64.19 447 TRP A O 1
ATOM 3638 N N . GLY A 1 448 ? -1.298 -9.287 36.555 1.00 63.62 448 GLY A N 1
ATOM 3639 C CA . GLY A 1 448 ? -1.139 -10.119 37.746 1.00 63.62 448 GLY A CA 1
ATOM 3640 C C . GLY A 1 448 ? 0.186 -10.887 37.685 1.00 63.62 448 GLY A C 1
ATOM 3641 O O . GLY A 1 448 ? 0.477 -11.557 36.695 1.00 63.62 448 GLY A O 1
ATOM 3642 N N . GLY A 1 449 ? 1.008 -10.786 38.730 1.00 66.88 449 GLY A N 1
ATOM 3643 C CA . GLY A 1 449 ? 2.266 -11.526 38.835 1.00 66.88 449 GLY A CA 1
ATOM 3644 C C . GLY A 1 449 ? 2.056 -12.908 39.455 1.00 66.88 449 GLY A C 1
ATOM 3645 O O . GLY A 1 449 ? 1.418 -13.027 40.499 1.00 66.88 449 GLY A O 1
ATOM 3646 N N . LYS A 1 450 ? 2.631 -13.959 38.856 1.00 71.38 450 LYS A N 1
ATOM 3647 C CA . LYS A 1 450 ? 2.647 -15.312 39.434 1.00 71.38 450 LYS A CA 1
ATOM 3648 C C . LYS A 1 450 ? 4.027 -15.949 39.288 1.00 71.38 450 LYS A C 1
ATOM 3650 O O . LYS A 1 450 ? 4.557 -16.044 38.186 1.00 71.38 450 LYS A O 1
ATOM 3655 N N . THR A 1 451 ? 4.599 -16.419 40.396 1.00 81.19 451 THR A N 1
ATOM 3656 C CA . THR A 1 451 ? 5.820 -17.238 40.372 1.00 81.19 451 THR A CA 1
ATOM 3657 C C . THR A 1 451 ? 5.472 -18.646 39.896 1.00 81.19 451 THR A C 1
ATOM 3659 O O . THR A 1 451 ? 4.630 -19.305 40.504 1.00 81.19 451 THR A O 1
ATOM 3662 N N . ILE A 1 452 ? 6.130 -19.111 38.833 1.00 80.94 452 ILE A N 1
ATOM 3663 C CA . ILE A 1 452 ? 5.946 -20.462 38.290 1.00 80.94 452 ILE A CA 1
ATOM 3664 C C . ILE A 1 452 ? 6.913 -21.424 38.986 1.00 80.94 452 ILE A C 1
ATOM 3666 O O . ILE A 1 452 ? 8.127 -21.249 38.909 1.00 80.94 452 ILE A O 1
ATOM 3670 N N . GLY A 1 453 ? 6.378 -22.438 39.667 1.00 85.06 453 GLY A N 1
ATOM 3671 C CA . GLY A 1 453 ? 7.152 -23.496 40.326 1.00 85.06 453 GLY A CA 1
ATOM 3672 C C . GLY A 1 453 ? 6.885 -24.900 39.776 1.00 85.06 453 GLY A C 1
ATOM 3673 O O . GLY A 1 453 ? 7.679 -25.809 40.012 1.00 85.06 453 GLY A O 1
ATOM 3674 N N . LYS A 1 454 ? 5.778 -25.097 39.053 1.00 87.88 454 LYS A N 1
ATOM 3675 C CA . LYS A 1 454 ? 5.372 -26.375 38.445 1.00 87.88 454 LYS A CA 1
ATOM 3676 C C . LYS A 1 454 ? 4.427 -26.149 37.263 1.00 87.88 454 LYS A C 1
ATOM 3678 O O . LYS A 1 454 ? 3.741 -25.137 37.201 1.00 87.88 454 LYS A O 1
ATOM 3683 N N . ASN A 1 455 ? 4.315 -27.133 36.369 1.00 83.88 455 ASN A N 1
ATOM 3684 C CA . ASN A 1 455 ? 3.468 -27.016 35.173 1.00 83.88 455 ASN A CA 1
ATOM 3685 C C . ASN A 1 455 ? 1.989 -26.735 35.492 1.00 83.88 455 ASN A C 1
ATOM 3687 O O . ASN A 1 455 ? 1.364 -25.958 34.785 1.00 83.88 455 ASN A O 1
ATOM 3691 N N . SER A 1 456 ? 1.444 -27.283 36.586 1.00 86.06 456 SER A N 1
ATOM 3692 C CA . SER A 1 456 ? 0.053 -27.007 36.991 1.00 86.06 456 SER A CA 1
ATOM 3693 C C . SER A 1 456 ? -0.195 -25.538 37.364 1.00 86.06 456 SER A C 1
ATOM 3695 O O . SER A 1 456 ? -1.331 -25.126 37.562 1.00 86.06 456 SER A O 1
ATOM 3697 N N . ASP A 1 457 ? 0.855 -24.726 37.530 1.00 80.12 457 ASP A N 1
ATOM 3698 C CA . ASP A 1 457 ? 0.687 -23.293 37.774 1.00 80.12 457 ASP A CA 1
ATOM 3699 C C . ASP A 1 457 ? 0.164 -22.562 36.527 1.00 80.12 457 ASP A C 1
ATOM 3701 O O . ASP A 1 457 ? -0.406 -21.478 36.675 1.00 80.12 457 ASP A O 1
ATOM 3705 N N . PHE A 1 458 ? 0.286 -23.168 35.340 1.00 77.00 458 PHE A N 1
ATOM 3706 C CA . PHE A 1 458 ? -0.307 -22.681 34.095 1.00 77.00 458 PHE A CA 1
ATOM 3707 C C . PHE A 1 458 ? -1.806 -22.994 33.968 1.00 77.00 458 PHE A C 1
ATOM 3709 O O . PHE A 1 458 ? -2.484 -22.316 33.204 1.00 77.00 458 PHE A O 1
ATOM 3716 N N . ASP A 1 459 ? -2.356 -23.929 34.754 1.00 79.81 459 ASP A N 1
ATOM 3717 C CA . ASP A 1 459 ? -3.777 -24.324 34.676 1.00 79.81 459 ASP A CA 1
ATOM 3718 C C . ASP A 1 459 ? -4.736 -23.168 35.017 1.00 79.81 459 ASP A C 1
ATOM 3720 O O . ASP A 1 459 ? -5.890 -23.157 34.598 1.00 79.81 459 ASP A O 1
ATOM 3724 N N . SER A 1 460 ? -4.264 -22.185 35.793 1.00 72.06 460 SER A N 1
ATOM 3725 C CA . SER A 1 460 ? -5.028 -20.982 36.143 1.00 72.06 460 SER A CA 1
ATOM 3726 C C . SER A 1 460 ? -4.732 -19.792 35.227 1.00 72.06 460 SER A C 1
ATOM 3728 O O . SER A 1 460 ? -5.190 -18.686 35.521 1.00 72.06 460 SER A O 1
ATOM 3730 N N . TRP A 1 461 ? -3.892 -19.959 34.200 1.00 72.88 461 TRP A N 1
ATOM 3731 C CA . TRP A 1 461 ? -3.526 -18.865 33.310 1.00 72.88 461 TRP A CA 1
ATOM 3732 C C . TRP A 1 461 ? -4.568 -18.728 32.211 1.00 72.88 461 TRP A C 1
ATOM 3734 O O . TRP A 1 461 ? -4.958 -19.690 31.560 1.00 72.88 461 TRP A O 1
ATOM 3744 N N . THR A 1 462 ? -5.047 -17.508 32.029 1.00 74.62 462 THR A N 1
ATOM 3745 C CA . THR A 1 462 ? -6.146 -17.200 31.114 1.00 74.62 462 THR A CA 1
ATOM 3746 C C . THR A 1 462 ? -5.665 -16.475 29.863 1.00 74.62 462 THR A C 1
ATOM 3748 O O . THR A 1 462 ? -6.459 -16.286 28.941 1.00 74.62 462 THR A O 1
ATOM 3751 N N . ALA A 1 463 ? -4.394 -16.055 29.814 1.00 79.19 463 ALA A N 1
ATOM 3752 C CA . ALA A 1 463 ? -3.796 -15.413 28.650 1.00 79.19 463 ALA A CA 1
ATOM 3753 C C . ALA A 1 463 ? -3.615 -16.448 27.540 1.00 79.19 463 ALA A C 1
ATOM 3755 O O . ALA A 1 463 ? -2.823 -17.377 27.669 1.00 79.19 463 ALA A O 1
ATOM 3756 N N . VAL A 1 464 ? -4.376 -16.280 26.463 1.00 85.00 464 VAL A N 1
ATOM 3757 C CA . VAL A 1 464 ? -4.326 -17.141 25.284 1.00 85.00 464 VAL A CA 1
ATOM 3758 C C . VAL A 1 464 ? -3.965 -16.248 24.114 1.00 85.00 464 VAL A C 1
ATOM 3760 O O . VAL A 1 464 ? -4.708 -15.319 23.804 1.00 85.00 464 VAL A O 1
ATOM 3763 N N . TYR A 1 465 ? -2.815 -16.526 23.510 1.00 90.12 465 TYR A N 1
ATOM 3764 C CA . TYR A 1 465 ? -2.384 -15.901 22.269 1.00 90.12 465 TYR A CA 1
ATOM 3765 C C . TYR A 1 465 ? -2.741 -16.835 21.120 1.00 90.12 465 TYR A C 1
ATOM 3767 O O . TYR A 1 465 ? -2.520 -18.046 21.213 1.00 90.12 465 TYR A O 1
ATOM 3775 N N . ARG A 1 466 ? -3.356 -16.283 20.080 1.00 94.00 466 ARG A N 1
ATOM 3776 C CA . ARG A 1 466 ? -3.780 -17.020 18.895 1.00 94.00 466 ARG A CA 1
ATOM 3777 C C . ARG A 1 466 ? -2.705 -16.940 17.831 1.00 94.00 466 ARG A C 1
ATOM 3779 O O . ARG A 1 466 ? -2.031 -15.928 17.684 1.00 94.00 466 ARG A O 1
ATOM 3786 N N . ASP A 1 467 ? -2.575 -18.040 17.121 1.00 93.69 467 ASP A N 1
ATOM 3787 C CA . ASP A 1 467 ? -1.698 -18.176 15.976 1.00 93.69 467 ASP A CA 1
ATOM 3788 C C . ASP A 1 467 ? -2.531 -18.104 14.692 1.00 93.69 467 ASP A C 1
ATOM 3790 O O . ASP A 1 467 ? -3.718 -18.459 14.705 1.00 93.69 467 ASP A O 1
ATOM 3794 N N . PHE A 1 468 ? -1.932 -17.629 13.604 1.00 95.25 468 PHE A N 1
ATOM 3795 C CA . PHE A 1 468 ? -2.556 -17.664 12.284 1.00 95.25 468 PHE A CA 1
ATOM 3796 C C . PHE A 1 468 ? -2.395 -19.075 11.728 1.00 95.25 468 PHE A C 1
ATOM 3798 O O . PHE A 1 468 ? -1.404 -19.406 11.095 1.00 95.25 468 PHE A O 1
ATOM 3805 N N . VAL A 1 469 ? -3.366 -19.949 11.991 1.00 94.25 469 VAL A N 1
ATOM 3806 C CA . VAL A 1 469 ? -3.232 -21.375 11.680 1.00 94.25 469 VAL A CA 1
ATOM 3807 C C . VAL A 1 469 ? -3.009 -21.560 10.178 1.00 94.25 469 VAL A C 1
ATOM 3809 O O . VAL A 1 469 ? -3.837 -21.152 9.368 1.00 94.25 469 VAL A O 1
ATOM 3812 N N . GLY A 1 470 ? -1.905 -22.214 9.814 1.00 89.19 470 GLY A N 1
ATOM 3813 C CA . GLY A 1 470 ? -1.539 -22.474 8.419 1.00 89.19 470 GLY A CA 1
ATOM 3814 C C . GLY A 1 470 ? -0.584 -21.444 7.805 1.00 89.19 470 GLY A C 1
ATOM 3815 O O . GLY A 1 470 ? -0.250 -21.571 6.626 1.00 89.19 470 GLY A O 1
ATOM 3816 N N . ASP A 1 471 ? -0.115 -20.455 8.561 1.00 85.94 471 ASP A N 1
ATOM 3817 C CA . ASP A 1 471 ? 0.929 -19.488 8.180 1.00 85.94 471 ASP A CA 1
ATOM 3818 C C . ASP A 1 471 ? 2.303 -20.136 7.897 1.00 85.94 471 ASP A C 1
ATOM 3820 O O . ASP A 1 471 ? 3.017 -19.759 6.953 1.00 85.94 471 ASP A O 1
ATOM 3824 N N . ALA A 1 472 ? 2.637 -21.189 8.650 1.00 85.75 472 ALA A N 1
ATOM 3825 C CA . ALA A 1 472 ? 3.819 -22.037 8.513 1.00 85.75 472 ALA A CA 1
ATOM 3826 C C . ALA A 1 472 ? 3.730 -23.000 7.311 1.00 85.75 472 ALA A C 1
ATOM 3828 O O . ALA A 1 472 ? 4.339 -24.071 7.298 1.00 85.75 472 ALA A O 1
ATOM 3829 N N . ARG A 1 473 ? 2.952 -22.635 6.284 1.00 88.75 473 ARG A N 1
ATOM 3830 C CA . ARG A 1 473 ? 2.842 -23.390 5.033 1.00 88.75 473 ARG A CA 1
ATOM 3831 C C . ARG A 1 473 ? 4.191 -23.471 4.322 1.00 88.75 473 ARG A C 1
ATOM 3833 O O . ARG A 1 473 ? 5.000 -22.548 4.377 1.00 88.75 473 ARG A O 1
ATOM 3840 N N . MET A 1 474 ? 4.391 -24.563 3.590 1.00 91.44 474 MET A N 1
ATOM 3841 C CA . MET A 1 474 ? 5.508 -24.695 2.658 1.00 91.44 474 MET A CA 1
ATOM 3842 C C . MET A 1 474 ? 5.422 -23.603 1.592 1.00 91.44 474 MET A C 1
ATOM 3844 O O . MET A 1 474 ? 4.347 -23.344 1.043 1.00 91.44 474 MET A O 1
ATOM 3848 N N . ARG A 1 475 ? 6.562 -23.005 1.256 1.00 93.38 475 ARG A N 1
ATOM 3849 C CA . ARG A 1 475 ? 6.688 -22.182 0.058 1.00 93.38 475 ARG A CA 1
ATOM 3850 C C . ARG A 1 475 ? 7.194 -23.057 -1.076 1.00 93.38 475 ARG A C 1
ATOM 3852 O O . ARG A 1 475 ? 8.303 -23.564 -0.996 1.00 93.38 475 ARG A O 1
ATOM 3859 N N . ASP A 1 476 ? 6.410 -23.233 -2.127 1.00 92.75 476 ASP A N 1
ATOM 3860 C CA . ASP A 1 476 ? 6.863 -23.825 -3.391 1.00 92.75 476 ASP A CA 1
ATOM 3861 C C . ASP A 1 476 ? 6.130 -23.097 -4.515 1.00 92.75 476 ASP A C 1
ATOM 3863 O O . ASP A 1 476 ? 5.048 -23.497 -4.945 1.00 92.75 476 ASP A O 1
ATOM 3867 N N . PHE A 1 477 ? 6.663 -21.937 -4.896 1.00 92.94 477 PHE A N 1
ATOM 3868 C CA . PHE A 1 477 ? 5.975 -21.012 -5.790 1.00 92.94 477 PHE A CA 1
ATOM 3869 C C . PHE A 1 477 ? 6.965 -20.271 -6.689 1.00 92.94 477 PHE A C 1
ATOM 3871 O O . PHE A 1 477 ? 8.111 -20.013 -6.306 1.00 92.94 477 PHE A O 1
ATOM 3878 N N . CYS A 1 478 ? 6.526 -19.913 -7.894 1.00 91.25 478 CYS A N 1
ATOM 3879 C CA . CYS A 1 478 ? 7.327 -19.088 -8.791 1.00 91.25 478 CYS A CA 1
ATOM 3880 C C . CYS A 1 478 ? 7.572 -17.705 -8.178 1.00 91.25 478 CYS A C 1
ATOM 3882 O O . CYS A 1 478 ? 6.694 -17.121 -7.544 1.00 91.25 478 CYS A O 1
ATOM 3884 N N . GLY A 1 479 ? 8.764 -17.160 -8.388 1.00 92.44 479 GLY A N 1
ATOM 3885 C CA . GLY A 1 479 ? 9.025 -15.773 -8.030 1.00 92.44 479 GLY A CA 1
ATOM 3886 C C . GLY A 1 479 ? 8.476 -14.806 -9.079 1.00 92.44 479 GLY A C 1
ATOM 3887 O O . GLY A 1 479 ? 7.573 -15.126 -9.853 1.00 92.44 479 GLY A O 1
ATOM 3888 N N . TYR A 1 480 ? 9.042 -13.607 -9.101 1.00 91.81 480 TYR A N 1
ATOM 3889 C CA . TYR A 1 480 ? 8.714 -12.570 -10.068 1.00 91.81 480 TYR A CA 1
ATOM 3890 C C . TYR A 1 480 ? 8.944 -12.990 -11.527 1.00 91.81 480 TYR A C 1
ATOM 3892 O O . TYR A 1 480 ? 8.106 -12.728 -12.386 1.00 91.81 480 TYR A O 1
ATOM 3900 N N . ASP A 1 481 ? 10.063 -13.664 -11.811 1.00 89.19 481 ASP A N 1
ATOM 3901 C CA . ASP A 1 481 ? 10.425 -14.091 -13.162 1.00 89.19 481 ASP A CA 1
ATOM 3902 C C . ASP A 1 481 ? 9.914 -15.504 -13.453 1.00 89.19 481 ASP A C 1
ATOM 3904 O O . ASP A 1 481 ? 10.610 -16.504 -13.282 1.00 89.19 481 ASP A O 1
ATOM 3908 N N . ILE A 1 482 ? 8.680 -15.585 -13.936 1.00 88.06 482 ILE A N 1
ATOM 3909 C CA . ILE A 1 482 ? 7.975 -16.857 -14.130 1.00 88.06 482 ILE A CA 1
ATOM 3910 C C . ILE A 1 482 ? 8.407 -17.650 -15.378 1.00 88.06 482 ILE A C 1
ATOM 3912 O O . ILE A 1 482 ? 7.813 -18.684 -15.696 1.00 88.06 482 ILE A O 1
ATOM 3916 N N . ARG A 1 483 ? 9.407 -17.179 -16.134 1.00 86.25 483 ARG A N 1
ATOM 3917 C CA . ARG A 1 483 ? 9.814 -17.815 -17.395 1.00 86.25 483 ARG A CA 1
ATOM 3918 C C . ARG A 1 483 ? 10.454 -19.180 -17.143 1.00 86.25 483 ARG A C 1
ATOM 3920 O O . ARG A 1 483 ? 11.382 -19.314 -16.346 1.00 86.25 483 ARG A O 1
ATOM 3927 N N . THR A 1 484 ? 10.074 -20.179 -17.945 1.00 85.38 484 THR A N 1
ATOM 3928 C CA . THR A 1 484 ? 10.676 -21.527 -17.906 1.00 85.38 484 THR A CA 1
ATOM 3929 C C . THR A 1 484 ? 12.198 -21.496 -18.079 1.00 85.38 484 THR A C 1
ATOM 3931 O O . THR A 1 484 ? 12.912 -22.271 -17.448 1.00 85.38 484 THR A O 1
ATOM 3934 N N . ALA A 1 485 ? 12.716 -20.593 -18.919 1.00 85.12 485 ALA A N 1
ATOM 3935 C CA . ALA A 1 485 ? 14.156 -20.431 -19.114 1.00 85.12 485 ALA A CA 1
ATOM 3936 C C . ALA A 1 485 ? 14.868 -19.988 -17.825 1.00 85.12 485 ALA A C 1
ATOM 3938 O O . ALA A 1 485 ? 15.905 -20.558 -17.487 1.00 85.12 485 ALA A O 1
ATOM 3939 N N . SER A 1 486 ? 14.286 -19.040 -17.086 1.00 86.81 486 SER A N 1
ATOM 3940 C CA . SER A 1 486 ? 14.821 -18.546 -15.815 1.00 86.81 486 SER A CA 1
ATOM 3941 C C . SER A 1 486 ? 14.799 -19.621 -14.733 1.00 86.81 486 SER A C 1
ATOM 3943 O O . SER A 1 486 ? 15.783 -19.782 -14.010 1.00 86.81 486 SER A O 1
ATOM 3945 N N . LEU A 1 487 ? 13.726 -20.418 -14.677 1.00 88.06 487 LEU A N 1
ATOM 3946 C CA . LEU A 1 487 ? 13.641 -21.587 -13.799 1.00 88.06 487 LEU A CA 1
ATOM 3947 C C . LEU A 1 487 ? 14.740 -22.613 -14.115 1.00 88.06 487 LEU A C 1
ATOM 3949 O O . LEU A 1 487 ? 15.464 -23.037 -13.217 1.00 88.06 487 LEU A O 1
ATOM 3953 N N . ASN A 1 488 ? 14.906 -22.983 -15.389 1.00 89.69 488 ASN A N 1
ATOM 3954 C CA . ASN A 1 488 ? 15.908 -23.968 -15.817 1.00 89.69 488 ASN A CA 1
ATOM 3955 C C . ASN A 1 488 ? 17.351 -23.518 -15.539 1.00 89.69 488 ASN A C 1
ATOM 3957 O O . ASN A 1 488 ? 18.229 -24.357 -15.347 1.00 89.69 488 ASN A O 1
ATOM 3961 N N . GLN A 1 489 ? 17.593 -22.206 -15.527 1.00 89.38 489 GLN A N 1
ATOM 3962 C CA . GLN A 1 489 ? 18.889 -21.603 -15.212 1.00 89.38 489 GLN A CA 1
ATOM 3963 C C . GLN A 1 489 ? 19.071 -21.300 -13.715 1.00 89.38 489 GLN A C 1
ATOM 3965 O O . GLN A 1 489 ? 20.144 -20.854 -13.318 1.00 89.38 489 GLN A O 1
ATOM 3970 N N . ASN A 1 490 ? 18.057 -21.560 -12.881 1.00 88.88 490 ASN A N 1
ATOM 3971 C CA . ASN A 1 490 ? 18.058 -21.271 -11.446 1.00 88.88 490 ASN A CA 1
ATOM 3972 C C . ASN A 1 490 ? 18.382 -19.796 -11.127 1.00 88.88 490 ASN A C 1
ATOM 3974 O O . ASN A 1 490 ? 19.205 -19.495 -10.260 1.00 88.88 490 ASN A O 1
ATOM 3978 N N . LEU A 1 491 ? 17.759 -18.873 -11.864 1.00 90.12 491 LEU A N 1
ATOM 3979 C CA . LEU A 1 491 ? 17.970 -17.440 -11.671 1.00 90.12 491 LEU A CA 1
ATOM 3980 C C . LEU A 1 491 ? 17.238 -16.905 -10.439 1.00 90.12 491 LEU A C 1
ATOM 3982 O O . LEU A 1 491 ? 16.212 -17.433 -10.006 1.00 90.12 491 LEU A O 1
ATOM 3986 N N . VAL A 1 492 ? 17.765 -15.810 -9.890 1.00 90.44 492 VAL A N 1
ATOM 3987 C CA . VAL A 1 492 ? 17.127 -15.074 -8.792 1.00 90.44 492 VAL A CA 1
ATOM 3988 C C . VAL A 1 492 ? 15.715 -14.653 -9.195 1.00 90.44 492 VAL A C 1
ATOM 3990 O O . VAL A 1 492 ? 15.498 -14.154 -10.295 1.00 90.44 492 VAL A O 1
ATOM 3993 N N . GLY A 1 493 ? 14.758 -14.857 -8.287 1.00 90.38 493 GLY A N 1
ATOM 3994 C CA . GLY A 1 493 ? 13.354 -14.527 -8.520 1.00 90.38 493 GLY A CA 1
ATOM 3995 C C . GLY A 1 493 ? 12.631 -15.477 -9.474 1.00 90.38 493 GLY A C 1
ATOM 3996 O O . GLY A 1 493 ? 11.487 -15.198 -9.807 1.00 90.38 493 GLY A O 1
ATOM 3997 N N . ALA A 1 494 ? 13.241 -16.590 -9.902 1.00 90.94 494 ALA A N 1
ATOM 3998 C CA . ALA A 1 494 ? 12.549 -17.574 -10.733 1.00 90.94 494 ALA A CA 1
ATOM 3999 C C . ALA A 1 494 ? 11.621 -18.482 -9.911 1.00 90.94 494 ALA A C 1
ATOM 4001 O O . ALA A 1 494 ? 10.474 -18.732 -10.285 1.00 90.94 494 ALA A O 1
ATOM 4002 N N . TRP A 1 495 ? 12.101 -18.975 -8.767 1.00 93.19 495 TRP A N 1
ATOM 4003 C CA . TRP A 1 495 ? 11.355 -19.914 -7.932 1.00 93.19 495 TRP A CA 1
ATOM 4004 C C . TRP A 1 495 ? 11.811 -19.867 -6.476 1.00 93.19 495 TRP A C 1
ATOM 4006 O O . TRP A 1 495 ? 13.002 -19.721 -6.199 1.00 93.19 495 TRP A O 1
ATOM 4016 N N . TYR A 1 496 ? 10.869 -20.034 -5.552 1.00 93.44 496 TYR A N 1
ATOM 4017 C CA . TYR A 1 496 ? 11.117 -20.087 -4.117 1.00 93.44 496 TYR A CA 1
ATOM 4018 C C . TYR A 1 496 ? 10.685 -21.436 -3.554 1.00 93.44 496 TYR A C 1
ATOM 4020 O O . TYR A 1 496 ? 9.552 -21.865 -3.764 1.00 93.44 496 TYR A O 1
ATOM 4028 N N . ARG A 1 497 ? 11.601 -22.082 -2.821 1.00 91.62 497 ARG A N 1
ATOM 4029 C CA . ARG A 1 497 ? 11.329 -23.275 -2.015 1.00 91.62 497 ARG A CA 1
ATOM 4030 C C . ARG A 1 497 ? 11.716 -23.035 -0.571 1.00 91.62 497 ARG A C 1
ATOM 4032 O O . ARG A 1 497 ? 12.868 -22.711 -0.297 1.00 91.62 497 ARG A O 1
ATOM 4039 N N . ASP A 1 498 ? 10.757 -23.217 0.317 1.00 85.88 498 ASP A N 1
ATOM 4040 C CA . ASP A 1 498 ? 10.954 -23.261 1.756 1.00 85.88 498 ASP A CA 1
ATOM 4041 C C . ASP A 1 498 ? 10.091 -24.395 2.319 1.00 85.88 498 ASP A C 1
ATOM 4043 O O . ASP A 1 498 ? 8.868 -24.283 2.412 1.00 85.88 498 ASP A O 1
ATOM 4047 N N . ASP A 1 499 ? 10.743 -25.516 2.622 1.00 79.62 499 ASP A N 1
ATOM 4048 C CA . ASP A 1 499 ? 10.172 -26.691 3.281 1.00 79.62 499 ASP A CA 1
ATOM 4049 C C . ASP A 1 499 ? 10.549 -26.752 4.765 1.00 79.62 499 ASP A C 1
ATOM 4051 O O . ASP A 1 499 ? 10.307 -27.763 5.435 1.00 79.62 499 ASP A O 1
ATOM 4055 N N . THR A 1 500 ? 11.114 -25.663 5.298 1.00 71.69 500 THR A N 1
ATOM 4056 C CA . THR A 1 500 ? 11.321 -25.516 6.729 1.00 71.69 500 THR A CA 1
ATOM 4057 C C . THR A 1 500 ? 9.956 -25.252 7.361 1.00 71.69 500 THR A C 1
ATOM 4059 O O . THR A 1 500 ? 9.573 -24.116 7.611 1.00 71.69 500 THR A O 1
ATOM 4062 N N . ASN A 1 501 ? 9.172 -26.320 7.563 1.00 52.34 501 ASN A N 1
ATOM 4063 C CA . ASN A 1 501 ? 8.014 -26.312 8.459 1.00 52.34 501 ASN A CA 1
ATOM 4064 C C . ASN A 1 501 ? 8.514 -25.779 9.806 1.00 52.34 501 ASN A C 1
ATOM 4066 O O . ASN A 1 501 ? 9.152 -26.526 10.555 1.00 52.34 501 ASN A O 1
ATOM 4070 N N . ARG A 1 502 ? 8.323 -24.482 10.052 1.00 54.34 502 ARG A N 1
ATOM 4071 C CA . ARG A 1 502 ? 8.666 -23.865 11.329 1.00 54.34 502 ARG A CA 1
ATOM 4072 C C . ARG A 1 502 ? 7.737 -24.379 12.412 1.00 54.34 502 ARG A C 1
ATOM 4074 O O . ARG A 1 502 ? 6.527 -24.501 12.125 1.00 54.34 502 ARG A O 1
#

Foldseek 3Di:
DDDDDDDDDDDDPPPPPPPPPDPDDPDCLQVPDDQQLSQLQCDWDQDPVRDTFHGFHDWDDPDAAAEEFEEEQPQLQAEQLAAAAAQQVLVVDPLSVVQLWDLAFDPDPQHPSHPGAQHKYFQAAFQVGQFHLLFLLVLLVVQVLCLSLVHQAYAYEPADDDPQQFRHYPFDPPDGRGRSVVSNLVSQVLLVVVVGSTHAYEYAYEWQQQVSLVVNCVRPVVVVPRVVRADCPPPAGEYEYADPPLVFQGPFDPVDNNGDHHHDVVSVVRHVYQYDHDQVTDAELRHAYLDHQDPVFDQRQNVLETEAFLFAAHPVALFLVVVPLRQFLQRAPVVRGGDPQSLLSNSRVRNLVSVVVCVVVVRNRHYYYYNHAPPRIWRWHAQQAPPGDDPTRDRSGITTGAHRHPRRHRHQRARDPRNGNNSSVVSSRSSSVVTHDDPVVVSPSDDDDDDDDDPCVCVPPDNRHDDSPCSLPWGWHAFSRCDPVCVVVVHGRGTDTDPPSD

Sequence (502 aa):
MRHFGKLLAALLIAAFFGGCAQPAAEGNFKRGLNDYAFTAASLSAVDRENRTIAPMYAEKTDKVRYVGVFYWLWMGNNDHQFGVYDVTKLLSTPEGEQALFQTVNPHGDGMENASPLDYMHWTNEPMLGYYNSSDPWVIARHIEMLTLADVDFIFFDATNYYTYAVNHSQQPEGGKIKGAGMAVLDTLLEYYDQGWDVPKVAFYTNSCSGDRVQEIFDAYYRSGKYEDLWFKPEGKPLIIGTTENNGGGSDMDPDDPSKYNNISPALQEYFDVKESQWPTREAQPQGFPWMSWDYPQKFHEESRAINVSVSQHSKTHVLFSLRHKWSSKGYDYHTDTIEENWAAGRNFENEWETVFTYEAEGKEIEFVTVTGWNEWVGQKTRADSDAYCDNGRNPTRFMMVDNFSAEYSRDIEPDKTYYKDNVYMQLVRNVRRLKYDGLEAGAAIEWGGKTIGKNSDFDSWTAVYRDFVGDARMRDFCGYDIRTASLNQNLVGAWYRDDTNR

Secondary structure (DSSP, 8-state):
--------------------PPPPPTTGGGTT--HHHHHHHH--EE-TT--EEPPP-SBP-SS--EEEEEE---TTTSTT--S--BHHHHTTSHHHHHHHT-SSPPSS---SS---TTSEEESS-BTT-SB-TT-HHHHHHHHHHHHHTT--EEEEEESSS---SB--S---TT--PBPHHHHHHHHHHHHHHHT--PPEEEEEE-TTHHHHHHHHIIIIITT-TTGGGB--TTSS-EEEE--TT-TT-S---TT-TTT--PPPHHHHHHSEEEEEE-TTSPPPTTEEES--SSSSPPEETTTTEEEE-SS---SS-S-GGG--GGGSTTEETTTTEE-S-GGG-HHHHHHHHHHHHHHHTT----EEEEEEES--EEE-EE--SGGGSTTS--TT-EE-SS--SSSS----SPBSSSSTTHHHHHHHHHHHHHHB--GGGS-----------SGGGGTT----PPP-TTTTPPEEEEBS---HHHHHTT-TTTEEEE----